Protein 2C1V (pdb70)

Radius of gyration: 27.33 Å; Cα contacts (8 Å, |Δi|>4): 1397; chains: 2; bounding box: 65×82×62 Å

CATH classification: 1.10.760.10 (+1 more: 1.10.760.10)

Foldseek 3Di:
DDDLVVLLVLQVVWAAFDDPFDFAADADPVRNRHHGQDPLLLVLLLQQQQFLLLFLQRPAHQCCALPLVLQGGNQFLADQAFPRAGDQWGDDHLAVLRPFQADDFQRQGRGQLRVVQPQSCDCRHRNHDFVLNLLLQVQFVVSVVSQCVVVVPDPCRSGSSSNSVSNRSNSSGFYFGDFLVNVSSVPDVVSADPLLSLLSVLCSVLCQSVAQTYHQGWNYDKAAQQQPHHDDCQQQPQPCQRNCVVPVDPVRGRITGGDRLQVVVSRADDDGSRPRGDQLVVQQSCSCRPRVDGDDSSNSSSNSSNSNSSYGHRDDDDRDDHGDGDDPNDDRDSD/DDDLVVLLVLQVVWAAFDDPFDFAAPCDPVHNRHGGQDPLLLVLLLQQQQFLLLFLQRPAHQCCALPLVLQGGNQALADQAFPRAGDQWGDDHLAVLRVFCADDFQRQGRGQLRVVQPQSCDPRHRNHDQVLSLLLQVQFVVSVVSQCVVVVVDPPSRGSSSNSVSNRSNSSGFYFGDFLVNVSSVPDVPSADPLLSLLSVLCSVLCQSVAQTYHQGWNYDKDAQQQPHHDDCQQQPQVPQRNCVRPVDVVSGNMTGTDRLQPVVSRADDHGSRPRGDQLVVQQSCSCRVRNDGDDSSNSVSNVSNSSSSYGHRDDDDNDDHGDGDDPNDDRDSD

Solvent-accessible surface area: 27438 Å² total; per-residue (Å²): 147,46,94,40,45,55,10,42,121,93,0,120,72,46,7,104,45,4,50,113,171,42,107,16,6,90,110,74,179,144,72,88,141,11,54,84,22,40,78,91,39,44,91,5,0,21,17,2,2,2,0,7,31,0,4,25,0,3,23,9,9,23,17,38,19,41,13,4,2,15,3,0,4,5,15,0,33,8,16,3,3,28,32,28,74,98,9,105,35,11,11,48,24,8,6,1,6,32,43,14,62,11,11,46,33,1,10,121,4,66,46,5,14,89,32,5,52,32,26,3,87,34,40,51,67,6,35,12,74,41,99,67,0,28,126,5,0,72,16,1,96,111,3,47,125,35,0,138,61,4,12,103,159,66,115,98,18,10,38,23,95,15,1,0,24,0,5,9,4,8,12,0,45,5,10,1,13,45,2,16,0,7,107,0,19,96,46,66,56,94,16,6,82,89,55,38,11,90,0,0,63,10,5,15,120,28,31,26,27,74,28,21,64,16,21,1,0,0,0,54,46,69,42,48,11,18,103,107,47,135,16,46,87,134,15,8,46,79,72,15,29,0,41,54,83,56,46,162,71,110,130,29,72,44,9,11,16,10,30,26,21,6,0,11,32,33,21,11,2,17,26,3,9,0,68,11,53,105,21,15,69,6,15,63,30,51,4,31,3,30,52,46,58,140,19,81,106,93,67,0,102,9,4,34,27,0,5,30,4,0,38,8,98,25,24,107,12,53,5,8,78,8,14,63,39,52,52,121,5,38,96,24,76,17,161,141,48,95,40,42,63,11,32,135,88,0,119,66,58,4,111,44,5,53,104,172,37,107,18,5,79,111,73,182,142,62,78,127,13,55,89,22,44,79,95,37,45,89,4,0,34,18,1,2,2,0,8,29,1,3,13,0,3,23,10,9,25,18,38,19,42,13,4,2,19,3,0,3,6,18,1,34,11,15,3,3,28,32,31,73,98,9,106,35,10,10,48,25,9,6,0,6,30,40,16,60,10,11,40,34,1,8,118,3,69,44,5,16,86,31,6,61,30,29,3,84,33,41,50,65,7,37,9,72,44,82,52,0,30,118,4,0,73,17,0,96,114,2,49,125,36,0,140,60,4,11,90,163,80,118,98,15,12,40,24,88,16,2,0,24,0,4,7,4,8,12,0,46,4,11,1,14,46,2,18,0,7,106,0,11,94,44,70,59,94,18,7,78,96,60,35,12,90,0,0,64,10,4,19,122,26,30,25,28,74,24,20,69,18,22,1,0,0,0,52,47,69,36,47,13,19,104,107,47,135,17,47,81,131,15,9,45,78,73,15,33,0,45,47,109,60,51,179,70,80,127,27,92,46,9,11,16,10,29,27,23,6,0,12,34,36,20,13,1,19,25,3,8,0,68,12,45,90,24,21,85,7,15,59,29,52,5,33,4,30,54,47,55,141,12,80,104,104,63,1,92,10,3,29,27,0,5,32,5,0,39,8,100,28,22,111,12,61,7,7,76,7,8,65,37,51,80,120,6,43,92,23,74,17,162

Structure (mmCIF, N/CA/C/O backbone):
data_2C1V
#
_entry.id   2C1V
#
_cell.length_a   101.370
_cell.length_b   141.200
_cell.length_c   51.580
_cell.angle_alpha   90.00
_cell.angle_beta   90.00
_cell.angle_gamma   90.00
#
_symmetry.space_group_name_H-M   'P 21 21 2'
#
loop_
_entity.id
_entity.type
_entity.pdbx_description
1 polymer 'DI-HAEM CYTOCHROME C PEROXIDASE'
2 non-polymer 'HEME C'
3 non-polymer 'CALCIUM ION'
4 non-polymer 1,2-ETHANEDIOL
5 water water
#
loop_
_atom_site.group_PDB
_atom_site.id
_atom_site.type_symbol
_atom_site.label_atom_id
_atom_site.label_alt_id
_atom_site.label_comp_id
_atom_site.label_asym_id
_atom_site.label_entity_id
_atom_site.label_seq_id
_atom_site.pdbx_PDB_ins_code
_atom_site.Cartn_x
_atom_site.Cartn_y
_atom_site.Cartn_z
_atom_site.occupancy
_atom_site.B_iso_or_equiv
_atom_site.auth_seq_id
_atom_site.auth_comp_id
_atom_site.auth_asym_id
_atom_site.auth_atom_id
_atom_site.pdbx_PDB_model_num
ATOM 1 N N . ALA A 1 4 ? 45.845 81.795 -20.392 1.00 36.26 4 ALA A N 1
ATOM 2 C CA . ALA A 1 4 ? 45.298 82.992 -19.686 1.00 35.89 4 ALA A CA 1
ATOM 3 C C . ALA A 1 4 ? 45.303 82.815 -18.170 1.00 35.49 4 ALA A C 1
ATOM 4 O O . ALA A 1 4 ? 44.786 83.666 -17.437 1.00 36.08 4 ALA A O 1
ATOM 6 N N . ILE A 1 5 ? 45.871 81.709 -17.697 1.00 34.49 5 ILE A N 1
ATOM 7 C CA . ILE A 1 5 ? 45.945 81.465 -16.258 1.00 33.25 5 ILE A CA 1
ATOM 8 C C . ILE A 1 5 ? 47.379 81.408 -15.754 1.00 31.53 5 ILE A C 1
ATOM 9 O O . ILE A 1 5 ? 48.212 80.658 -16.265 1.00 31.95 5 ILE A O 1
ATOM 14 N N . ASP A 1 6 ? 47.640 82.237 -14.754 1.00 29.52 6 ASP A N 1
ATOM 15 C CA . ASP A 1 6 ? 48.927 82.305 -14.087 1.00 27.49 6 ASP A CA 1
ATOM 16 C C . ASP A 1 6 ? 48.767 81.706 -12.699 1.00 25.70 6 ASP A C 1
ATOM 17 O O . ASP A 1 6 ? 48.306 82.383 -11.781 1.00 24.90 6 ASP A O 1
ATOM 22 N N . ASN A 1 7 ? 49.142 80.437 -12.547 1.00 23.68 7 ASN A N 1
ATOM 23 C CA . ASN A 1 7 ? 48.942 79.729 -11.278 1.00 22.15 7 ASN A CA 1
ATOM 24 C C . ASN A 1 7 ? 49.619 80.405 -10.084 1.00 21.69 7 ASN A C 1
ATOM 25 O O . ASN A 1 7 ? 49.010 80.580 -9.014 1.00 21.63 7 ASN A O 1
ATOM 30 N N . GLY A 1 8 ? 50.890 80.760 -10.258 1.00 21.71 8 GLY A N 1
ATOM 31 C CA . GLY A 1 8 ? 51.647 81.381 -9.172 1.00 21.11 8 GLY A CA 1
ATOM 32 C C . GLY A 1 8 ? 51.048 82.706 -8.749 1.00 21.26 8 GLY A C 1
ATOM 33 O O . GLY A 1 8 ? 50.977 83.000 -7.558 1.00 21.81 8 GLY A O 1
ATOM 34 N N . ALA A 1 9 ? 50.625 83.502 -9.717 1.00 20.56 9 ALA A N 1
ATOM 35 C CA . ALA A 1 9 ? 50.030 84.796 -9.395 1.00 20.96 9 ALA A CA 1
ATOM 36 C C . ALA A 1 9 ? 48.715 84.605 -8.663 1.00 20.85 9 ALA A C 1
ATOM 37 O O . ALA A 1 9 ? 48.430 85.292 -7.669 1.00 21.10 9 ALA A O 1
ATOM 39 N N . LEU A 1 10 ? 47.921 83.669 -9.169 1.00 20.55 10 LEU A N 1
ATOM 40 C CA . LEU A 1 10 ? 46.628 83.368 -8.597 1.00 20.49 10 LEU A CA 1
ATOM 41 C C . LEU A 1 10 ? 46.776 82.889 -7.159 1.00 18.81 10 LEU A C 1
ATOM 42 O O . LEU A 1 10 ? 46.058 83.350 -6.250 1.00 18.24 10 LEU A O 1
ATOM 47 N N . ARG A 1 11 ? 47.717 81.976 -6.939 1.00 17.79 11 ARG A N 1
ATOM 48 C CA . ARG A 1 11 ? 47.973 81.471 -5.615 1.00 17.94 11 ARG A CA 1
ATOM 49 C C . ARG A 1 11 ? 48.456 82.582 -4.689 1.00 17.49 11 ARG A C 1
ATOM 50 O O . ARG A 1 11 ? 48.000 82.682 -3.558 1.00 18.34 11 ARG A O 1
ATOM 58 N N . GLU A 1 12 ? 49.371 83.430 -5.154 1.00 19.22 12 GLU A N 1
ATOM 59 C CA . GLU A 1 12 ? 49.853 84.499 -4.279 1.00 19.78 12 GLU A CA 1
ATOM 60 C C . GLU A 1 12 ? 48.747 85.477 -3.848 1.00 19.25 12 GLU A C 1
ATOM 61 O O . GLU A 1 12 ? 48.697 85.884 -2.688 1.00 19.53 12 GLU A O 1
ATOM 67 N N . GLU A 1 13 ? 47.873 85.859 -4.774 1.00 18.45 13 GLU A N 1
ATOM 68 C CA . GLU A 1 13 ? 46.769 86.764 -4.421 1.00 19.10 13 GLU A CA 1
ATOM 69 C C . GLU A 1 13 ? 45.843 86.076 -3.396 1.00 18.64 13 GLU A C 1
ATOM 70 O O . GLU A 1 13 ? 45.455 86.677 -2.386 1.00 19.98 13 GLU A O 1
ATOM 76 N N . ALA A 1 14 ? 45.529 84.803 -3.649 1.00 17.38 14 ALA A N 1
ATOM 77 C CA . ALA A 1 14 ? 44.608 84.048 -2.792 1.00 17.31 14 ALA A CA 1
ATOM 78 C C . ALA A 1 14 ? 45.132 83.931 -1.365 1.00 17.55 14 ALA A C 1
ATOM 79 O O . ALA A 1 14 ? 44.363 84.068 -0.401 1.00 18.76 14 ALA A O 1
ATOM 81 N N . LYS A 1 15 ? 46.451 83.726 -1.206 1.00 18.53 15 LYS A N 1
ATOM 82 C CA . LYS A 1 15 ? 47.024 83.591 0.134 1.00 18.71 15 LYS A CA 1
ATOM 83 C C . LYS A 1 15 ? 46.973 84.850 0.965 1.00 18.94 15 LYS A C 1
ATOM 84 O O . LYS A 1 15 ? 47.033 84.813 2.196 1.00 20.21 15 LYS A O 1
ATOM 90 N N . GLY A 1 16 ? 46.856 85.975 0.285 1.00 17.29 16 GLY A N 1
ATOM 91 C CA . GLY A 1 16 ? 46.765 87.247 0.965 1.00 18.03 16 GLY A CA 1
ATOM 92 C C . GLY A 1 16 ? 45.391 87.525 1.548 1.00 17.93 16 GLY A C 1
ATOM 93 O O . GLY A 1 16 ? 45.233 88.437 2.363 1.00 19.85 16 GLY A O 1
ATOM 94 N N . VAL A 1 17 ? 44.373 86.742 1.175 1.00 16.35 17 VAL A N 1
ATOM 95 C CA . VAL A 1 17 ? 43.010 87.050 1.621 1.00 16.97 17 VAL A CA 1
ATOM 96 C C . VAL A 1 17 ? 42.256 85.852 2.212 1.00 16.17 17 VAL A C 1
ATOM 97 O O . VAL A 1 17 ? 4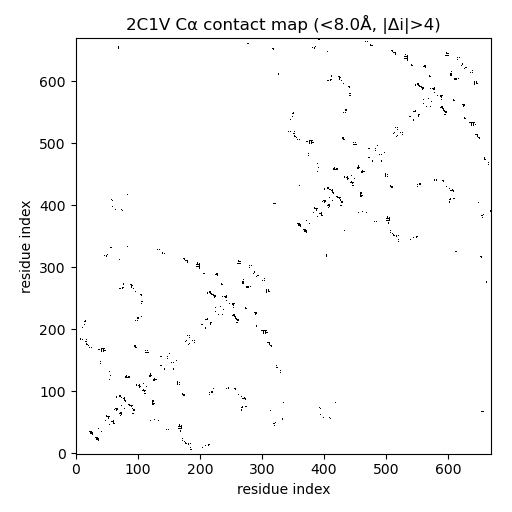1.337 86.053 3.022 1.00 16.69 17 VAL A O 1
ATOM 101 N N . PHE A 1 18 ? 42.662 84.629 1.843 1.00 15.17 18 PHE A N 1
ATOM 102 C CA . PHE A 1 18 ? 41.990 83.390 2.330 1.00 15.38 18 PHE A CA 1
ATOM 103 C C . PHE A 1 18 ? 42.964 82.558 3.126 1.00 15.96 18 PHE A C 1
ATOM 104 O O . PHE A 1 18 ? 44.184 82.789 3.084 1.00 16.55 18 PHE A O 1
ATOM 112 N N . GLU A 1 19 ? 42.456 81.577 3.848 1.00 16.34 19 GLU A N 1
ATOM 113 C CA . GLU A 1 19 ? 43.341 80.548 4.358 1.00 17.54 19 GLU A CA 1
ATOM 114 C C . GLU A 1 19 ? 42.657 79.218 4.395 1.00 15.92 19 GLU A C 1
ATOM 115 O O . GLU A 1 19 ? 41.429 79.146 4.316 1.00 15.76 19 GLU A O 1
ATOM 121 N N . ALA A 1 20 ? 43.453 78.171 4.535 1.00 15.25 20 ALA A N 1
ATOM 122 C CA . ALA A 1 20 ? 42.931 76.803 4.554 1.00 15.25 20 ALA A CA 1
ATOM 123 C C . ALA A 1 20 ? 42.296 76.414 5.875 1.00 15.40 20 ALA A C 1
ATOM 124 O O . ALA A 1 20 ? 42.674 76.869 6.959 1.00 15.99 20 ALA A O 1
ATOM 126 N N . ILE A 1 21 ? 41.312 75.530 5.776 1.00 14.32 21 ILE A N 1
ATOM 127 C CA . ILE A 1 21 ? 40.741 74.916 6.965 1.00 15.11 21 ILE A CA 1
ATOM 128 C C . ILE A 1 21 ? 41.810 74.019 7.620 1.00 14.97 21 ILE A C 1
ATOM 129 O O . ILE A 1 21 ? 42.478 73.258 6.912 1.00 14.52 21 ILE A O 1
ATOM 134 N N . PRO A 1 22 ? 41.998 74.062 8.937 1.00 15.15 22 PRO A N 1
ATOM 135 C CA . PRO A 1 22 ? 43.008 73.169 9.549 1.00 16.68 22 PRO A CA 1
ATOM 136 C C . PRO A 1 22 ? 42.627 71.700 9.460 1.00 17.61 22 PRO A C 1
ATOM 137 O O . PRO A 1 22 ? 41.470 71.363 9.256 1.00 16.50 22 PRO A O 1
ATOM 141 N N . GLU A 1 23 ? 43.602 70.810 9.629 1.00 17.98 23 GLU A N 1
ATOM 142 C CA . GLU A 1 23 ? 43.332 69.378 9.519 1.00 19.44 23 GLU A CA 1
ATOM 143 C C . GLU A 1 23 ? 42.533 68.835 10.692 1.00 19.33 23 GLU A C 1
ATOM 144 O O . GLU A 1 23 ? 41.680 67.960 10.518 1.00 21.01 23 GLU A O 1
ATOM 150 N N . LYS A 1 24 ? 42.802 69.366 11.881 1.00 20.37 24 LYS A N 1
ATOM 151 C CA . LYS A 1 24 ? 42.160 68.902 13.104 1.00 21.87 24 LYS A CA 1
ATOM 152 C C . LYS A 1 24 ? 41.981 70.059 14.064 1.00 22.22 24 LYS A C 1
ATOM 153 O O . LYS A 1 24 ? 42.557 71.127 13.881 1.00 22.41 24 LYS A O 1
ATOM 159 N N . MET A 1 25 ? 41.162 69.856 15.087 1.00 22.15 25 MET A N 1
ATOM 160 C CA . MET A 1 25 ? 40.954 70.851 16.117 1.00 22.48 25 MET A CA 1
ATOM 161 C C . MET A 1 25 ? 41.275 70.206 17.471 1.00 22.30 25 MET A C 1
ATOM 162 O O . MET A 1 25 ? 40.857 69.075 17.735 1.00 23.65 25 MET A O 1
ATOM 167 N N . THR A 1 26 ? 42.001 70.932 18.316 1.00 21.75 26 THR A N 1
ATOM 168 C CA . THR A 1 26 ? 42.338 70.465 19.673 1.00 21.46 26 THR A CA 1
ATOM 169 C C . THR A 1 26 ? 41.930 71.430 20.796 1.00 19.84 26 THR A C 1
ATOM 170 O O . THR A 1 26 ? 41.896 71.045 21.969 1.00 19.06 26 THR A O 1
ATOM 174 N N . ALA A 1 27 ? 41.593 72.673 20.442 1.00 17.88 27 ALA A N 1
ATOM 175 C CA . ALA A 1 27 ? 41.191 73.663 21.429 1.00 16.40 27 ALA A CA 1
ATOM 176 C C . ALA A 1 27 ? 40.347 74.707 20.728 1.00 16.22 27 ALA A C 1
ATOM 177 O O . ALA A 1 27 ? 40.445 74.870 19.508 1.00 17.71 27 ALA A O 1
ATOM 179 N N . ILE A 1 28 ? 39.528 75.412 21.498 1.00 16.38 28 ILE A N 1
ATOM 180 C CA . ILE A 1 28 ? 38.736 76.505 20.968 1.00 16.29 28 ILE A CA 1
ATOM 181 C C . ILE A 1 28 ? 38.915 77.714 21.895 1.00 16.21 28 ILE A C 1
ATOM 182 O O . ILE A 1 28 ? 39.499 77.591 22.987 1.00 16.63 28 ILE A O 1
ATOM 187 N N . LYS A 1 29 ? 38.423 78.860 21.447 1.00 17.62 29 LYS A N 1
ATOM 188 C CA . LYS A 1 29 ? 38.394 80.083 22.259 1.00 19.40 29 LYS A CA 1
ATOM 189 C C . LYS A 1 29 ? 39.790 80.524 22.742 1.00 20.25 29 LYS A C 1
ATOM 190 O O . LYS A 1 29 ? 39.952 81.067 23.833 1.00 20.54 29 LYS A O 1
ATOM 196 N N . GLN A 1 30 ? 40.783 80.284 21.897 1.00 21.49 30 GLN A N 1
ATOM 197 C CA . GLN A 1 30 ? 42.126 80.814 22.130 1.00 24.07 30 GLN A CA 1
ATOM 198 C C . GLN A 1 30 ? 42.129 82.326 21.862 1.00 25.34 30 GLN A C 1
ATOM 199 O O . GLN A 1 30 ? 41.622 82.788 20.831 1.00 25.62 30 GLN A O 1
ATOM 205 N N . THR A 1 31 ? 42.631 83.093 22.828 1.00 27.55 31 THR A N 1
ATOM 206 C CA . THR A 1 31 ? 42.776 84.541 22.675 1.00 29.83 31 THR A CA 1
ATOM 207 C C . THR A 1 31 ? 44.186 84.965 23.089 1.00 31.14 31 THR A C 1
ATOM 208 O O . THR A 1 31 ? 44.963 84.151 23.589 1.00 31.34 31 THR A O 1
ATOM 212 N N . GLU A 1 32 ? 44.531 86.234 22.883 1.00 32.94 32 GLU A N 1
ATOM 213 C CA . GLU A 1 32 ? 45.797 86.730 23.422 1.00 34.45 32 GLU A CA 1
ATOM 214 C C . GLU A 1 32 ? 45.778 86.675 24.952 1.00 34.62 32 GLU A C 1
ATOM 215 O O . GLU A 1 32 ? 46.793 86.401 25.580 1.00 35.29 32 GLU A O 1
ATOM 221 N N . ASP A 1 33 ? 44.602 86.894 25.534 1.00 34.95 33 ASP A N 1
ATOM 222 C CA . ASP A 1 33 ? 44.416 86.840 26.984 1.00 35.13 33 ASP A CA 1
ATOM 223 C C . ASP A 1 33 ? 44.477 85.412 27.551 1.00 34.53 33 ASP A C 1
ATOM 224 O O . ASP A 1 33 ? 45.010 85.192 28.644 1.00 34.83 33 ASP A O 1
ATOM 229 N N . ASN A 1 34 ? 43.923 84.456 26.806 1.00 33.50 34 ASN A N 1
ATOM 230 C CA . ASN A 1 34 ? 43.948 83.035 27.172 1.00 32.11 34 ASN A CA 1
ATOM 231 C C . ASN A 1 34 ? 44.449 82.192 25.982 1.00 31.49 34 ASN A C 1
ATOM 232 O O . ASN A 1 34 ? 43.658 81.545 25.281 1.00 30.27 34 ASN A O 1
ATOM 237 N N . PRO A 1 35 ? 45.763 82.205 25.751 1.00 30.45 35 PRO A N 1
ATOM 238 C CA . PRO A 1 35 ? 46.351 81.684 24.509 1.00 30.01 35 PRO A CA 1
ATOM 239 C C . PRO A 1 35 ? 46.099 80.205 24.242 1.00 29.20 35 PRO A C 1
ATOM 240 O O . PRO A 1 35 ? 46.014 79.796 23.082 1.00 29.75 35 PRO A O 1
ATOM 244 N N . GLU A 1 36 ? 45.980 79.421 25.308 1.00 28.34 36 GLU A N 1
ATOM 245 C CA . GLU A 1 36 ? 45.777 77.981 25.199 1.00 27.90 36 GLU A CA 1
ATOM 246 C C . GLU A 1 36 ? 44.301 77.633 24.961 1.00 26.07 36 GLU A C 1
ATOM 247 O O . GLU A 1 36 ? 43.991 76.529 24.519 1.00 26.04 36 GLU A O 1
ATOM 253 N N . GLY A 1 37 ? 43.410 78.577 25.260 1.00 24.25 37 GLY A N 1
ATOM 254 C CA . GLY A 1 37 ? 41.969 78.377 25.061 1.00 22.44 37 GLY A CA 1
ATOM 255 C C . GLY A 1 37 ? 41.395 77.265 25.915 1.00 21.13 37 GLY A C 1
ATOM 256 O O . GLY A 1 37 ? 41.939 76.923 26.976 1.00 21.38 37 GLY A O 1
ATOM 257 N N . VAL A 1 38 ? 40.285 76.707 25.439 1.00 20.55 38 VAL A N 1
ATOM 258 C CA . VAL A 1 38 ? 39.566 75.634 26.110 1.00 20.60 38 VAL A CA 1
ATOM 259 C C . VAL A 1 38 ? 39.873 74.349 25.339 1.00 19.34 38 VAL A C 1
ATOM 260 O O . VAL A 1 38 ? 39.571 74.262 24.143 1.00 20.50 38 VAL A O 1
ATOM 264 N N . PRO A 1 39 ? 40.450 73.348 26.005 1.00 18.64 39 PRO A N 1
ATOM 265 C CA . PRO A 1 39 ? 40.781 72.104 25.342 1.00 17.29 39 PRO A CA 1
ATOM 266 C C . PRO A 1 39 ? 39.511 71.354 24.893 1.00 16.28 39 PRO A C 1
ATOM 267 O O . PRO A 1 39 ? 38.495 71.339 25.610 1.00 16.57 39 PRO A O 1
ATOM 271 N N . LEU A 1 40 ? 39.606 70.738 23.732 1.00 14.99 40 LEU A N 1
ATOM 272 C CA . LEU A 1 40 ? 38.568 69.783 23.318 1.00 15.58 40 LEU A CA 1
ATOM 273 C C . LEU A 1 40 ? 38.929 68.453 23.976 1.00 15.91 40 LEU A C 1
ATOM 274 O O . LEU A 1 40 ? 40.108 68.069 24.001 1.00 18.41 40 LEU A O 1
ATOM 279 N N . THR A 1 41 ? 37.950 67.793 24.583 1.00 16.09 41 THR A N 1
ATOM 280 C CA . THR A 1 41 ? 38.232 66.489 25.217 1.00 15.85 41 THR A CA 1
ATOM 281 C C . THR A 1 41 ? 37.453 65.396 24.517 1.00 15.51 41 THR A C 1
ATOM 282 O O . THR A 1 41 ? 36.335 65.628 24.011 1.00 13.92 41 THR A O 1
ATOM 286 N N . ALA A 1 42 ? 37.992 64.189 24.501 1.00 15.30 42 ALA A N 1
ATOM 287 C CA . ALA A 1 42 ? 37.321 63.082 23.849 1.00 15.17 42 ALA A CA 1
ATOM 288 C C . ALA A 1 42 ? 35.954 62.861 24.487 1.00 14.67 42 ALA A C 1
ATOM 289 O O . ALA A 1 42 ? 34.972 62.552 23.802 1.00 14.66 42 ALA A O 1
ATOM 291 N N . GLU A 1 43 ? 35.859 63.022 25.794 1.00 14.43 43 GLU A N 1
ATOM 292 C CA . GLU A 1 43 ? 34.608 62.729 26.484 1.00 15.08 43 GLU A CA 1
ATOM 293 C C . GLU A 1 43 ? 33.542 63.738 26.109 1.00 13.19 43 GLU A C 1
ATOM 294 O O . GLU A 1 43 ? 32.402 63.354 25.932 1.00 12.78 43 GLU A O 1
ATOM 300 N N . LYS A 1 44 ? 33.901 65.016 26.058 1.00 13.23 44 LYS A N 1
ATOM 301 C CA . LYS A 1 44 ? 32.916 66.031 25.688 1.00 12.25 44 LYS A CA 1
ATOM 302 C C . LYS A 1 44 ? 32.510 65.919 24.220 1.00 12.86 44 LYS A C 1
ATOM 303 O O . LYS A 1 44 ? 31.320 66.075 23.891 1.00 12.49 44 LYS A O 1
ATOM 309 N N . ILE A 1 45 ? 33.446 65.618 23.323 1.00 12.27 45 ILE A N 1
ATOM 310 C CA . ILE A 1 45 ? 33.101 65.430 21.902 1.00 12.89 45 ILE A CA 1
ATOM 311 C C . ILE A 1 45 ? 32.127 64.282 21.720 1.00 12.45 45 ILE A C 1
ATOM 312 O O . ILE A 1 45 ? 31.116 64.406 20.996 1.00 12.29 45 ILE A O 1
ATOM 317 N N . GLU A 1 46 ? 32.398 63.174 22.405 1.00 12.01 46 GLU A N 1
ATOM 318 C CA . GLU A 1 46 ? 31.556 62.007 22.258 1.00 13.36 46 GLU A CA 1
ATOM 319 C C . GLU A 1 46 ? 30.168 62.252 22.857 1.00 12.63 46 GLU A C 1
ATOM 320 O O . GLU A 1 46 ? 29.142 61.884 22.254 1.00 12.73 46 GLU A O 1
ATOM 326 N N . LEU A 1 47 ? 30.112 62.882 24.013 1.00 12.16 47 LEU A N 1
ATOM 327 C CA . LEU A 1 47 ? 28.839 63.235 24.627 1.00 11.88 47 LEU A CA 1
ATOM 328 C C . LEU A 1 47 ? 28.044 64.168 23.697 1.00 11.58 47 LEU A C 1
ATOM 329 O O . LEU A 1 47 ? 26.818 63.986 23.497 1.00 11.60 47 LEU A O 1
ATOM 334 N N . GLY A 1 48 ? 28.721 65.154 23.132 1.00 11.46 48 GLY A N 1
ATOM 335 C CA . GLY A 1 48 ? 28.052 66.084 22.223 1.00 11.21 48 GLY A CA 1
ATOM 336 C C . GLY A 1 48 ? 27.518 65.403 20.998 1.00 11.51 48 GLY A C 1
ATOM 337 O O . GLY A 1 48 ? 26.459 65.779 20.510 1.00 11.78 48 GLY A O 1
ATOM 338 N N . LYS A 1 49 ? 28.239 64.431 20.454 1.00 11.45 49 LYS A N 1
ATOM 339 C CA . LYS A 1 49 ? 27.763 63.676 19.305 1.00 11.41 49 LYS A CA 1
ATOM 340 C C . LYS A 1 49 ? 26.468 62.949 19.627 1.00 10.77 49 LYS A C 1
ATOM 341 O O . LYS A 1 49 ? 25.500 62.971 18.854 1.00 11.55 49 LYS A O 1
ATOM 347 N N . VAL A 1 50 ? 26.430 62.286 20.773 1.00 10.39 50 VAL A N 1
ATOM 348 C CA . VAL A 1 50 ? 25.240 61.559 21.159 1.00 11.19 50 VAL A CA 1
ATOM 349 C C . VAL A 1 50 ? 24.055 62.512 21.274 1.00 10.25 50 VAL A C 1
ATOM 350 O O . VAL A 1 50 ? 22.952 62.239 20.762 1.00 11.49 50 VAL A O 1
ATOM 354 N N . LEU A 1 51 ? 24.246 63.636 21.970 1.00 10.97 51 LEU A N 1
ATOM 355 C CA . LEU A 1 51 ? 23.186 64.609 22.135 1.00 10.47 51 LEU A CA 1
ATOM 356 C C . LEU A 1 51 ? 22.713 65.198 20.796 1.00 11.27 51 LEU A C 1
ATOM 357 O O . LEU A 1 51 ? 21.495 65.431 20.611 1.00 11.22 51 LEU A O 1
ATOM 362 N N . PHE A 1 52 ? 23.630 65.478 19.865 1.00 10.32 52 PHE A N 1
ATOM 363 C CA . PHE A 1 52 ? 23.310 66.076 18.569 1.00 10.48 52 PHE A CA 1
ATOM 364 C C . PHE A 1 52 ? 22.346 65.196 17.795 1.00 11.16 52 PHE A C 1
ATOM 365 O O . PHE A 1 52 ? 21.517 65.730 17.024 1.00 11.27 52 PHE A O 1
ATOM 373 N N . PHE A 1 53 ? 22.461 63.879 17.966 1.00 10.55 53 PHE A N 1
ATOM 374 C CA . PHE A 1 53 ? 21.655 62.912 17.235 1.00 10.60 53 PHE A CA 1
ATOM 375 C C . PHE A 1 53 ? 20.462 62.411 18.030 1.00 11.21 53 PHE A C 1
ATOM 376 O O . PHE A 1 53 ? 19.732 61.555 17.518 1.00 12.24 53 PHE A O 1
ATOM 384 N N . ASP A 1 54 ? 20.218 62.918 19.232 1.00 10.72 54 ASP A N 1
ATOM 385 C CA . ASP A 1 54 ? 19.209 62.291 20.076 1.00 10.76 54 ASP A CA 1
ATOM 386 C C . ASP A 1 54 ? 17.902 63.093 19.954 1.00 11.02 54 ASP A C 1
ATOM 387 O O . ASP A 1 54 ? 17.771 64.202 20.486 1.00 11.41 54 ASP A O 1
ATOM 392 N N . PRO A 1 55 ? 16.872 62.546 19.296 1.00 10.50 55 PRO A N 1
ATOM 393 C CA . PRO A 1 55 ? 15.637 63.331 19.093 1.00 10.45 55 PRO A CA 1
ATOM 394 C C . PRO A 1 55 ? 14.814 63.431 20.374 1.00 11.54 55 PRO A C 1
ATOM 395 O O . PRO A 1 55 ? 13.836 64.195 20.418 1.00 11.12 55 PRO A O 1
ATOM 399 N N . ARG A 1 56 ? 15.179 62.685 21.414 1.00 11.00 56 ARG A N 1
ATOM 400 C CA . ARG A 1 56 ? 14.522 62.861 22.713 1.00 12.22 56 ARG A CA 1
ATOM 401 C C . ARG A 1 56 ? 14.908 64.146 23.415 1.00 11.73 56 ARG A C 1
ATOM 402 O O . ARG A 1 56 ? 14.329 64.466 24.447 1.00 13.03 56 ARG A O 1
ATOM 410 N N . MET A 1 57 ? 15.835 64.911 22.836 1.00 11.32 57 MET A N 1
ATOM 411 C CA . MET A 1 57 ? 16.116 66.261 23.315 1.00 11.76 57 MET A CA 1
ATOM 412 C C . MET A 1 57 ? 15.074 67.279 22.862 1.00 11.45 57 MET A C 1
ATOM 413 O O . MET A 1 57 ? 15.063 68.429 23.357 1.00 12.37 57 MET A O 1
ATOM 418 N N . SER A 1 58 ? 14.187 66.865 21.960 1.00 10.66 58 SER A N 1
ATOM 419 C CA . SER A 1 58 ? 13.023 67.690 21.586 1.00 11.27 58 SER A CA 1
ATOM 420 C C . SER A 1 58 ? 11.798 67.237 22.366 1.00 11.49 58 SER A C 1
ATOM 421 O O . SER A 1 58 ? 11.729 66.093 22.816 1.00 12.16 58 SER A O 1
ATOM 424 N N . SER A 1 59 ? 10.782 68.084 22.520 1.00 10.73 59 SER A N 1
ATOM 425 C CA . SER A 1 59 ? 9.588 67.619 23.246 1.00 11.33 59 SER A CA 1
ATOM 426 C C . SER A 1 59 ? 8.807 66.575 22.461 1.00 11.09 59 SER A C 1
ATOM 427 O O . SER A 1 59 ? 8.191 65.708 23.066 1.00 11.51 59 SER A O 1
ATOM 430 N N . SER A 1 60 ? 8.860 66.634 21.134 1.00 10.61 60 SER A N 1
ATOM 431 C CA . SER A 1 60 ? 8.139 65.652 20.312 1.00 11.07 60 SER A CA 1
ATOM 432 C C . SER A 1 60 ? 8.761 64.275 20.404 1.00 11.51 60 SER A C 1
ATOM 433 O O . SER A 1 60 ? 8.067 63.300 20.142 1.00 11.24 60 SER A O 1
ATOM 436 N N . GLY A 1 61 ? 10.060 64.196 20.721 1.00 10.74 61 GLY A N 1
ATOM 437 C CA . GLY A 1 61 ? 10.810 62.948 20.637 1.00 11.39 61 GLY A CA 1
ATOM 438 C C . GLY A 1 61 ? 11.254 62.594 19.242 1.00 10.74 61 GLY A C 1
ATOM 439 O O . GLY A 1 61 ? 11.857 61.515 19.050 1.00 11.72 61 GLY A O 1
ATOM 440 N N . LEU A 1 62 ? 11.030 63.497 18.265 1.00 11.50 62 LEU A N 1
ATOM 441 C CA . LEU A 1 62 ? 11.261 63.153 16.861 1.00 11.75 62 LEU A CA 1
ATOM 442 C C . LEU A 1 62 ? 12.308 64.036 16.191 1.00 11.88 62 LEU A C 1
ATOM 443 O O . LEU A 1 62 ? 12.812 63.666 15.144 1.00 13.61 62 LEU A O 1
ATOM 448 N N . ILE A 1 63 ? 12.640 65.171 16.786 1.00 10.87 63 ILE A N 1
ATOM 449 C CA . ILE A 1 63 ? 13.542 66.133 16.148 1.00 11.59 63 ILE A CA 1
ATOM 450 C C . ILE A 1 63 ? 14.845 66.206 16.918 1.00 11.61 63 ILE A C 1
ATOM 451 O O . ILE A 1 63 ? 14.859 66.428 18.121 1.00 11.65 63 ILE A O 1
ATOM 456 N N . SER A 1 64 ? 15.954 66.013 16.206 1.00 10.44 64 SER A N 1
ATOM 457 C CA . SER A 1 64 ? 17.292 66.211 16.772 1.00 11.04 64 SER A CA 1
ATOM 458 C C . SER A 1 64 ? 17.974 67.343 15.998 1.00 10.10 64 SER A C 1
ATOM 459 O O . SER A 1 64 ? 17.459 67.843 14.978 1.00 10.46 64 SER A O 1
ATOM 462 N N . CYS A 1 65 ? 19.170 67.736 16.419 1.00 10.32 65 CYS A N 1
ATOM 463 C CA . CYS A 1 65 ? 19.918 68.704 15.608 1.00 9.87 65 CYS A CA 1
ATOM 464 C C . CYS A 1 65 ? 20.129 68.176 14.200 1.00 9.90 65 CYS A C 1
ATOM 465 O O . CYS A 1 65 ? 20.081 68.940 13.232 1.00 10.70 65 CYS A O 1
ATOM 468 N N . GLN A 1 66 ? 20.401 66.879 14.098 1.00 10.50 66 GLN A N 1
ATOM 469 C CA . GLN A 1 66 ? 20.625 66.189 12.822 1.00 10.74 66 GLN A CA 1
ATOM 470 C C . GLN A 1 66 ? 19.447 66.306 11.882 1.00 11.57 66 GLN A C 1
ATOM 471 O O . GLN A 1 66 ? 19.628 66.285 10.640 1.00 12.59 66 GLN A O 1
ATOM 477 N N . THR A 1 67 ? 18.244 66.436 12.403 1.00 11.04 67 THR A N 1
ATOM 478 C CA . THR A 1 67 ? 17.061 66.601 11.525 1.00 11.51 67 THR A CA 1
ATOM 479 C C . THR A 1 67 ? 17.234 67.781 10.581 1.00 11.20 67 THR A C 1
ATOM 480 O O . THR A 1 67 ? 16.933 67.682 9.375 1.00 13.19 67 THR A O 1
ATOM 484 N N . CYS A 1 68 ? 17.662 68.918 11.121 1.00 9.96 68 CYS A N 1
ATOM 485 C CA . CYS A 1 68 ? 17.792 70.115 10.317 1.00 10.93 68 CYS A CA 1
ATOM 486 C C . CYS A 1 68 ? 19.201 70.373 9.820 1.00 11.34 68 CYS A C 1
ATOM 487 O O . CYS A 1 68 ? 19.385 71.214 8.902 1.00 12.88 68 CYS A O 1
ATOM 490 N N . HIS A 1 69 ? 20.189 69.716 10.414 1.00 10.34 69 HIS A N 1
ATOM 491 C CA . HIS A 1 69 ? 21.583 69.898 10.040 1.00 11.16 69 HIS A CA 1
ATOM 492 C C . HIS A 1 69 ? 22.145 68.558 9.633 1.00 11.96 69 HIS A C 1
ATOM 493 O O . HIS A 1 69 ? 22.991 67.973 10.330 1.00 14.71 69 HIS A O 1
ATOM 500 N N . ASN A 1 70 ? 21.612 68.010 8.554 1.00 11.27 70 ASN A N 1
ATOM 501 C CA . ASN A 1 70 ? 21.860 66.635 8.161 1.00 11.20 70 ASN A CA 1
ATOM 502 C C . ASN A 1 70 ? 23.309 66.457 7.721 1.00 10.64 70 ASN A C 1
ATOM 503 O O . ASN A 1 70 ? 23.769 67.109 6.776 1.00 10.73 70 ASN A O 1
ATOM 508 N N . VAL A 1 71 ? 24.033 65.599 8.418 1.00 10.89 71 VAL A N 1
ATOM 509 C CA . VAL A 1 71 ? 25.453 65.415 8.123 1.00 11.74 71 VAL A CA 1
ATOM 510 C C . VAL A 1 71 ? 25.700 64.853 6.730 1.00 11.03 71 VAL A C 1
ATOM 511 O O . VAL A 1 71 ? 26.833 64.968 6.216 1.00 12.77 71 VAL A O 1
ATOM 515 N N . GLY A 1 72 ? 24.683 64.265 6.111 1.00 10.79 72 GLY A N 1
ATOM 516 C CA . GLY A 1 72 ? 24.786 63.808 4.724 1.00 11.79 72 GLY A CA 1
ATOM 517 C C . GLY A 1 72 ? 24.469 64.841 3.676 1.00 10.96 72 GLY A C 1
ATOM 518 O O . GLY A 1 72 ? 24.692 64.562 2.491 1.00 10.79 72 GLY A O 1
ATOM 519 N N . LEU A 1 73 ? 23.917 65.990 4.091 1.00 11.15 73 LEU A N 1
ATOM 520 C CA . LEU A 1 73 ? 23.497 67.056 3.160 1.00 11.53 73 LEU A CA 1
ATOM 521 C C . LEU A 1 73 ? 24.271 68.304 3.438 1.00 11.64 73 LEU A C 1
ATOM 522 O O . LEU A 1 73 ? 23.730 69.430 3.449 1.00 14.98 73 LEU A O 1
ATOM 527 N N . GLY A 1 74 ? 25.540 68.185 3.737 1.00 11.14 74 GLY A N 1
ATOM 528 C CA . GLY A 1 74 ? 26.358 69.356 4.018 1.00 12.30 74 GLY A CA 1
ATOM 529 C C . GLY A 1 74 ? 26.014 70.070 5.302 1.00 10.94 74 GLY A C 1
ATOM 530 O O . GLY A 1 74 ? 26.316 71.256 5.439 1.00 12.02 74 GLY A O 1
ATOM 531 N N . GLY A 1 75 ? 25.378 69.366 6.235 1.00 10.31 75 GLY A N 1
ATOM 532 C CA . GLY A 1 75 ? 25.002 69.982 7.507 1.00 10.14 75 GLY A CA 1
ATOM 533 C C . GLY A 1 75 ? 23.785 70.886 7.494 1.00 9.14 75 GLY A C 1
ATOM 534 O O . GLY A 1 75 ? 23.654 71.730 8.406 1.00 9.90 75 GLY A O 1
ATOM 535 N N . VAL A 1 76 ? 22.890 70.694 6.511 1.00 9.84 76 VAL A N 1
ATOM 536 C CA . VAL A 1 76 ? 21.693 71.496 6.343 1.00 9.78 76 VAL A CA 1
ATOM 537 C C . VAL A 1 76 ? 20.517 70.620 6.034 1.00 10.54 76 VAL A C 1
ATOM 538 O O . VAL A 1 76 ? 20.654 69.396 5.977 1.00 12.34 76 VAL A O 1
ATOM 542 N N . ASP A 1 77 ? 19.337 71.206 5.824 1.00 10.07 77 ASP A N 1
ATOM 543 C CA . ASP A 1 77 ? 18.163 70.407 5.546 1.00 9.80 77 ASP A CA 1
ATOM 544 C C . ASP A 1 77 ? 17.723 70.454 4.091 1.00 9.43 77 ASP A C 1
ATOM 545 O O . ASP A 1 77 ? 16.891 69.664 3.662 1.00 10.81 77 ASP A O 1
ATOM 550 N N . GLY A 1 78 ? 18.316 71.349 3.315 1.00 10.66 78 GLY A N 1
ATOM 551 C CA . GLY A 1 78 ? 17.965 71.467 1.897 1.00 11.34 78 GLY A CA 1
ATOM 552 C C . GLY A 1 78 ? 16.586 71.992 1.590 1.00 10.36 78 GLY A C 1
ATOM 553 O O . GLY A 1 78 ? 16.094 71.804 0.483 1.00 11.42 78 GLY A O 1
A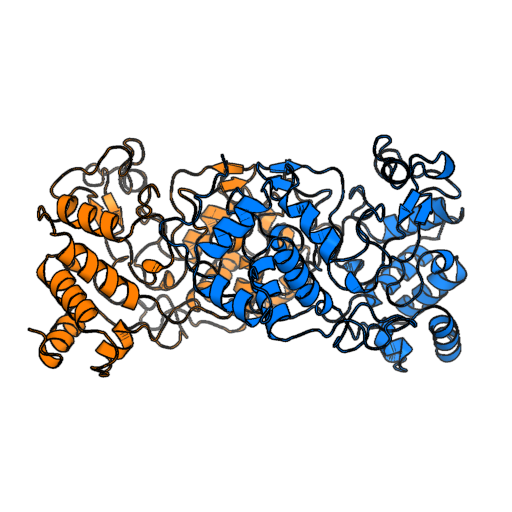TOM 554 N N . LEU A 1 79 ? 15.970 72.642 2.573 1.00 9.62 79 LEU A N 1
ATOM 555 C CA . LEU A 1 79 ? 14.650 73.260 2.413 1.00 10.26 79 LEU A CA 1
ATOM 556 C C . LEU A 1 79 ? 14.768 74.775 2.339 1.00 10.21 79 LEU A C 1
ATOM 557 O O . LEU A 1 79 ? 15.712 75.355 2.880 1.00 10.00 79 LEU A O 1
ATOM 562 N N . PRO A 1 80 ? 13.758 75.454 1.771 1.00 9.94 80 PRO A N 1
ATOM 563 C CA . PRO A 1 80 ? 13.733 76.943 1.826 1.00 10.08 80 PRO A CA 1
ATOM 564 C C . PRO A 1 80 ? 13.908 77.499 3.231 1.00 9.69 80 PRO A C 1
ATOM 565 O O . PRO A 1 80 ? 14.823 78.279 3.490 1.00 9.88 80 PRO A O 1
ATOM 569 N N . THR A 1 81 ? 13.044 77.069 4.140 1.00 10.01 81 THR A N 1
ATOM 570 C CA . THR A 1 81 ? 13.230 77.369 5.561 1.00 10.35 81 THR A CA 1
ATOM 571 C C . THR A 1 81 ? 12.865 76.129 6.347 1.00 9.60 81 THR A C 1
ATOM 572 O O . THR A 1 81 ? 12.157 75.245 5.871 1.00 11.04 81 THR A O 1
ATOM 576 N N . SER A 1 82 ? 13.359 76.045 7.557 1.00 10.81 82 SER A N 1
ATOM 577 C CA . SER A 1 82 ? 13.217 74.794 8.298 1.00 11.50 82 SER A CA 1
ATOM 578 C C . SER A 1 82 ? 11.815 74.512 8.759 1.00 10.51 82 SER A C 1
ATOM 579 O O . SER A 1 82 ? 11.002 75.432 9.015 1.00 12.77 82 SER A O 1
ATOM 582 N N . ILE A 1 83 ? 11.534 73.243 8.930 1.00 10.56 83 ILE A N 1
ATOM 583 C CA . ILE A 1 83 ? 10.237 72.727 9.387 1.00 10.79 83 ILE A CA 1
ATOM 584 C C . ILE A 1 83 ? 10.519 71.927 10.657 1.00 10.57 83 ILE A C 1
ATOM 585 O O . ILE A 1 83 ? 11.312 70.973 10.622 1.00 11.51 83 ILE A O 1
ATOM 590 N N . GLY A 1 84 ? 9.914 72.334 11.776 1.00 10.38 84 GLY A N 1
ATOM 591 C CA . GLY A 1 84 ? 10.221 71.754 13.086 1.00 11.08 84 GLY A CA 1
ATOM 592 C C . GLY A 1 84 ? 8.989 71.198 13.749 1.00 10.55 84 GLY A C 1
ATOM 593 O O . GLY A 1 84 ? 8.134 70.589 13.103 1.00 11.60 84 GLY A O 1
ATOM 594 N N . HIS A 1 85 ? 8.913 71.394 15.054 1.00 10.67 85 HIS A N 1
ATOM 595 C CA . HIS A 1 85 ? 7.888 70.796 15.874 1.00 10.78 85 HIS A CA 1
ATOM 596 C C . HIS A 1 85 ? 6.512 71.082 15.273 1.00 10.93 85 HIS A C 1
ATOM 597 O O . HIS A 1 85 ? 6.187 72.229 14.914 1.00 10.46 85 HIS A O 1
ATOM 604 N N . GLY A 1 86 ? 5.673 70.054 15.131 1.00 9.55 86 GLY A N 1
ATOM 605 C CA . GLY A 1 86 ? 4.314 70.276 14.633 1.00 10.78 86 GLY A CA 1
ATOM 606 C C . GLY A 1 86 ? 4.258 70.674 13.175 1.00 10.21 86 GLY A C 1
ATOM 607 O O . GLY A 1 86 ? 3.232 71.153 12.721 1.00 11.02 86 GLY A O 1
ATOM 608 N N . TRP A 1 87 ? 5.331 70.470 12.418 1.00 10.45 87 TRP A N 1
ATOM 609 C CA . TRP A 1 87 ? 5.446 70.896 11.042 1.00 9.93 87 TRP A CA 1
ATOM 610 C C . TRP A 1 87 ? 5.469 72.426 10.932 1.00 9.78 87 TRP A C 1
ATOM 611 O O . TRP A 1 87 ? 5.167 72.960 9.889 1.00 11.67 87 TRP A O 1
ATOM 622 N N . GLN A 1 88 ? 5.854 73.126 11.988 1.00 10.33 88 GLN A N 1
ATOM 623 C CA . GLN A 1 88 ? 5.887 74.589 11.902 1.00 11.03 88 GLN A CA 1
ATOM 624 C C . GLN A 1 88 ? 7.037 75.071 11.038 1.00 10.22 88 GLN A C 1
ATOM 625 O O . GLN A 1 88 ? 8.173 74.635 11.195 1.00 11.14 88 GLN A O 1
ATOM 631 N N . LYS A 1 89 ? 6.750 75.972 10.124 1.00 10.41 89 LYS A N 1
ATOM 632 C CA . LYS A 1 89 ? 7.715 76.520 9.180 1.00 11.67 89 LYS A CA 1
ATOM 633 C C . LYS A 1 89 ? 8.372 77.766 9.773 1.00 11.26 89 LYS A C 1
ATOM 634 O O . LYS A 1 89 ? 7.677 78.713 10.190 1.00 13.80 89 LYS A O 1
ATOM 640 N N . GLY A 1 90 ? 9.690 77.801 9.790 1.00 10.89 90 GLY A N 1
ATOM 641 C CA . GLY A 1 90 ? 10.435 78.936 10.342 1.00 11.09 90 GLY A CA 1
ATOM 642 C C . GLY A 1 90 ? 10.705 80.012 9.311 1.00 10.43 90 GLY A C 1
ATOM 643 O O . GLY A 1 90 ? 10.415 79.874 8.142 1.00 10.75 90 GLY A O 1
ATOM 644 N N . PRO A 1 91 ? 11.240 81.142 9.784 1.00 10.82 91 PRO A N 1
ATOM 645 C CA . PRO A 1 91 ? 11.473 82.295 8.901 1.00 11.34 91 PRO A CA 1
ATOM 646 C C . PRO A 1 91 ? 12.722 82.223 8.037 1.00 9.89 91 PRO A C 1
ATOM 647 O O . PRO A 1 91 ? 12.798 82.951 7.055 1.00 11.12 91 PRO A O 1
ATOM 651 N N . ARG A 1 92 ? 13.688 81.382 8.393 1.00 9.62 92 ARG A N 1
ATOM 652 C CA . ARG A 1 92 ? 15.004 81.427 7.759 1.00 9.13 92 ARG A CA 1
ATOM 653 C C . ARG A 1 92 ? 15.501 80.057 7.331 1.00 9.56 92 ARG A C 1
ATOM 654 O O . ARG A 1 92 ? 15.138 79.027 7.916 1.00 9.69 92 ARG A O 1
ATOM 662 N N . ASN A 1 93 ? 16.379 80.082 6.330 1.00 9.43 93 ASN A N 1
ATOM 663 C CA . ASN A 1 93 ? 17.080 78.899 5.835 1.00 8.93 93 ASN A CA 1
ATOM 664 C C . ASN A 1 93 ? 18.096 78.412 6.855 1.00 9.99 93 ASN A C 1
ATOM 665 O O . ASN A 1 93 ? 18.816 79.213 7.454 1.00 10.31 93 ASN A O 1
ATOM 670 N N . ALA A 1 94 ? 18.159 77.100 7.061 1.00 9.77 94 ALA A N 1
ATOM 671 C CA . ALA A 1 94 ? 19.131 76.553 8.009 1.00 9.70 94 ALA A CA 1
ATOM 672 C C . ALA A 1 94 ? 20.543 76.585 7.420 1.00 9.29 94 ALA A C 1
ATOM 673 O O . ALA A 1 94 ? 20.775 75.977 6.371 1.00 9.53 94 ALA A O 1
ATOM 675 N N . PRO A 1 95 ? 21.473 77.264 8.073 1.00 9.74 95 PRO A N 1
ATOM 676 C CA . PRO A 1 95 ? 22.901 77.271 7.654 1.00 10.24 95 PRO A CA 1
ATOM 677 C C . PRO A 1 95 ? 23.570 76.019 8.166 1.00 9.40 95 PRO A C 1
ATOM 678 O O . PRO A 1 95 ? 23.117 75.337 9.086 1.00 10.97 95 PRO A O 1
ATOM 682 N N . THR A 1 96 ? 24.725 75.69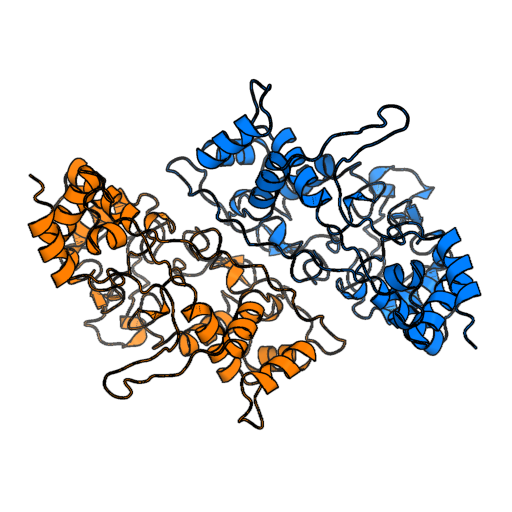5 7.587 1.00 10.45 96 THR A N 1
ATOM 683 C CA . THR A 1 96 ? 25.459 74.532 8.020 1.00 10.68 96 THR A CA 1
ATOM 684 C C . THR A 1 96 ? 26.146 74.727 9.355 1.00 10.01 96 THR A C 1
ATOM 685 O O . THR A 1 96 ? 26.615 75.813 9.691 1.00 11.32 96 THR A O 1
ATOM 689 N N . MET A 1 97 ? 26.254 73.656 10.128 1.00 10.06 97 MET A N 1
ATOM 690 C CA . MET A 1 97 ? 27.145 73.652 11.292 1.00 11.05 97 MET A CA 1
ATOM 691 C C . MET A 1 97 ? 28.602 73.339 10.905 1.00 10.63 97 MET A C 1
ATOM 692 O O . MET A 1 97 ? 29.504 73.522 11.726 1.00 10.88 97 MET A O 1
ATOM 697 N N . LEU A 1 98 ? 28.855 72.852 9.693 1.00 10.25 98 LEU A N 1
ATOM 698 C CA . LEU A 1 98 ? 30.210 72.549 9.288 1.00 10.39 98 LEU A CA 1
ATOM 699 C C . LEU A 1 98 ? 31.004 73.845 9.260 1.00 10.11 98 LEU A C 1
ATOM 700 O O . LEU A 1 98 ? 30.600 74.838 8.634 1.00 10.49 98 LEU A O 1
ATOM 705 N N . ASN A 1 99 ? 32.164 73.808 9.908 1.00 10.66 99 ASN A N 1
ATOM 706 C CA . ASN A 1 99 ? 33.051 74.976 10.036 1.00 10.94 99 ASN A CA 1
ATOM 707 C C . ASN A 1 99 ? 32.448 76.144 10.778 1.00 10.67 99 ASN A C 1
ATOM 708 O O . ASN A 1 99 ? 33.100 77.209 10.845 1.00 11.24 99 ASN A O 1
ATOM 713 N N . ALA A 1 100 ? 31.273 75.986 11.398 1.00 10.35 100 ALA A N 1
ATOM 714 C CA . ALA A 1 100 ? 30.647 77.099 12.104 1.00 9.92 100 ALA A CA 1
ATOM 715 C C . ALA A 1 100 ? 31.524 77.607 13.239 1.00 10.08 100 ALA A C 1
ATOM 716 O O . ALA A 1 100 ? 31.465 78.790 13.598 1.00 11.41 100 ALA A O 1
ATOM 718 N N . ILE A 1 101 ? 32.374 76.738 13.775 1.00 11.03 101 ILE A N 1
ATOM 719 C CA . ILE A 1 101 ? 33.293 77.149 14.838 1.00 11.48 101 ILE A CA 1
ATOM 720 C C . ILE A 1 101 ? 34.165 78.361 14.460 1.00 11.78 101 ILE A C 1
ATOM 721 O O . ILE A 1 101 ? 34.472 79.173 15.339 1.00 13.12 101 ILE A O 1
ATOM 726 N N . PHE A 1 102 ? 34.478 78.538 13.181 1.00 10.84 102 PHE A N 1
ATOM 727 C CA . PHE A 1 102 ? 35.366 79.618 12.768 1.00 11.96 102 PHE A CA 1
ATOM 728 C C . PHE A 1 102 ? 34.642 80.936 12.559 1.00 12.56 102 PHE A C 1
ATOM 729 O O . PHE A 1 102 ? 35.340 81.942 12.336 1.00 13.32 102 PHE A O 1
ATOM 737 N N . ASN A 1 103 ? 33.308 80.994 12.623 1.00 11.48 103 ASN A N 1
ATOM 738 C CA . ASN A 1 103 ? 32.613 82.260 12.384 1.00 11.45 103 ASN A CA 1
ATOM 739 C C . ASN A 1 103 ? 32.625 83.134 13.628 1.00 11.23 103 ASN A C 1
ATOM 740 O O . ASN A 1 103 ? 32.687 82.642 14.748 1.00 12.06 103 ASN A O 1
ATOM 745 N N . ALA A 1 104 ? 32.583 84.449 13.398 1.00 12.08 104 ALA A N 1
ATOM 746 C CA . ALA A 1 104 ? 32.745 85.394 14.507 1.00 12.55 104 ALA A CA 1
ATOM 747 C C . ALA A 1 104 ? 31.553 85.378 15.463 1.00 12.75 104 ALA A C 1
ATOM 748 O O . ALA A 1 104 ? 31.715 85.568 16.666 1.00 13.67 104 ALA A O 1
ATOM 750 N N . ALA A 1 105 ? 30.368 85.119 14.921 1.00 11.99 105 ALA A N 1
ATOM 751 C CA . ALA A 1 105 ? 29.128 85.009 15.686 1.00 11.77 105 ALA A CA 1
ATOM 752 C C . ALA A 1 105 ? 28.273 84.051 14.898 1.00 11.90 105 ALA A C 1
ATOM 753 O O . ALA A 1 105 ? 28.565 83.745 13.742 1.00 13.43 105 ALA A O 1
ATOM 755 N N . GLN A 1 106 ? 27.215 83.568 15.549 1.00 11.63 106 GLN A N 1
ATOM 756 C CA . GLN A 1 106 ? 26.342 82.549 14.986 1.00 11.05 106 GLN A CA 1
ATOM 757 C C . GLN A 1 106 ? 24.968 83.136 14.691 1.00 11.18 106 GLN A C 1
ATOM 758 O O . GLN A 1 106 ? 24.539 84.110 15.342 1.00 11.73 106 GLN A O 1
ATOM 764 N N . PHE A 1 107 ? 24.270 82.454 13.780 1.00 10.58 107 PHE A N 1
ATOM 765 C CA . PHE A 1 107 ? 22.985 82.854 13.182 1.00 10.30 107 PHE A CA 1
ATOM 766 C C . PHE A 1 107 ? 23.173 83.898 12.093 1.00 9.80 107 PHE A C 1
ATOM 767 O O . PHE A 1 107 ? 24.188 84.621 12.038 1.00 10.96 107 PHE A O 1
ATOM 775 N N . TRP A 1 108 ? 22.166 84.043 11.240 1.00 10.51 108 TRP A N 1
ATOM 776 C CA . TRP A 1 108 ? 22.232 84.969 10.132 1.00 10.59 108 TRP A CA 1
ATOM 777 C C . TRP A 1 108 ? 22.353 86.426 10.587 1.00 10.01 108 TRP A C 1
ATOM 778 O O . TRP A 1 108 ? 22.774 87.271 9.783 1.00 11.10 108 TRP A O 1
ATOM 789 N N . ASP A 1 109 ? 21.946 86.720 11.810 1.00 10.75 109 ASP A N 1
ATOM 790 C CA . ASP A 1 109 ? 22.060 88.073 12.374 1.00 11.32 109 ASP A CA 1
ATOM 791 C C . ASP A 1 109 ? 23.086 88.133 13.511 1.00 11.68 109 ASP A C 1
ATOM 792 O O . ASP A 1 109 ? 23.114 89.131 14.225 1.00 12.48 109 ASP A O 1
ATOM 797 N N . GLY A 1 110 ? 23.921 87.114 13.666 1.00 11.69 110 GLY A N 1
ATOM 798 C CA . GLY A 1 110 ? 24.980 87.147 14.664 1.00 12.40 110 GLY A CA 1
ATOM 799 C C . GLY A 1 110 ? 24.519 87.245 16.096 1.00 12.56 110 GLY A C 1
ATOM 800 O O . GLY A 1 110 ? 25.278 87.667 16.971 1.00 13.94 110 GLY A O 1
ATOM 801 N N . ARG A 1 111 ? 23.293 86.858 16.405 1.00 12.31 111 ARG A N 1
ATOM 802 C CA . ARG A 1 111 ? 22.779 87.102 17.757 1.00 12.63 111 ARG A CA 1
ATOM 803 C C . ARG A 1 111 ? 23.321 86.180 18.850 1.00 12.62 111 ARG A C 1
ATOM 804 O O . ARG A 1 111 ? 23.090 86.467 20.033 1.00 14.16 111 ARG A O 1
ATOM 812 N N . ALA A 1 112 ? 24.052 85.117 18.497 1.00 12.67 112 ALA A N 1
ATOM 813 C CA . ALA A 1 112 ? 24.737 84.282 19.489 1.00 12.31 112 ALA A CA 1
ATOM 814 C C . ALA A 1 112 ? 26.240 84.350 19.305 1.00 12.17 112 ALA A C 1
ATOM 815 O O . ALA A 1 112 ? 26.735 84.321 18.185 1.00 13.32 112 ALA A O 1
ATOM 817 N N . ALA A 1 113 ? 26.970 84.451 20.410 1.00 12.38 113 ALA A N 1
ATOM 818 C CA . ALA A 1 113 ? 28.391 84.697 20.292 1.00 12.60 113 ALA A CA 1
ATOM 819 C C . ALA A 1 113 ? 29.213 83.498 19.872 1.00 13.20 113 ALA A C 1
ATOM 820 O O . ALA A 1 113 ? 30.288 83.659 19.280 1.00 14.51 113 ALA A O 1
ATOM 822 N N . ASP A 1 114 ? 28.736 82.296 20.214 1.00 12.43 114 ASP A N 1
ATOM 823 C CA . ASP A 1 114 ? 29.507 81.082 19.989 1.00 13.15 114 ASP A CA 1
ATOM 824 C C . ASP A 1 114 ? 28.567 79.892 19.957 1.00 11.68 114 ASP A C 1
ATOM 825 O O . ASP A 1 114 ? 27.359 80.064 20.090 1.00 12.14 114 ASP A O 1
ATOM 830 N N . LEU A 1 115 ? 29.135 78.717 19.739 1.00 11.86 115 LEU A N 1
ATOM 831 C CA . LEU A 1 115 ? 28.310 77.532 19.567 1.00 12.07 115 LEU A CA 1
ATOM 832 C C . LEU A 1 115 ? 27.553 77.083 20.810 1.00 12.60 115 LEU A C 1
ATOM 833 O O . LEU A 1 115 ? 26.461 76.546 20.710 1.00 12.39 115 LEU A O 1
ATOM 838 N N . ALA A 1 116 ? 28.126 77.292 21.994 1.00 12.50 116 ALA A N 1
ATOM 839 C CA . ALA A 1 116 ? 27.417 76.916 23.198 1.00 13.31 116 ALA A CA 1
ATOM 840 C C . ALA A 1 116 ? 26.211 77.832 23.405 1.00 13.43 116 ALA A C 1
ATOM 841 O O . ALA A 1 116 ? 25.096 77.327 23.679 1.00 13.95 116 ALA A O 1
ATOM 843 N N . GLU A 1 117 ? 26.380 79.149 23.192 1.00 13.61 117 GLU A N 1
ATOM 844 C CA . GLU A 1 117 ? 25.251 80.066 23.311 1.00 14.22 117 GLU A CA 1
ATOM 845 C C . GLU A 1 117 ? 24.202 79.712 22.252 1.00 12.84 117 GLU A C 1
ATOM 846 O O . GLU A 1 117 ? 22.998 79.709 22.525 1.00 14.13 117 GLU A O 1
ATOM 852 N N . GLN A 1 118 ? 24.655 79.416 21.032 1.00 11.87 118 GLN A N 1
ATOM 853 C CA . GLN A 1 118 ? 23.723 79.108 19.935 1.00 12.09 118 GLN A CA 1
ATOM 854 C C . GLN A 1 118 ? 22.826 77.922 20.283 1.00 12.18 118 GLN A C 1
ATOM 855 O O . GLN A 1 118 ? 21.634 77.950 19.983 1.00 11.84 118 GLN A O 1
ATOM 861 N N . ALA A 1 119 ? 23.396 76.881 20.899 1.00 12.93 119 ALA A N 1
ATOM 862 C CA . ALA A 1 119 ? 22.745 75.558 20.968 1.00 13.42 119 ALA A CA 1
ATOM 863 C C . ALA A 1 119 ? 21.523 75.650 21.859 1.00 14.53 119 ALA A C 1
ATOM 864 O O . ALA A 1 119 ? 20.578 74.846 21.751 1.00 15.86 119 ALA A O 1
ATOM 866 N N . LYS A 1 120 ? 21.511 76.624 22.767 1.00 14.50 120 LYS A N 1
ATOM 867 C CA . LYS A 1 120 ? 20.343 76.832 23.618 1.00 15.61 120 LYS A CA 1
ATOM 868 C C . LYS A 1 120 ? 19.088 77.301 22.855 1.00 14.85 120 LYS A C 1
ATOM 869 O O . LYS A 1 120 ? 17.962 77.121 23.302 1.00 16.10 120 LYS A O 1
ATOM 875 N N . GLY A 1 121 ? 19.280 77.885 21.677 1.00 13.40 121 GLY A N 1
ATOM 876 C CA . GLY A 1 121 ? 18.189 78.429 20.900 1.00 12.68 121 GLY A CA 1
ATOM 877 C C . GLY A 1 121 ? 17.211 77.410 20.298 1.00 12.21 121 GLY A C 1
ATOM 878 O O . GLY A 1 121 ? 16.009 77.448 20.550 1.00 13.14 121 GLY A O 1
ATOM 879 N N . PRO A 1 122 ? 17.698 76.463 19.487 1.00 11.07 122 PRO A N 1
ATOM 880 C CA . PRO A 1 122 ? 16.820 75.449 18.883 1.00 11.53 122 PRO A CA 1
ATOM 881 C C . PRO A 1 122 ? 16.090 74.609 19.891 1.00 11.45 122 PRO A C 1
ATOM 882 O O . PRO A 1 122 ? 14.938 74.231 19.668 1.00 11.76 122 PRO A O 1
ATOM 886 N N . VAL A 1 123 ? 16.743 74.324 21.013 1.00 11.26 123 VAL A N 1
ATOM 887 C CA . VAL A 1 123 ? 16.096 73.502 22.034 1.00 13.23 123 VAL A CA 1
ATOM 888 C C . VAL A 1 123 ? 14.812 74.143 22.491 1.00 13.00 123 VAL A C 1
ATOM 889 O O . VAL A 1 123 ? 13.808 73.439 22.719 1.00 13.40 123 VAL A O 1
ATOM 893 N N . GLN A 1 124 ? 14.828 75.469 22.631 1.00 11.94 124 GLN A N 1
ATOM 894 C CA . GLN A 1 124 ? 13.707 76.186 23.243 1.00 13.21 124 GLN A CA 1
ATOM 895 C C . GLN A 1 124 ? 12.722 76.763 22.254 1.00 13.21 124 GLN A C 1
ATOM 896 O O . GLN A 1 124 ? 11.616 77.114 22.632 1.00 15.66 124 GLN A O 1
ATOM 902 N N . ALA A 1 125 ? 13.103 76.891 20.996 1.00 12.44 125 ALA A N 1
ATOM 903 C CA . ALA A 1 125 ? 12.249 77.548 20.022 1.00 12.40 125 ALA A CA 1
ATOM 904 C C . ALA A 1 125 ? 11.031 76.719 19.672 1.00 12.41 125 ALA A C 1
ATOM 905 O O . ALA A 1 125 ? 11.143 75.545 19.293 1.00 11.72 125 ALA A O 1
ATOM 907 N N . GLY A 1 126 ? 9.850 77.326 19.752 1.00 12.14 126 GLY A N 1
ATOM 908 C CA . GLY A 1 126 ? 8.622 76.615 19.424 1.00 13.57 126 GLY A CA 1
ATOM 909 C C . GLY A 1 126 ? 8.613 76.025 18.034 1.00 13.01 126 GLY A C 1
ATOM 910 O O . GLY A 1 126 ? 8.065 74.934 17.850 1.00 14.00 126 GLY A O 1
ATOM 911 N N . VAL A 1 127 ? 9.210 76.718 17.065 1.00 11.84 127 VAL A N 1
ATOM 912 C CA . VAL A 1 127 ? 9.191 76.190 15.689 1.00 12.46 127 VAL A CA 1
ATOM 913 C C . VAL A 1 127 ? 10.321 75.210 15.413 1.00 12.05 127 VAL A C 1
ATOM 914 O O . VAL A 1 127 ? 10.378 74.655 14.303 1.00 12.87 127 VAL A O 1
ATOM 918 N N . GLU A 1 128 ? 11.217 74.980 16.388 1.00 10.79 128 GLU A N 1
ATOM 919 C CA . GLU A 1 128 ? 12.304 74.021 16.221 1.00 11.10 128 GLU A CA 1
ATOM 920 C C . GLU A 1 128 ? 12.049 72.848 17.165 1.00 10.49 128 GLU A C 1
ATOM 921 O O . GLU A 1 128 ? 11.167 72.037 16.859 1.00 11.17 128 GLU A O 1
ATOM 927 N N . MET A 1 129 ? 12.768 72.739 18.284 1.00 10.28 129 MET A N 1
ATOM 928 C CA . MET A 1 129 ? 12.627 71.536 19.125 1.00 10.95 129 MET A CA 1
ATOM 929 C C . MET A 1 129 ? 11.535 71.691 20.193 1.00 10.53 129 MET A C 1
ATOM 930 O O . MET A 1 129 ? 11.125 70.689 20.805 1.00 10.66 129 MET A O 1
ATOM 935 N N . SER A 1 130 ? 11.136 72.934 20.470 1.00 10.77 130 SER A N 1
ATOM 936 C CA . SER A 1 130 ? 9.966 73.243 21.335 1.00 11.02 130 SER A CA 1
ATOM 937 C C . SER A 1 130 ? 10.067 72.536 22.689 1.00 11.57 130 SER A C 1
ATOM 938 O O . SER A 1 130 ? 9.111 71.903 23.161 1.00 11.75 130 SER A O 1
ATOM 941 N N . ASN A 1 131 ? 11.209 72.690 23.343 1.00 11.44 131 ASN A N 1
ATOM 942 C CA . ASN A 1 131 ? 11.437 72.050 24.632 1.00 11.50 131 ASN A CA 1
ATOM 943 C C . ASN A 1 131 ? 11.878 73.097 25.671 1.00 12.05 131 ASN A C 1
ATOM 944 O O . ASN A 1 131 ? 11.928 74.292 25.377 1.00 13.38 131 ASN A O 1
ATOM 949 N N . THR A 1 132 ? 12.162 72.659 26.895 1.00 12.88 132 THR A N 1
ATOM 950 C CA . THR A 1 132 ? 12.678 73.573 27.927 1.00 13.28 132 THR A CA 1
ATOM 951 C C . THR A 1 132 ? 13.973 72.992 28.475 1.00 13.09 132 THR A C 1
ATOM 952 O O . THR A 1 132 ? 14.215 71.787 28.441 1.00 13.43 132 THR A O 1
ATOM 956 N N . PRO A 1 133 ? 14.817 73.870 29.024 1.00 13.72 133 PRO A N 1
ATOM 957 C CA . PRO A 1 133 ? 16.063 73.443 29.639 1.00 14.27 133 PRO A CA 1
ATOM 958 C C . PRO A 1 133 ? 15.851 72.393 30.744 1.00 13.79 133 PRO A C 1
ATOM 959 O O . PRO A 1 133 ? 16.549 71.378 30.780 1.00 14.37 133 PRO A O 1
ATOM 963 N N . ASP A 1 134 ? 14.891 72.609 31.638 1.00 14.58 134 ASP A N 1
ATOM 964 C CA . ASP A 1 134 ? 14.680 71.647 32.713 1.00 14.97 134 ASP A CA 1
ATOM 965 C C . ASP A 1 134 ? 14.156 70.308 32.186 1.00 13.89 134 ASP A C 1
ATOM 966 O O . ASP A 1 134 ? 14.528 69.257 32.726 1.00 13.52 134 ASP A O 1
ATOM 971 N N . GLN A 1 135 ? 13.336 70.315 31.131 1.00 14.74 135 GLN A N 1
ATOM 972 C CA . GLN A 1 135 ? 12.920 69.052 30.534 1.00 14.55 135 GLN A CA 1
ATOM 973 C C . GLN A 1 135 ? 14.109 68.275 29.943 1.00 12.82 135 GLN A C 1
ATOM 974 O O . GLN A 1 135 ? 14.202 67.053 30.077 1.00 12.78 135 GLN A O 1
ATOM 980 N N . VAL A 1 136 ? 15.038 68.997 29.310 1.00 12.16 136 VAL A N 1
ATOM 981 C CA . VAL A 1 136 ? 16.229 68.360 28.764 1.00 12.02 136 VAL A CA 1
ATOM 982 C C . VAL A 1 136 ? 17.018 67.675 29.895 1.00 11.50 136 VAL A C 1
ATOM 983 O O . VAL A 1 136 ? 17.407 66.523 29.798 1.00 11.88 136 VAL A O 1
ATOM 987 N N . VAL A 1 137 ? 17.286 68.434 30.954 1.00 11.58 137 VAL A N 1
ATOM 988 C CA . VAL A 1 137 ? 18.034 67.915 32.112 1.00 11.80 137 VAL A CA 1
ATOM 989 C C . VAL A 1 137 ? 17.342 66.685 32.715 1.00 11.42 137 VAL A C 1
ATOM 990 O O . VAL A 1 137 ? 18.007 65.670 32.958 1.00 12.35 137 VAL A O 1
ATOM 994 N N . LYS A 1 138 ? 16.033 66.781 32.919 1.00 12.13 138 LYS A N 1
ATOM 995 C CA . LYS A 1 138 ? 15.293 65.652 33.502 1.00 12.57 138 LYS A CA 1
ATOM 996 C C . LYS A 1 138 ? 15.306 64.430 32.571 1.00 12.25 138 LYS A C 1
ATOM 997 O O . LYS A 1 138 ? 15.418 63.281 33.029 1.00 13.51 138 LYS A O 1
ATOM 1003 N N . THR A 1 139 ? 15.219 64.668 31.256 1.00 11.72 139 THR A N 1
ATOM 1004 C CA . THR A 1 139 ? 15.352 63.569 30.285 1.00 11.55 139 THR A CA 1
ATOM 1005 C C . THR A 1 139 ? 16.716 62.862 30.379 1.00 11.19 139 THR A C 1
ATOM 1006 O O . THR A 1 139 ? 16.804 61.640 30.479 1.00 12.52 139 THR A O 1
ATOM 1010 N N . ILE A 1 140 ? 17.789 63.645 30.361 1.00 11.70 140 ILE A N 1
ATOM 1011 C CA . ILE A 1 140 ? 19.122 63.127 30.454 1.00 11.86 140 ILE A CA 1
ATOM 1012 C C . ILE A 1 140 ? 19.270 62.354 31.778 1.00 11.28 140 ILE A C 1
ATOM 1013 O O . ILE A 1 140 ? 19.825 61.263 31.802 1.00 12.20 140 ILE A O 1
ATOM 1018 N N . ASN A 1 141 ? 18.855 62.971 32.884 1.00 11.50 141 ASN A N 1
ATOM 1019 C CA . ASN A 1 141 ? 19.018 62.322 34.182 1.00 11.97 141 ASN A CA 1
ATOM 1020 C C . ASN A 1 141 ? 18.264 61.024 34.340 1.00 11.63 141 ASN A C 1
ATOM 1021 O O . ASN A 1 141 ? 18.598 60.208 35.211 1.00 12.33 141 ASN A O 1
ATOM 1026 N N . SER A 1 142 ? 17.277 60.801 33.494 1.00 11.50 142 SER A N 1
ATOM 1027 C CA . SER A 1 142 ? 16.518 59.560 33.574 1.00 11.88 142 SER A CA 1
ATOM 1028 C C . SER A 1 142 ? 17.284 58.373 32.998 1.00 12.58 142 SER A C 1
ATOM 1029 O O . SER A 1 142 ? 16.852 57.245 33.172 1.00 14.08 142 SER A O 1
ATOM 1032 N N . MET A 1 143 ? 18.412 58.605 32.312 1.00 11.85 143 MET A N 1
ATOM 1033 C CA . MET A 1 143 ? 19.142 57.519 31.646 1.00 13.00 143 MET A CA 1
ATOM 1034 C C . MET A 1 143 ? 20.533 57.398 32.221 1.00 12.34 143 MET A C 1
ATOM 1035 O O . MET A 1 143 ? 21.383 58.259 31.998 1.00 12.21 143 MET A O 1
ATOM 1040 N N . PRO A 1 144 ? 20.801 56.380 33.021 1.00 12.27 144 PRO A N 1
ATOM 1041 C CA . PRO A 1 144 ? 22.081 56.314 33.709 1.00 12.81 144 PRO A CA 1
ATOM 1042 C C . PRO A 1 144 ? 23.342 56.405 32.856 1.00 12.08 144 PRO A C 1
ATOM 1043 O O . PRO A 1 144 ? 24.309 56.947 33.307 1.00 12.34 144 PRO A O 1
ATOM 1047 N N . GLU A 1 145 ? 23.318 55.872 31.636 1.00 13.96 145 GLU A N 1
ATOM 1048 C CA . GLU A 1 145 ? 24.490 56.010 30.766 1.00 14.66 145 GLU A CA 1
ATOM 1049 C C . GLU A 1 145 ? 24.776 57.471 30.404 1.00 13.69 145 GLU A C 1
ATOM 1050 O O . GLU A 1 145 ? 25.946 57.862 30.282 1.00 15.08 145 GLU A O 1
ATOM 1056 N N . TYR A 1 146 ? 23.721 58.264 30.230 1.00 12.20 146 TYR A N 1
ATOM 1057 C CA . TYR A 1 146 ? 23.935 59.710 30.020 1.00 12.63 146 TYR A CA 1
ATOM 1058 C C . TYR A 1 146 ? 24.504 60.369 31.277 1.00 12.45 146 TYR A C 1
ATOM 1059 O O . TYR A 1 146 ? 25.448 61.162 31.193 1.00 12.91 146 TYR A O 1
ATOM 1068 N N . VAL A 1 147 ? 23.979 60.047 32.459 1.00 11.98 147 VAL A N 1
ATOM 1069 C CA . VAL A 1 147 ? 24.460 60.656 33.710 1.00 12.72 147 VAL A CA 1
ATOM 1070 C C . VAL A 1 147 ? 25.935 60.309 33.906 1.00 13.39 147 VAL A C 1
ATOM 1071 O O . VAL A 1 147 ? 26.744 61.184 34.260 1.00 13.52 147 VAL A O 1
ATOM 1075 N N . GLU A 1 148 ? 26.289 59.047 33.668 1.00 13.89 148 GLU A N 1
ATOM 1076 C CA . GLU A 1 148 ? 27.658 58.578 33.842 1.00 15.94 148 GLU A CA 1
ATOM 1077 C C . GLU A 1 148 ? 28.559 59.394 32.925 1.00 14.92 148 GLU A C 1
ATOM 1078 O O . GLU A 1 148 ? 29.635 59.839 33.329 1.00 15.61 148 GLU A O 1
ATOM 1084 N N . ALA A 1 149 ? 28.114 59.601 31.690 1.00 14.23 149 ALA A N 1
ATOM 1085 C CA . ALA A 1 149 ? 28.906 60.376 30.726 1.00 15.27 149 ALA A CA 1
ATOM 1086 C C . ALA A 1 149 ? 29.089 61.822 31.163 1.00 15.04 149 ALA A C 1
ATOM 1087 O O . ALA A 1 149 ? 30.196 62.342 31.100 1.00 15.77 149 ALA A O 1
ATOM 1089 N N . PHE A 1 150 ? 28.013 62.507 31.546 1.00 14.80 150 PHE A N 1
ATOM 1090 C CA . PHE A 1 150 ? 28.159 63.882 32.044 1.00 15.08 150 PHE A CA 1
ATOM 1091 C C . PHE A 1 150 ? 29.080 63.983 33.264 1.00 15.09 150 PHE A C 1
ATOM 1092 O O . PHE A 1 150 ? 29.924 64.894 33.352 1.00 15.89 150 PHE A O 1
ATOM 1100 N N . LYS A 1 151 ? 28.914 63.066 34.231 1.00 15.94 151 LYS A N 1
ATOM 1101 C CA . LYS A 1 151 ? 29.695 63.104 35.476 1.00 16.60 151 LYS A CA 1
ATOM 1102 C C . LYS A 1 151 ? 31.173 63.007 35.145 1.00 16.67 151 LYS A C 1
ATOM 1103 O O . LYS A 1 151 ? 32.007 63.698 35.767 1.00 18.31 151 LYS A O 1
ATOM 1109 N N . ALA A 1 152 ? 31.504 62.195 34.136 1.00 16.44 152 ALA A N 1
ATOM 1110 C CA . ALA A 1 152 ? 32.915 62.021 33.757 1.00 18.46 152 ALA A CA 1
ATOM 1111 C C . ALA A 1 152 ? 33.411 63.142 32.867 1.00 18.27 152 ALA A C 1
ATOM 1112 O O . ALA A 1 152 ? 34.588 63.510 32.943 1.00 19.26 152 ALA A O 1
ATOM 1114 N N . ALA A 1 153 ? 32.529 63.678 32.020 1.00 17.74 153 ALA A N 1
ATOM 1115 C CA . ALA A 1 153 ? 32.905 64.769 31.108 1.00 17.92 153 ALA A CA 1
ATOM 1116 C C . ALA A 1 153 ? 33.085 66.093 31.820 1.00 17.15 153 ALA A C 1
ATOM 1117 O O . ALA A 1 153 ? 33.811 66.967 31.311 1.00 17.73 153 ALA A O 1
ATOM 1119 N N . PHE A 1 154 ? 32.415 66.279 32.953 1.00 17.48 154 PHE A N 1
ATOM 1120 C CA . PHE A 1 154 ? 32.467 67.514 33.737 1.00 17.96 154 PHE A CA 1
ATOM 1121 C C . PHE A 1 154 ? 32.770 67.098 35.187 1.00 18.49 154 PHE A C 1
ATOM 1122 O O . PHE A 1 154 ? 31.943 67.246 36.108 1.00 19.37 154 PHE A O 1
ATOM 1130 N N . PRO A 1 155 ? 33.982 66.596 35.401 1.00 20.18 155 PRO A N 1
ATOM 1131 C CA . PRO A 1 155 ? 34.290 65.792 36.584 1.00 20.21 155 PRO A CA 1
ATOM 1132 C C . PRO A 1 155 ? 34.330 66.506 37.951 1.00 20.96 155 PRO A C 1
ATOM 1133 O O . PRO A 1 155 ? 34.085 65.857 38.975 1.00 21.47 155 PRO A O 1
ATOM 1137 N N . GLU A 1 156 ? 34.605 67.811 37.974 1.00 21.44 156 GLU A N 1
ATOM 1138 C CA . GLU A 1 156 ? 34.774 68.544 39.247 1.00 22.10 156 GLU A CA 1
ATOM 1139 C C . GLU A 1 156 ? 33.441 69.056 39.795 1.00 21.28 156 GLU A C 1
ATOM 1140 O O . GLU A 1 156 ? 33.344 69.508 40.956 1.00 21.36 156 GLU A O 1
ATOM 1146 N N . GLU A 1 157 ? 32.418 69.018 38.943 1.00 19.97 157 GLU A N 1
ATOM 1147 C CA . GLU A 1 157 ? 31.204 69.765 39.224 1.00 20.29 157 GLU A CA 1
ATOM 1148 C C . GLU A 1 157 ? 30.234 68.970 40.096 1.00 20.05 157 GLU A C 1
ATOM 1149 O O . GLU A 1 157 ? 29.923 67.817 39.795 1.00 21.56 157 GLU A O 1
ATOM 1155 N N . ALA A 1 158 ? 29.726 69.610 41.152 1.00 19.45 158 ALA A N 1
ATOM 1156 C CA . ALA A 1 158 ? 28.651 69.013 41.965 1.00 19.22 158 ALA A CA 1
ATOM 1157 C C . ALA A 1 158 ? 27.372 68.737 41.179 1.00 18.73 158 ALA A C 1
ATOM 1158 O O . ALA A 1 158 ? 26.658 67.764 41.461 1.00 20.24 158 ALA A O 1
ATOM 1160 N N . ASP A 1 159 ? 27.107 69.582 40.189 1.00 17.48 159 ASP A N 1
ATOM 1161 C CA . ASP A 1 159 ? 25.914 69.502 39.363 1.00 15.46 159 ASP A CA 1
ATOM 1162 C C . ASP A 1 159 ? 26.360 69.429 37.882 1.00 14.81 159 ASP A C 1
ATOM 1163 O O . ASP A 1 159 ? 26.293 70.422 37.182 1.00 14.46 159 ASP A O 1
ATOM 1168 N N . PRO A 1 160 ? 26.860 68.283 37.408 1.00 13.28 160 PRO A N 1
ATOM 1169 C CA . PRO A 1 160 ? 27.372 68.196 36.026 1.00 14.16 160 PRO A CA 1
ATOM 1170 C C . PRO A 1 160 ? 26.331 68.156 34.910 1.00 13.76 160 PRO A C 1
ATOM 1171 O O . PRO A 1 160 ? 26.614 68.586 33.765 1.00 13.42 160 PRO A O 1
ATOM 1175 N N . VAL A 1 161 ? 25.150 67.628 35.222 1.00 12.98 161 VAL A N 1
ATOM 1176 C CA . VAL A 1 161 ? 24.110 67.517 34.220 1.00 13.38 161 VAL A CA 1
ATOM 1177 C C . VAL A 1 161 ? 23.316 68.802 34.216 1.00 13.35 161 VAL A C 1
ATOM 1178 O O . VAL A 1 161 ? 22.238 68.887 34.794 1.00 15.09 161 VAL A O 1
ATOM 1182 N N . THR A 1 162 ? 23.809 69.796 33.478 1.00 13.21 162 THR A N 1
ATOM 1183 C CA . THR A 1 162 ? 23.098 71.063 33.415 1.00 12.34 162 THR A CA 1
ATOM 1184 C C . THR A 1 162 ? 22.911 71.415 31.952 1.00 13.05 162 THR A C 1
ATOM 1185 O O . THR A 1 162 ? 23.614 70.886 31.066 1.00 12.14 162 THR A O 1
ATOM 1189 N N . PHE A 1 163 ? 21.960 72.306 31.708 1.00 12.71 163 PHE A N 1
ATOM 1190 C CA . PHE A 1 163 ? 21.729 72.812 30.345 1.00 12.80 163 PHE A CA 1
ATOM 1191 C C . PHE A 1 163 ? 22.979 73.493 29.790 1.00 12.80 163 PHE A C 1
ATOM 1192 O O . PHE A 1 163 ? 23.331 73.324 28.597 1.00 13.42 163 PHE A O 1
ATOM 1200 N N . ASP A 1 164 ? 23.676 74.258 30.632 1.00 12.69 164 ASP A N 1
ATOM 1201 C CA . ASP A 1 164 ? 24.919 74.851 30.164 1.00 13.76 164 ASP A CA 1
ATOM 1202 C C . ASP A 1 164 ? 25.945 73.808 29.701 1.00 13.04 164 ASP A C 1
ATOM 1203 O O . ASP A 1 164 ? 26.660 74.017 28.727 1.00 12.88 164 ASP A O 1
ATOM 1208 N N . ASN A 1 165 ? 26.040 72.684 30.425 1.00 12.39 165 ASN A N 1
ATOM 1209 C CA . ASN A 1 165 ? 26.968 71.645 30.042 1.00 12.23 165 ASN A CA 1
ATOM 1210 C C . ASN A 1 165 ? 26.500 70.833 28.815 1.00 11.77 165 ASN A C 1
ATOM 1211 O O . ASN A 1 165 ? 27.316 70.377 28.022 1.00 12.27 165 ASN A O 1
ATOM 1216 N N . PHE A 1 166 ? 25.179 70.649 28.676 1.00 11.93 166 PHE A N 1
ATOM 1217 C CA . PHE A 1 166 ? 24.599 70.140 27.423 1.00 12.33 166 PHE A CA 1
ATOM 1218 C C . PHE A 1 166 ? 25.115 70.981 26.242 1.00 10.99 166 PHE A C 1
ATOM 1219 O O . PHE A 1 166 ? 25.618 70.437 25.259 1.00 11.90 166 PHE A O 1
ATOM 1227 N N . ALA A 1 167 ? 25.017 72.300 26.364 1.00 11.93 167 ALA A N 1
ATOM 1228 C CA . ALA A 1 167 ? 25.461 73.196 25.296 1.00 11.75 167 ALA A CA 1
ATOM 1229 C C . ALA A 1 167 ? 26.959 73.140 25.073 1.00 11.79 167 ALA A C 1
ATOM 1230 O O . ALA A 1 167 ? 27.442 73.177 23.944 1.00 12.08 167 ALA A O 1
ATOM 1232 N N . ALA A 1 168 ? 27.719 73.041 26.169 1.00 11.70 168 ALA A N 1
ATOM 1233 C CA . ALA A 1 168 ? 29.173 72.923 26.044 1.00 12.30 168 ALA A CA 1
ATOM 1234 C C . ALA A 1 168 ? 29.606 71.623 25.318 1.00 11.79 168 ALA A C 1
ATOM 1235 O O . ALA A 1 168 ? 30.548 71.635 24.509 1.00 12.13 168 ALA A O 1
ATOM 1237 N N . ALA A 1 169 ? 28.904 70.515 25.614 1.00 12.03 169 ALA A N 1
ATOM 1238 C CA . ALA A 1 169 ? 29.237 69.228 24.970 1.00 11.72 169 ALA A CA 1
ATOM 1239 C C . ALA A 1 169 ? 28.922 69.341 23.462 1.00 11.94 169 ALA A C 1
ATOM 1240 O O . ALA A 1 169 ? 29.699 68.919 22.623 1.00 11.79 169 ALA A O 1
ATOM 1242 N N . ILE A 1 170 ? 27.760 69.886 23.127 1.00 11.50 170 ILE A N 1
ATOM 1243 C CA . ILE A 1 170 ? 27.430 70.071 21.704 1.00 12.39 170 ILE A CA 1
ATOM 1244 C C . ILE A 1 170 ? 28.469 70.949 21.003 1.00 10.95 170 ILE A C 1
ATOM 1245 O O . ILE A 1 170 ? 28.907 70.607 19.907 1.00 11.84 170 ILE A O 1
ATOM 1250 N N . GLU A 1 171 ? 28.866 72.041 21.658 1.00 10.76 171 GLU A N 1
ATOM 1251 C CA . GLU A 1 171 ? 29.914 72.889 21.112 1.00 11.79 171 GLU A CA 1
ATOM 1252 C C . GLU A 1 171 ? 31.195 72.115 20.834 1.00 11.76 171 GLU A C 1
ATOM 1253 O O . GLU A 1 171 ? 31.788 72.308 19.789 1.00 11.37 171 GLU A O 1
ATOM 1259 N N . GLN A 1 172 ? 31.622 71.258 21.767 1.00 11.78 172 GLN A N 1
ATOM 1260 C CA . GLN A 1 172 ? 32.856 70.484 21.580 1.00 11.66 172 GLN A CA 1
ATOM 1261 C C . GLN A 1 172 ? 32.751 69.563 20.369 1.00 11.62 172 GLN A C 1
ATOM 1262 O O . GLN A 1 172 ? 33.636 69.486 19.543 1.00 13.45 172 GLN A O 1
ATOM 1268 N N . PHE A 1 173 ? 31.626 68.858 20.229 1.00 10.92 173 PHE A N 1
ATOM 1269 C CA . PHE A 1 173 ? 31.409 68.011 19.057 1.00 10.95 173 PHE A CA 1
ATOM 1270 C C . PHE A 1 173 ? 31.418 68.840 17.765 1.00 10.50 173 PHE A C 1
ATOM 1271 O O . PHE A 1 173 ? 32.092 68.505 16.787 1.00 11.24 173 PHE A O 1
ATOM 1279 N N . GLU A 1 174 ? 30.675 69.939 17.754 1.00 10.15 174 GLU A N 1
ATOM 1280 C CA . GLU A 1 174 ? 30.585 70.727 16.523 1.00 11.21 174 GLU A CA 1
ATOM 1281 C C . GLU A 1 174 ? 31.936 71.329 16.148 1.00 11.47 174 GLU A C 1
ATOM 1282 O O . GLU A 1 174 ? 32.211 71.492 14.957 1.00 11.86 174 GLU A O 1
ATOM 1288 N N . ALA A 1 175 ? 32.768 71.651 17.141 1.00 11.48 175 ALA A N 1
ATOM 1289 C CA . ALA A 1 175 ? 34.110 72.170 16.827 1.00 12.13 175 ALA A CA 1
ATOM 1290 C C . ALA A 1 175 ? 34.938 71.208 16.019 1.00 13.04 175 ALA A C 1
ATOM 1291 O O . ALA A 1 175 ? 35.859 71.650 15.326 1.00 13.67 175 ALA A O 1
ATOM 1293 N N . THR A 1 176 ? 34.609 69.915 16.065 1.00 12.56 176 THR A N 1
ATOM 1294 C CA . THR A 1 176 ? 35.320 68.940 15.243 1.00 12.22 176 THR A CA 1
ATOM 1295 C C . THR A 1 176 ? 34.747 68.750 13.853 1.00 12.12 176 THR A C 1
ATOM 1296 O O . THR A 1 176 ? 35.339 68.043 13.025 1.00 13.25 176 THR A O 1
ATOM 1300 N N . LEU A 1 177 ? 33.593 69.359 13.590 1.00 11.51 177 LEU A N 1
ATOM 1301 C CA . LEU A 1 177 ? 32.904 69.178 12.310 1.00 11.46 177 LEU A CA 1
ATOM 1302 C C . LEU A 1 177 ? 33.410 70.218 11.332 1.00 11.26 177 LEU A C 1
ATOM 1303 O O . LEU A 1 177 ? 32.711 71.182 10.968 1.00 12.15 177 LEU A O 1
ATOM 1308 N N . ILE A 1 178 ? 34.635 70.018 10.908 1.00 11.52 178 ILE A N 1
ATOM 1309 C CA . ILE A 1 178 ? 35.312 70.886 9.939 1.00 12.38 178 ILE A CA 1
ATOM 1310 C C . ILE A 1 178 ? 35.613 70.115 8.670 1.00 11.43 178 ILE A C 1
ATOM 1311 O O . ILE A 1 178 ? 35.590 68.880 8.693 1.00 12.69 178 ILE A O 1
ATOM 1316 N N . THR A 1 179 ? 35.871 70.813 7.568 1.00 11.50 179 THR A N 1
ATOM 1317 C CA . THR A 1 179 ? 35.987 70.152 6.273 1.00 11.64 179 THR A CA 1
ATOM 1318 C C . THR A 1 179 ? 37.287 70.502 5.558 1.00 11.79 179 THR A C 1
ATOM 1319 O O . THR A 1 179 ? 37.290 71.290 4.624 1.00 11.18 179 THR A O 1
ATOM 1323 N N . PRO A 1 180 ? 38.401 69.908 5.969 1.00 12.89 180 PRO A N 1
ATOM 1324 C CA . PRO A 1 180 ? 39.678 70.225 5.338 1.00 12.83 180 PRO A CA 1
ATOM 1325 C C . PRO A 1 180 ? 39.783 69.672 3.933 1.00 12.93 180 PRO A C 1
ATOM 1326 O O . PRO A 1 180 ? 38.987 68.832 3.507 1.00 12.87 180 PRO A O 1
ATOM 1330 N N . ASN A 1 181 ? 40.815 70.147 3.232 1.00 13.68 181 ASN A N 1
ATOM 1331 C CA . ASN A 1 181 ? 41.262 69.529 1.984 1.00 14.25 181 ASN A CA 1
ATOM 1332 C C . ASN A 1 181 ? 40.359 69.676 0.778 1.00 13.61 181 ASN A C 1
ATOM 1333 O O . ASN A 1 181 ? 40.385 68.839 -0.123 1.00 14.54 181 ASN A O 1
ATOM 1338 N N . SER A 1 182 ? 39.589 70.773 0.736 1.00 14.17 182 SER A N 1
ATOM 1339 C CA . SER A 1 182 ? 38.859 71.089 -0.470 1.00 12.94 182 SER A CA 1
ATOM 1340 C C . SER A 1 182 ? 39.854 71.349 -1.614 1.00 13.38 182 SER A C 1
ATOM 1341 O O . SER A 1 182 ? 41.051 71.587 -1.362 1.00 13.87 182 SER A O 1
ATOM 1344 N N . ALA A 1 183 ? 39.361 71.327 -2.847 1.00 12.75 183 ALA A N 1
ATOM 1345 C CA . ALA A 1 183 ? 40.218 71.555 -4.019 1.00 14.10 183 ALA A CA 1
ATOM 1346 C C . ALA A 1 183 ? 40.874 72.906 -3.943 1.00 14.19 183 ALA A C 1
ATOM 1347 O O . ALA A 1 183 ? 42.063 73.029 -4.314 1.00 14.55 183 ALA A O 1
ATOM 1349 N N . PHE A 1 184 ? 40.167 73.927 -3.453 1.00 14.24 184 PHE A N 1
ATOM 1350 C CA . PHE A 1 184 ? 40.790 75.215 -3.290 1.00 13.22 184 PHE A CA 1
ATOM 1351 C C . PHE A 1 184 ? 41.927 75.173 -2.244 1.00 12.93 184 PHE A C 1
ATOM 1352 O O . PHE A 1 184 ? 42.989 75.747 -2.477 1.00 13.29 184 PHE A O 1
ATOM 1360 N N . ASP A 1 185 ? 41.703 74.533 -1.100 1.00 12.92 185 ASP A N 1
ATOM 1361 C CA . ASP A 1 185 ? 42.750 74.436 -0.083 1.00 13.38 185 ASP A CA 1
ATOM 1362 C C . ASP A 1 185 ? 43.963 73.666 -0.597 1.00 14.21 185 ASP A C 1
ATOM 1363 O O . ASP A 1 185 ? 45.116 74.067 -0.340 1.00 14.42 185 ASP A O 1
ATOM 1368 N N . ARG A 1 186 ? 43.729 72.642 -1.405 1.00 13.93 186 ARG A N 1
ATOM 1369 C CA . ARG A 1 186 ? 44.843 71.864 -2.010 1.00 14.80 186 ARG A CA 1
ATOM 1370 C C . ARG A 1 186 ? 45.574 72.724 -3.047 1.00 14.78 186 ARG A C 1
ATOM 1371 O O . ARG A 1 186 ? 46.832 72.660 -3.113 1.00 14.77 186 ARG A O 1
ATOM 1379 N N . PHE A 1 187 ? 44.856 73.501 -3.868 1.00 14.05 187 PHE A N 1
ATOM 1380 C CA . PHE A 1 187 ? 45.504 74.429 -4.783 1.00 14.73 187 PHE A CA 1
ATOM 1381 C C . PHE A 1 187 ? 46.331 75.427 -3.997 1.00 15.19 187 PHE A C 1
ATOM 1382 O O . PHE A 1 187 ? 47.493 75.720 -4.372 1.00 15.52 187 PHE A O 1
ATOM 1390 N N . LEU A 1 188 ? 45.773 75.981 -2.932 1.00 16.15 188 LEU A N 1
ATOM 1391 C CA . LEU A 1 188 ? 46.429 76.991 -2.110 1.00 16.33 188 LEU A CA 1
ATOM 1392 C C . LEU A 1 188 ? 47.768 76.478 -1.567 1.00 16.86 188 LEU A C 1
ATOM 1393 O O . LEU A 1 188 ? 48.786 77.204 -1.578 1.00 18.60 188 LEU A O 1
ATOM 1398 N N . ALA A 1 189 ? 47.754 75.218 -1.157 1.00 17.29 189 ALA A N 1
ATOM 1399 C CA . ALA A 1 189 ? 48.934 74.546 -0.616 1.00 18.21 189 ALA A CA 1
ATOM 1400 C C . ALA A 1 189 ? 49.983 74.157 -1.677 1.00 17.40 189 ALA A C 1
ATOM 1401 O O . ALA A 1 189 ? 51.080 73.686 -1.315 1.00 20.48 189 ALA A O 1
ATOM 1403 N N . GLY A 1 190 ? 49.668 74.340 -2.965 1.00 18.42 190 GLY A N 1
ATOM 1404 C CA . GLY A 1 190 ? 50.648 74.118 -4.055 1.00 18.56 190 GLY A CA 1
ATOM 1405 C C . GLY A 1 190 ? 50.285 73.241 -5.258 1.00 19.00 190 GLY A C 1
ATOM 1406 O O . GLY A 1 190 ? 51.070 73.135 -6.218 1.00 19.72 190 GLY A O 1
ATOM 1407 N N . ASP A 1 191 ? 49.130 72.593 -5.235 1.00 18.61 191 ASP A N 1
ATOM 1408 C CA . ASP A 1 191 ? 48.762 71.664 -6.301 1.00 18.55 191 ASP A CA 1
ATOM 1409 C C . ASP A 1 191 ? 47.991 72.373 -7.430 1.00 18.53 191 ASP A C 1
ATOM 1410 O O . ASP A 1 191 ? 46.765 72.562 -7.340 1.00 18.42 191 ASP A O 1
ATOM 1415 N N . ASP A 1 192 ? 48.684 72.805 -8.482 1.00 19.03 192 ASP A N 1
ATOM 1416 C CA . ASP A 1 192 ? 48.039 73.452 -9.614 1.00 19.92 192 ASP A CA 1
ATOM 1417 C C . ASP A 1 192 ? 46.927 72.638 -10.231 1.00 19.94 192 ASP A C 1
ATOM 1418 O O . ASP A 1 192 ? 45.956 73.218 -10.732 1.00 21.22 192 ASP A O 1
ATOM 1423 N N . ALA A 1 193 ? 47.053 71.321 -10.203 1.00 18.34 193 ALA A N 1
ATOM 1424 C CA . ALA A 1 193 ? 46.118 70.441 -10.876 1.00 19.08 193 ALA A CA 1
ATOM 1425 C C . ALA A 1 193 ? 44.869 70.209 -10.035 1.00 17.62 193 ALA A C 1
ATOM 1426 O O . ALA A 1 193 ? 43.962 69.530 -10.487 1.00 19.24 193 ALA A O 1
ATOM 1428 N N . ALA A 1 194 ? 44.857 70.698 -8.796 1.00 18.34 194 ALA A N 1
ATOM 1429 C CA . ALA A 1 194 ? 43.706 70.513 -7.908 1.00 17.57 194 ALA A CA 1
ATOM 1430 C C . ALA A 1 194 ? 42.442 71.226 -8.419 1.00 17.34 194 ALA A C 1
ATOM 1431 O O . ALA A 1 194 ? 41.330 70.811 -8.085 1.00 17.19 194 ALA A O 1
ATOM 1433 N N . MET A 1 195 ? 42.630 72.246 -9.250 1.00 16.42 195 MET A N 1
ATOM 1434 C CA . MET A 1 195 ? 41.515 73.033 -9.783 1.00 17.53 195 MET A CA 1
ATOM 1435 C C . MET A 1 195 ? 41.608 73.047 -11.295 1.00 17.55 195 MET A C 1
ATOM 1436 O O . MET A 1 195 ? 42.725 73.033 -11.849 1.00 18.35 195 MET A O 1
ATOM 1441 N N . THR A 1 196 ? 40.463 73.006 -11.975 1.00 17.40 196 THR A N 1
ATOM 1442 C CA . THR A 1 196 ? 40.440 73.149 -13.430 1.00 17.83 196 THR A CA 1
ATOM 1443 C C . THR A 1 196 ? 40.636 74.586 -13.868 1.00 17.09 196 THR A C 1
ATOM 1444 O O . THR A 1 196 ? 40.587 75.509 -13.055 1.00 17.05 196 THR A O 1
ATOM 1448 N N . ASP A 1 197 ? 40.893 74.803 -15.153 1.00 17.32 197 ASP A N 1
ATOM 1449 C CA . ASP A 1 197 ? 41.052 76.149 -15.649 1.00 18.48 197 ASP A CA 1
ATOM 1450 C C . ASP A 1 197 ? 39.790 76.983 -15.389 1.00 16.76 197 ASP A C 1
ATOM 1451 O O . ASP A 1 197 ? 39.897 78.130 -15.029 1.00 17.54 197 ASP A O 1
ATOM 1456 N N . GLN A 1 198 ? 38.606 76.400 -15.583 1.00 18.02 198 GLN A N 1
ATOM 1457 C CA . GLN A 1 198 ? 37.383 77.145 -15.321 1.00 17.35 198 GLN A CA 1
ATOM 1458 C C . GLN A 1 198 ? 37.275 77.532 -13.854 1.00 17.60 198 GLN A C 1
ATOM 1459 O O . GLN A 1 198 ? 36.888 78.655 -13.546 1.00 17.35 198 GLN A O 1
ATOM 1465 N N . GLU A 1 199 ? 37.606 76.609 -12.958 1.00 16.46 199 GLU A N 1
ATOM 1466 C CA . GLU A 1 199 ? 37.543 76.912 -11.536 1.00 16.35 199 GLU A CA 1
ATOM 1467 C C . GLU A 1 199 ? 38.549 78.009 -11.178 1.00 14.95 199 GLU A C 1
ATOM 1468 O O . GLU A 1 199 ? 38.253 78.903 -10.369 1.00 15.83 199 GLU A O 1
ATOM 1474 N N . LYS A 1 200 ? 39.717 78.019 -11.825 1.00 15.99 200 LYS A N 1
ATOM 1475 C CA . LYS A 1 200 ? 40.677 79.079 -11.566 1.00 15.23 200 LYS A CA 1
ATOM 1476 C C . LYS A 1 200 ? 40.260 80.412 -12.167 1.00 16.46 200 LYS A C 1
ATOM 1477 O O . LYS A 1 200 ? 40.548 81.455 -11.597 1.00 15.16 200 LYS A O 1
ATOM 1483 N N . ARG A 1 201 ? 39.596 80.401 -13.320 1.00 16.28 201 ARG A N 1
ATOM 1484 C CA . ARG A 1 201 ? 39.036 81.651 -13.839 1.00 17.24 201 ARG A CA 1
ATOM 1485 C C . ARG A 1 201 ? 37.984 82.194 -12.858 1.00 16.43 201 ARG A C 1
ATOM 1486 O O . ARG A 1 201 ? 37.839 83.401 -12.677 1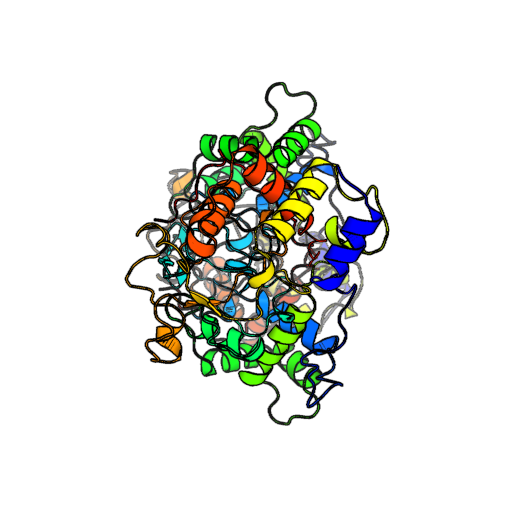.00 16.54 201 ARG A O 1
ATOM 1494 N N . GLY A 1 202 ? 37.238 81.300 -12.214 1.00 15.84 202 GLY A N 1
ATOM 1495 C CA . GLY A 1 202 ? 36.250 81.742 -11.222 1.00 15.59 202 GLY A CA 1
ATOM 1496 C C . GLY A 1 202 ? 36.915 82.333 -10.007 1.00 14.16 202 GLY A C 1
ATOM 1497 O O . GLY A 1 202 ? 36.418 83.310 -9.437 1.00 15.88 202 GLY A O 1
ATOM 1498 N N . LEU A 1 203 ? 38.002 81.700 -9.552 1.00 15.16 203 LEU A N 1
ATOM 1499 C CA . LEU A 1 203 ? 38.751 82.266 -8.424 1.00 13.83 203 LEU A CA 1
ATOM 1500 C C . LEU A 1 203 ? 39.272 83.675 -8.729 1.00 14.67 203 LEU A C 1
ATOM 1501 O O . LEU A 1 203 ? 39.152 84.601 -7.915 1.00 14.55 203 LEU A O 1
ATOM 1506 N N . GLN A 1 204 ? 39.835 83.834 -9.921 1.00 15.33 204 GLN A N 1
ATOM 1507 C CA . GLN A 1 204 ? 40.271 85.136 -10.404 1.00 16.91 204 GLN A CA 1
ATOM 1508 C C . GLN A 1 204 ? 39.123 86.144 -10.374 1.00 16.18 204 GLN A C 1
ATOM 1509 O O . GLN A 1 204 ? 39.288 87.228 -9.837 1.00 17.28 204 GLN A O 1
ATOM 1515 N N . ALA A 1 205 ? 37.967 85.769 -10.928 1.00 15.88 205 ALA A N 1
ATOM 1516 C CA . ALA A 1 205 ? 36.829 86.689 -11.003 1.00 15.51 205 ALA A CA 1
ATOM 1517 C C . ALA A 1 205 ? 36.312 87.019 -9.611 1.00 16.64 205 ALA A C 1
ATOM 1518 O O . ALA A 1 205 ? 35.919 88.158 -9.345 1.00 16.84 205 ALA A O 1
ATOM 1520 N N . PHE A 1 206 ? 36.312 86.037 -8.707 1.00 15.84 206 PHE A N 1
ATOM 1521 C CA . PHE A 1 206 ? 35.815 86.271 -7.328 1.00 16.76 206 PHE A CA 1
ATOM 1522 C C . PHE A 1 206 ? 36.675 87.313 -6.604 1.00 16.76 206 PHE A C 1
ATOM 1523 O O . PHE A 1 206 ? 36.173 88.200 -5.888 1.00 18.25 206 PHE A O 1
ATOM 1531 N N . MET A 1 207 ? 37.985 87.216 -6.823 1.00 17.38 207 MET A N 1
ATOM 1532 C CA . MET A 1 207 ? 38.920 88.169 -6.231 1.00 17.97 207 MET A CA 1
ATOM 1533 C C . MET A 1 207 ? 38.884 89.550 -6.935 1.00 19.55 207 MET A C 1
ATOM 1534 O O . MET A 1 207 ? 38.902 90.584 -6.263 1.00 21.36 207 MET A O 1
ATOM 1539 N N . GLU A 1 208 ? 38.763 89.565 -8.259 1.00 18.17 208 GLU A N 1
ATOM 1540 C CA . GLU A 1 208 ? 38.761 90.839 -9.017 1.00 20.43 208 GLU A CA 1
ATOM 1541 C C . GLU A 1 208 ? 37.483 91.654 -8.863 1.00 19.15 208 GLU A C 1
ATOM 1542 O O . GLU A 1 208 ? 37.526 92.887 -8.902 1.00 20.29 208 GLU A O 1
ATOM 1548 N N . THR A 1 209 ? 36.350 90.971 -8.732 1.00 17.64 209 THR A N 1
ATOM 1549 C CA . THR A 1 209 ? 35.045 91.624 -8.757 1.00 17.90 209 THR A CA 1
ATOM 1550 C C . THR A 1 209 ? 34.778 92.387 -7.446 1.00 17.28 209 THR A C 1
ATOM 1551 O O . THR A 1 209 ? 34.014 93.366 -7.444 1.00 18.22 209 THR A O 1
ATOM 1555 N N . GLY A 1 210 ? 35.368 91.923 -6.340 1.00 17.39 210 GLY A N 1
ATOM 1556 C CA . GLY A 1 210 ? 35.201 92.587 -5.047 1.00 17.22 210 GLY A CA 1
ATOM 1557 C C . GLY A 1 210 ? 34.488 91.718 -3.980 1.00 15.91 210 GLY A C 1
ATOM 1558 O O . GLY A 1 210 ? 34.252 92.180 -2.868 1.00 14.68 210 GLY A O 1
ATOM 1559 N N . CYS A 1 211 ? 34.175 90.461 -4.332 1.00 14.73 211 CYS A N 1
ATOM 1560 C CA . CYS A 1 211 ? 33.531 89.501 -3.399 1.00 13.68 211 CYS A CA 1
ATOM 1561 C C . CYS A 1 211 ? 34.311 89.368 -2.094 1.00 13.67 211 CYS A C 1
ATOM 1562 O O . CYS A 1 211 ? 33.709 89.136 -1.013 1.00 13.08 211 CYS A O 1
ATOM 1565 N N . THR A 1 212 ? 35.647 89.512 -2.152 1.00 13.68 212 THR A N 1
ATOM 1566 C CA . THR A 1 212 ? 36.485 89.318 -0.989 1.00 14.80 212 THR A CA 1
ATOM 1567 C C . THR A 1 212 ? 36.352 90.391 0.054 1.00 13.56 212 THR A C 1
ATOM 1568 O O . THR A 1 212 ? 36.800 90.205 1.171 1.00 15.11 212 THR A O 1
ATOM 1572 N N . ALA A 1 213 ? 35.669 91.492 -0.271 1.00 13.55 213 ALA A N 1
ATOM 1573 C CA . ALA A 1 213 ? 35.447 92.500 0.745 1.00 13.26 213 ALA A CA 1
ATOM 1574 C C . ALA A 1 213 ? 34.627 91.934 1.909 1.00 13.61 213 ALA A C 1
ATOM 1575 O O . ALA A 1 213 ? 34.770 92.359 3.063 1.00 13.97 213 ALA A O 1
ATOM 1577 N N . CYS A 1 214 ? 33.757 90.969 1.613 1.00 12.17 214 CYS A N 1
ATOM 1578 C CA . CYS A 1 214 ? 32.847 90.404 2.608 1.00 12.68 214 CYS A CA 1
ATOM 1579 C C . CYS A 1 214 ? 33.050 88.912 2.802 1.00 12.41 214 CYS A C 1
ATOM 1580 O O . CYS A 1 214 ? 32.640 88.368 3.825 1.00 13.61 214 CYS A O 1
ATOM 1583 N N . HIS A 1 215 ? 33.645 88.244 1.816 1.00 11.65 215 HIS A N 1
ATOM 1584 C CA . HIS A 1 215 ? 33.833 86.778 1.863 1.00 12.16 215 HIS A CA 1
ATOM 1585 C C . HIS A 1 215 ? 35.345 86.539 1.857 1.00 12.42 215 HIS A C 1
ATOM 1586 O O . HIS A 1 215 ? 35.942 86.465 0.799 1.00 13.49 215 HIS A O 1
ATOM 1593 N N . TYR A 1 216 ? 35.933 86.442 3.052 1.00 13.35 216 TYR A N 1
ATOM 1594 C CA . TYR A 1 216 ? 37.404 86.377 3.186 1.00 13.37 216 TYR A CA 1
ATOM 1595 C C . TYR A 1 216 ? 37.754 85.418 4.319 1.00 13.81 216 TYR A C 1
ATOM 1596 O O . TYR A 1 216 ? 36.882 84.876 5.016 1.00 14.15 216 TYR A O 1
ATOM 1605 N N . GLY A 1 217 ? 39.048 85.168 4.487 1.00 13.61 217 GLY A N 1
ATOM 1606 C CA . GLY A 1 217 ? 39.571 84.365 5.596 1.00 13.89 217 GLY A CA 1
ATOM 1607 C C . GLY A 1 217 ? 39.303 82.894 5.404 1.00 12.69 217 GLY A C 1
ATOM 1608 O O . GLY A 1 217 ? 39.125 82.419 4.282 1.00 15.16 217 GLY A O 1
ATOM 1609 N N . VAL A 1 218 ? 39.318 82.164 6.514 1.00 13.47 218 VAL A N 1
ATOM 1610 C CA . VAL A 1 218 ? 39.235 80.701 6.487 1.00 13.46 218 VAL A CA 1
ATOM 1611 C C . VAL A 1 218 ? 37.893 80.213 5.923 1.00 12.16 218 VAL A C 1
ATOM 1612 O O . VAL A 1 218 ? 37.883 79.228 5.187 1.00 13.22 218 VAL A O 1
ATOM 1616 N N . ASN A 1 219 ? 36.821 80.962 6.184 1.00 12.42 219 ASN A N 1
ATOM 1617 C CA . ASN A 1 219 ? 35.485 80.495 5.858 1.00 12.52 219 ASN A CA 1
ATOM 1618 C C . ASN A 1 219 ? 34.850 81.224 4.680 1.00 11.60 219 ASN A C 1
ATOM 1619 O O . ASN A 1 219 ? 33.667 80.968 4.376 1.00 11.95 219 ASN A O 1
ATOM 1624 N N . PHE A 1 220 ? 35.583 82.104 3.996 1.00 12.29 220 PHE A N 1
ATOM 1625 C CA . PHE A 1 220 ? 35.013 82.853 2.877 1.00 11.18 220 PHE A CA 1
ATOM 1626 C C . PHE A 1 220 ? 33.712 83.566 3.303 1.00 11.19 220 PHE A C 1
ATOM 1627 O O . PHE A 1 220 ? 32.680 83.494 2.624 1.00 11.53 220 PHE A O 1
ATOM 1635 N N . GLY A 1 221 ? 33.775 84.261 4.439 1.00 11.13 221 GLY A N 1
ATOM 1636 C CA . GLY A 1 221 ? 32.587 84.886 5.056 1.00 12.27 221 GLY A CA 1
ATOM 1637 C C . GLY A 1 221 ? 32.492 84.539 6.535 1.00 11.97 221 GLY A C 1
ATOM 1638 O O . GLY A 1 221 ? 33.406 83.931 7.105 1.00 12.00 221 GLY A O 1
ATOM 1639 N N . GLY A 1 222 ? 31.394 84.938 7.158 1.00 11.91 222 GLY A N 1
ATOM 1640 C CA . GLY A 1 222 ? 31.092 84.584 8.513 1.00 11.97 222 GLY A CA 1
ATOM 1641 C C . GLY A 1 222 ? 31.710 85.502 9.554 1.00 12.01 222 GLY A C 1
ATOM 1642 O O . GLY A 1 222 ? 31.583 85.219 10.729 1.00 12.67 222 GLY A O 1
ATOM 1643 N N . GLN A 1 223 ? 32.335 86.616 9.142 1.00 12.37 223 GLN A N 1
ATOM 1644 C CA . GLN A 1 223 ? 33.174 87.406 10.089 1.00 13.02 223 GLN A CA 1
ATOM 1645 C C . GLN A 1 223 ? 32.578 88.749 10.434 1.00 13.51 223 GLN A C 1
ATOM 1646 O O . GLN A 1 223 ? 32.986 89.354 11.432 1.00 14.80 223 GLN A O 1
ATOM 1652 N N . ASP A 1 224 ? 31.653 89.256 9.620 1.00 12.93 224 ASP A N 1
ATOM 1653 C CA . ASP A 1 224 ? 31.106 90.600 9.854 1.00 13.10 224 ASP A CA 1
ATOM 1654 C C . ASP A 1 224 ? 29.801 90.777 9.084 1.00 12.55 224 ASP A C 1
ATOM 1655 O O . ASP A 1 224 ? 29.320 89.831 8.417 1.00 12.18 224 ASP A O 1
ATOM 1660 N N . TYR A 1 225 ? 29.208 91.964 9.189 1.00 12.48 225 TYR A N 1
ATOM 1661 C CA . TYR A 1 225 ? 27.818 92.182 8.786 1.00 12.46 225 TYR A CA 1
ATOM 1662 C C . TYR A 1 225 ? 27.724 93.243 7.721 1.00 12.17 225 TYR A C 1
ATOM 1663 O O . TYR A 1 225 ? 28.493 94.218 7.726 1.00 12.91 225 TYR A O 1
ATOM 1672 N N . HIS A 1 226 ? 26.793 93.077 6.781 1.00 11.55 226 HIS A N 1
ATOM 1673 C CA . HIS A 1 226 ? 26.662 93.992 5.649 1.00 11.52 226 HIS A CA 1
ATOM 1674 C C . HIS A 1 226 ? 25.216 94.087 5.214 1.00 11.46 226 HIS A C 1
ATOM 1675 O O . HIS A 1 226 ? 24.472 93.095 5.340 1.00 11.46 226 HIS A O 1
ATOM 1682 N N . PRO A 1 227 ? 24.805 95.219 4.654 1.00 10.97 227 PRO A N 1
ATOM 1683 C CA . PRO A 1 227 ? 23.492 95.295 4.025 1.00 12.08 227 PRO A CA 1
ATOM 1684 C C . PRO A 1 227 ? 23.403 94.244 2.934 1.00 11.93 227 PRO A C 1
ATOM 1685 O O . PRO A 1 227 ? 24.374 94.040 2.198 1.00 12.56 227 PRO A O 1
ATOM 1689 N N . PHE A 1 228 ? 22.241 93.612 2.818 1.00 11.92 228 PHE A N 1
ATOM 1690 C CA . PHE A 1 228 ? 21.952 92.801 1.649 1.00 12.30 228 PHE A CA 1
ATOM 1691 C C . PHE A 1 228 ? 21.257 93.756 0.689 1.00 12.52 228 PHE A C 1
ATOM 1692 O O . PHE A 1 228 ? 20.073 94.066 0.838 1.00 13.55 228 PHE A O 1
ATOM 1700 N N . GLY A 1 229 ? 22.017 94.276 -0.263 1.00 13.47 229 GLY A N 1
ATOM 1701 C CA . GLY A 1 229 ? 21.575 95.368 -1.122 1.00 14.18 229 GLY A CA 1
ATOM 1702 C C . GLY A 1 229 ? 22.407 96.619 -0.848 1.00 14.51 229 GLY A C 1
ATOM 1703 O O . GLY A 1 229 ? 21.863 97.728 -0.792 1.00 15.98 229 GLY A O 1
ATOM 1704 N N . LEU A 1 230 ? 23.708 96.465 -0.678 1.00 14.43 230 LEU A N 1
ATOM 1705 C CA . LEU A 1 230 ? 24.612 97.611 -0.495 1.00 14.42 230 LEU A CA 1
ATOM 1706 C C . LEU A 1 230 ? 24.474 98.645 -1.598 1.00 14.89 230 LEU A C 1
ATOM 1707 O O . LEU A 1 230 ? 24.393 99.863 -1.314 1.00 16.05 230 LEU A O 1
ATOM 1712 N N . ILE A 1 231 ? 24.420 98.182 -2.843 1.00 14.98 231 ILE A N 1
ATOM 1713 C CA . ILE A 1 231 ? 24.273 99.059 -4.007 1.00 16.80 231 ILE A CA 1
ATOM 1714 C C . ILE A 1 231 ? 22.872 99.053 -4.596 1.00 17.59 231 ILE A C 1
ATOM 1715 O O . ILE A 1 231 ? 22.371 100.122 -4.978 1.00 19.53 231 ILE A O 1
ATOM 1720 N N . ALA A 1 232 ? 22.225 97.895 -4.655 1.00 16.60 232 ALA A N 1
ATOM 1721 C CA . ALA A 1 232 ? 20.895 97.786 -5.234 1.00 17.68 232 ALA A CA 1
ATOM 1722 C C . ALA A 1 232 ? 20.113 96.740 -4.493 1.00 18.45 232 ALA A C 1
ATOM 1723 O O . ALA A 1 232 ? 20.657 95.717 -4.093 1.00 17.49 232 ALA A O 1
ATOM 1725 N N . LYS A 1 233 ? 18.835 96.981 -4.285 1.00 20.59 233 LYS A N 1
ATOM 1726 C CA . LYS A 1 233 ? 17.994 96.053 -3.550 1.00 22.69 233 LYS A CA 1
ATOM 1727 C C . LYS A 1 233 ? 17.783 94.774 -4.346 1.00 22.46 233 LYS A C 1
ATOM 1728 O O . LYS A 1 233 ? 17.609 94.827 -5.560 1.00 24.08 233 LYS A O 1
ATOM 1734 N N . PRO A 1 234 ? 17.816 93.618 -3.686 1.00 22.11 234 PRO A N 1
ATOM 1735 C CA . PRO A 1 234 ? 17.357 92.401 -4.328 1.00 22.60 234 PRO A CA 1
ATOM 1736 C C . PRO A 1 234 ? 15.821 92.348 -4.288 1.00 23.08 234 PRO A C 1
ATOM 1737 O O . PRO A 1 234 ? 15.184 93.182 -3.650 1.00 23.33 234 PRO A O 1
ATOM 1741 N N . GLY A 1 235 ? 15.210 91.386 -4.958 1.00 23.93 235 GLY A N 1
ATOM 1742 C CA . GLY A 1 235 ? 13.762 91.324 -4.935 1.00 23.42 235 GLY A CA 1
ATOM 1743 C C . GLY A 1 235 ? 13.096 91.102 -3.582 1.00 22.06 235 GLY A C 1
ATOM 1744 O O . GLY A 1 235 ? 13.764 90.759 -2.569 1.00 20.54 235 GLY A O 1
ATOM 1745 N N . ALA A 1 236 ? 11.771 91.245 -3.580 1.00 20.82 236 ALA A N 1
ATOM 1746 C CA . ALA A 1 236 ? 10.927 91.039 -2.423 1.00 19.80 236 ALA A CA 1
ATOM 1747 C C . ALA A 1 236 ? 10.941 89.609 -1.877 1.00 18.53 236 ALA A C 1
ATOM 1748 O O . ALA A 1 236 ? 10.762 89.406 -0.699 1.00 19.84 236 ALA A O 1
ATOM 1750 N N . GLU A 1 237 ? 11.086 88.606 -2.739 1.00 16.86 237 GLU A N 1
ATOM 1751 C CA . GLU A 1 237 ? 11.128 87.215 -2.270 1.00 16.51 237 GLU A CA 1
ATOM 1752 C C . GLU A 1 237 ? 12.504 86.901 -1.676 1.00 13.03 237 GLU A C 1
ATOM 1753 O O . GLU A 1 237 ? 12.578 86.172 -0.699 1.00 14.50 237 GLU A O 1
ATOM 1759 N N . VAL A 1 238 ? 13.551 87.459 -2.266 1.00 12.66 238 VAL A N 1
ATOM 1760 C CA . VAL A 1 238 ? 14.913 87.212 -1.788 1.00 12.52 238 VAL A CA 1
ATOM 1761 C C . VAL A 1 238 ? 15.179 87.943 -0.475 1.00 11.11 238 VAL A C 1
ATOM 1762 O O . VAL A 1 238 ? 15.835 87.408 0.424 1.00 12.11 238 VAL A O 1
ATOM 1766 N N . LEU A 1 239 ? 14.644 89.161 -0.349 1.00 11.49 239 LEU A N 1
ATOM 1767 C CA . LEU A 1 239 ? 14.794 89.970 0.865 1.00 11.96 239 LEU A CA 1
ATOM 1768 C C . LEU A 1 239 ? 13.399 90.298 1.367 1.00 12.36 239 LEU A C 1
ATOM 1769 O O . LEU A 1 239 ? 12.881 91.405 1.179 1.00 13.04 239 LEU A O 1
ATOM 1774 N N . PRO A 1 240 ? 12.766 89.367 2.054 1.00 12.13 240 PRO A N 1
ATOM 1775 C CA . PRO A 1 240 ? 11.408 89.628 2.558 1.00 13.35 240 PRO A CA 1
ATOM 1776 C C . PRO A 1 240 ? 11.419 90.842 3.464 1.00 12.09 240 PRO A C 1
ATOM 1777 O O . PRO A 1 240 ? 12.283 91.007 4.332 1.00 11.68 240 PRO A O 1
ATOM 1781 N N . ALA A 1 241 ? 10.388 91.678 3.332 1.00 13.10 241 ALA A N 1
ATOM 1782 C CA . ALA A 1 241 ? 10.360 92.951 4.046 1.00 13.31 241 ALA A CA 1
ATOM 1783 C C . ALA A 1 241 ? 10.332 92.803 5.551 1.00 12.81 241 ALA A C 1
ATOM 1784 O O . ALA A 1 241 ? 10.852 93.675 6.268 1.00 13.00 241 ALA A O 1
ATOM 1786 N N . GLY A 1 242 ? 9.727 91.742 6.069 1.00 12.51 242 GLY A N 1
ATOM 1787 C CA . GLY A 1 242 ? 9.582 91.589 7.499 1.00 12.97 242 GLY A CA 1
ATOM 1788 C C . GLY A 1 242 ? 10.793 91.085 8.249 1.00 13.47 242 GLY A C 1
ATOM 1789 O O . GLY A 1 242 ? 10.764 91.053 9.463 1.00 14.76 242 GLY A O 1
ATOM 1790 N N . ASP A 1 243 ? 11.834 90.660 7.539 1.00 11.77 243 ASP A N 1
ATOM 1791 C CA . ASP A 1 243 ? 13.051 90.187 8.208 1.00 10.98 243 ASP A CA 1
ATOM 1792 C C . ASP A 1 243 ? 14.145 91.208 8.029 1.00 10.70 243 ASP A C 1
ATOM 1793 O O . ASP A 1 243 ? 14.855 91.255 7.024 1.00 10.78 243 ASP A O 1
ATOM 1798 N N . THR A 1 244 ? 14.257 92.085 9.035 1.00 11.64 244 THR A N 1
ATOM 1799 C CA . THR A 1 244 ? 15.232 93.193 8.992 1.00 11.50 244 THR A CA 1
ATOM 1800 C C . THR A 1 244 ? 16.621 92.811 9.498 1.00 11.71 244 THR A C 1
ATOM 1801 O O . THR A 1 244 ? 17.490 93.671 9.618 1.00 11.77 244 THR A O 1
ATOM 1805 N N . GLY A 1 245 ? 16.870 91.530 9.754 1.00 11.40 245 GLY A N 1
ATOM 1806 C CA . GLY A 1 245 ? 18.226 91.067 10.044 1.00 10.95 245 GLY A CA 1
ATOM 1807 C C . GLY A 1 245 ? 18.784 91.652 11.346 1.00 12.08 245 GLY A C 1
ATOM 1808 O O . GLY A 1 245 ? 18.131 91.600 12.397 1.00 12.56 245 GLY A O 1
ATOM 1809 N N . ARG A 1 246 ? 19.957 92.260 11.260 1.00 12.12 246 ARG A N 1
ATOM 1810 C CA . ARG A 1 246 ? 20.665 92.804 12.414 1.00 12.99 246 ARG A CA 1
ATOM 1811 C C . ARG A 1 246 ? 19.865 93.839 13.177 1.00 12.59 246 ARG A C 1
ATOM 1812 O O . ARG A 1 246 ? 20.087 94.042 14.384 1.00 13.38 246 ARG A O 1
ATOM 1820 N N . PHE A 1 247 ? 18.968 94.554 12.509 1.00 11.82 247 PHE A N 1
ATOM 1821 C CA . PHE A 1 247 ? 18.157 95.513 13.211 1.00 12.85 247 PHE A CA 1
ATOM 1822 C C . PHE A 1 247 ? 17.409 94.877 14.364 1.00 12.68 247 PHE A C 1
ATOM 1823 O O . PHE A 1 247 ? 17.201 95.522 15.398 1.00 12.52 247 PHE A O 1
ATOM 1831 N N . GLU A 1 248 ? 16.915 93.653 14.205 1.00 12.52 248 GLU A N 1
ATOM 1832 C CA . GLU A 1 248 ? 16.233 92.936 15.300 1.00 14.75 248 GLU A CA 1
ATOM 1833 C C . GLU A 1 248 ? 17.102 92.781 16.524 1.00 14.96 248 GLU A C 1
ATOM 1834 O O . GLU A 1 248 ? 16.586 92.654 17.636 1.00 18.17 248 GLU A O 1
ATOM 1840 N N . VAL A 1 249 ? 18.422 92.750 16.325 1.00 13.47 249 VAL A N 1
ATOM 1841 C CA . VAL A 1 249 ? 19.392 92.538 17.406 1.00 14.78 249 VAL A CA 1
ATOM 1842 C C . VAL A 1 249 ? 19.820 93.881 18.003 1.00 13.78 249 VAL A C 1
ATOM 1843 O O . VAL A 1 249 ? 19.940 94.018 19.245 1.00 15.65 249 VAL A O 1
ATOM 1847 N N . THR A 1 250 ? 20.109 94.880 17.163 1.00 13.81 250 THR A N 1
ATOM 1848 C CA . THR A 1 250 ? 20.787 96.095 17.669 1.00 13.55 250 THR A CA 1
ATOM 1849 C C . THR A 1 250 ? 19.807 97.233 17.844 1.00 14.34 250 THR A C 1
ATOM 1850 O O . THR A 1 250 ? 20.159 98.209 18.546 1.00 14.88 250 THR A O 1
ATOM 1854 N N . ARG A 1 251 ? 18.632 97.179 17.209 1.00 14.15 251 ARG A N 1
ATOM 1855 C CA . ARG A 1 251 ? 17.666 98.284 17.203 1.00 16.29 251 ARG A CA 1
ATOM 1856 C C . ARG A 1 251 ? 18.309 99.603 16.763 1.00 17.46 251 ARG A C 1
ATOM 1857 O O . ARG A 1 251 ? 17.862 100.669 17.137 1.00 18.79 251 ARG A O 1
ATOM 1865 N N . THR A 1 252 ? 19.329 99.528 15.941 1.00 16.49 252 THR A N 1
ATOM 1866 C CA . THR A 1 252 ? 20.028 100.700 15.443 1.00 18.45 252 THR A CA 1
ATOM 1867 C C . THR A 1 252 ? 19.611 100.938 13.997 1.00 20.11 252 THR A C 1
ATOM 1868 O O . THR A 1 252 ? 19.706 100.046 13.173 1.00 18.71 252 THR A O 1
ATOM 1872 N N . THR A 1 253 ? 19.172 102.152 13.690 1.00 23.27 253 THR A N 1
ATOM 1873 C CA . THR A 1 253 ? 18.789 102.543 12.314 1.00 26.23 253 THR A CA 1
ATOM 1874 C C . THR A 1 253 ? 19.630 101.965 11.127 1.00 27.10 253 THR A C 1
ATOM 1875 O O . THR A 1 253 ? 19.092 101.445 10.165 1.00 28.10 253 THR A O 1
ATOM 1879 N N . ASP A 1 254 ? 20.955 102.046 11.197 1.00 27.01 254 ASP A N 1
ATOM 1880 C CA . ASP A 1 254 ? 21.808 101.609 10.064 1.00 25.96 254 ASP A CA 1
ATOM 1881 C C . ASP A 1 254 ? 21.799 100.106 9.787 1.00 24.43 254 ASP A C 1
ATOM 1882 O O . ASP A 1 254 ? 22.441 99.628 8.837 1.00 23.89 254 ASP A O 1
ATOM 1887 N N . ASP A 1 255 ? 21.054 99.375 10.612 1.00 21.68 255 ASP A N 1
ATOM 1888 C CA . ASP A 1 255 ? 21.135 97.916 10.582 1.00 17.78 255 ASP A CA 1
ATOM 1889 C C . ASP A 1 255 ? 19.985 97.189 9.908 1.00 15.38 255 ASP A C 1
ATOM 1890 O O . ASP A 1 255 ? 19.952 95.960 9.894 1.00 13.12 255 ASP A O 1
ATOM 1895 N N . GLU A 1 256 ? 19.057 97.930 9.340 1.00 15.53 256 GLU A N 1
ATOM 1896 C CA . GLU A 1 256 ? 17.958 97.361 8.623 1.00 15.33 256 GLU A CA 1
ATOM 1897 C C . GLU A 1 256 ? 18.441 96.569 7.399 1.00 12.96 256 GLU A C 1
ATOM 1898 O O . GLU A 1 256 ? 19.130 97.130 6.569 1.00 14.28 256 GLU A O 1
ATOM 1904 N N . TYR A 1 257 ? 18.072 95.280 7.344 1.00 11.89 257 TYR A N 1
ATOM 1905 C CA . TYR A 1 257 ? 18.452 94.380 6.227 1.00 11.52 257 TYR A CA 1
ATOM 1906 C C . TYR A 1 257 ? 19.946 94.149 6.160 1.00 10.92 257 TYR A C 1
ATOM 1907 O O . TYR A 1 257 ? 20.472 93.804 5.104 1.00 12.16 257 TYR A O 1
ATOM 1916 N N . VAL A 1 258 ? 20.601 94.265 7.310 1.00 10.84 258 VAL A N 1
ATOM 1917 C CA . VAL A 1 258 ? 22.008 93.944 7.438 1.00 11.36 258 VAL A CA 1
ATOM 1918 C C . VAL A 1 258 ? 22.086 92.518 7.971 1.00 11.50 258 VAL A C 1
ATOM 1919 O O . VAL A 1 258 ? 21.421 92.134 8.937 1.00 11.69 258 VAL A O 1
ATOM 1923 N N . PHE A 1 259 ? 22.883 91.689 7.295 1.00 10.92 259 PHE A N 1
ATOM 1924 C CA . PHE A 1 259 ? 23.035 90.267 7.674 1.00 11.37 259 PHE A CA 1
ATOM 1925 C C . PHE A 1 259 ? 24.500 89.913 7.768 1.00 11.22 259 PHE A C 1
ATOM 1926 O O . PHE A 1 259 ? 25.354 90.602 7.192 1.00 10.84 259 PHE A O 1
ATOM 1934 N N . ARG A 1 260 ? 24.800 88.845 8.493 1.00 11.30 260 ARG A N 1
ATOM 1935 C CA . ARG A 1 260 ? 26.161 88.321 8.469 1.00 11.03 260 ARG A CA 1
ATOM 1936 C C . ARG A 1 260 ? 26.526 87.840 7.076 1.00 11.31 260 ARG A C 1
ATOM 1937 O O . ARG A 1 260 ? 25.727 87.168 6.427 1.00 10.99 260 ARG A O 1
ATOM 1945 N N . ALA A 1 261 ? 27.705 88.210 6.587 1.00 11.13 261 ALA A N 1
ATOM 1946 C CA . ALA A 1 261 ? 28.177 87.668 5.297 1.00 11.75 261 ALA A CA 1
ATOM 1947 C C . ALA A 1 261 ? 28.213 86.150 5.406 1.00 11.38 261 ALA A C 1
ATOM 1948 O O . ALA A 1 261 ? 28.832 85.583 6.313 1.00 11.45 261 ALA A O 1
ATOM 1950 N N . ALA A 1 262 ? 27.549 85.467 4.493 1.00 11.41 262 ALA A N 1
ATOM 1951 C CA . ALA A 1 262 ? 27.503 83.984 4.568 1.00 10.23 262 ALA A CA 1
ATOM 1952 C C . ALA A 1 262 ? 28.906 83.408 4.358 1.00 10.02 262 ALA A C 1
ATOM 1953 O O . ALA A 1 262 ? 29.603 83.798 3.419 1.00 11.11 262 ALA A O 1
ATOM 1955 N N . PRO A 1 263 ? 29.310 82.470 5.201 1.00 10.35 263 PRO A N 1
ATOM 1956 C CA . PRO A 1 263 ? 30.550 81.731 4.978 1.00 10.84 263 PRO A CA 1
ATOM 1957 C C . PRO A 1 263 ? 30.319 80.743 3.833 1.00 10.86 263 PRO A C 1
ATOM 1958 O O . PRO A 1 263 ? 29.440 79.871 3.950 1.00 12.51 263 PRO A O 1
ATOM 1962 N N . LEU A 1 264 ? 31.072 80.861 2.742 1.00 11.27 264 LEU A N 1
ATOM 1963 C CA . LEU A 1 264 ? 30.805 80.101 1.520 1.00 10.73 264 LEU A CA 1
ATOM 1964 C C . LEU A 1 264 ? 31.428 78.706 1.475 1.00 10.45 264 LEU A C 1
ATOM 1965 O O . LEU A 1 264 ? 31.248 77.996 0.482 1.00 10.96 264 LEU A O 1
ATOM 1970 N N . ARG A 1 265 ? 32.147 78.299 2.547 1.00 10.48 265 ARG A N 1
ATOM 1971 C CA . ARG A 1 265 ? 32.575 76.893 2.573 1.00 10.90 265 ARG A CA 1
ATOM 1972 C C . ARG A 1 265 ? 31.393 75.940 2.367 1.00 10.81 265 ARG A C 1
ATOM 1973 O O . ARG A 1 265 ? 30.299 76.140 2.945 1.00 10.62 265 ARG A O 1
ATOM 1981 N N . ASN A 1 266 ? 31.560 74.917 1.511 1.00 10.28 266 ASN A N 1
ATOM 1982 C CA . ASN A 1 266 ? 30.526 73.934 1.226 1.00 10.19 266 ASN A CA 1
ATOM 1983 C C . ASN A 1 266 ? 29.240 74.511 0.629 1.00 10.04 266 ASN A C 1
ATOM 1984 O O . ASN A 1 266 ? 28.259 73.802 0.571 1.00 10.60 266 ASN A O 1
ATOM 1989 N N . VAL A 1 267 ? 29.301 75.702 0.056 1.00 9.91 267 VAL A N 1
ATOM 1990 C CA . VAL A 1 267 ? 28.096 76.310 -0.485 1.00 10.65 267 VAL A CA 1
ATOM 1991 C C . VAL A 1 267 ? 27.468 75.455 -1.584 1.00 10.61 267 VAL A C 1
ATOM 1992 O O . VAL A 1 267 ? 26.238 75.470 -1.754 1.00 10.46 267 VAL A O 1
ATOM 1996 N N . ALA A 1 268 ? 28.265 74.693 -2.363 1.00 10.83 268 ALA A N 1
ATOM 1997 C CA . ALA A 1 268 ? 27.682 73.869 -3.402 1.00 11.08 268 ALA A CA 1
ATOM 1998 C C . ALA A 1 268 ? 26.751 72.792 -2.854 1.00 10.93 268 ALA A C 1
ATOM 1999 O O . ALA A 1 268 ? 25.867 72.302 -3.570 1.00 11.59 268 ALA A O 1
ATOM 2001 N N . LEU A 1 269 ? 26.901 72.454 -1.565 1.00 9.64 269 LEU A N 1
ATOM 2002 C CA . LEU A 1 269 ? 26.092 71.406 -0.946 1.00 10.36 269 LEU A CA 1
ATOM 2003 C C . LEU A 1 269 ? 24.828 71.882 -0.266 1.00 9.77 269 LEU A C 1
ATOM 2004 O O . LEU A 1 269 ? 24.006 71.085 0.155 1.00 10.22 269 LEU A O 1
ATOM 2009 N N . THR A 1 270 ? 24.701 73.205 -0.103 1.00 9.38 270 THR A N 1
ATOM 2010 C CA . THR A 1 270 ? 23.722 73.757 0.825 1.00 9.83 270 THR A CA 1
ATOM 2011 C C . THR A 1 270 ? 22.646 74.618 0.200 1.00 9.99 270 THR A C 1
ATOM 2012 O O . THR A 1 270 ? 22.120 75.523 0.855 1.00 9.35 270 THR A O 1
ATOM 2016 N N . ALA A 1 271 ? 22.277 74.326 -1.054 1.00 9.69 271 ALA A N 1
ATOM 2017 C CA . ALA A 1 271 ? 21.114 74.988 -1.629 1.00 9.64 271 ALA A CA 1
ATOM 2018 C C . ALA A 1 271 ? 19.875 74.690 -0.776 1.00 9.39 271 ALA A C 1
ATOM 2019 O O . ALA A 1 271 ? 19.818 73.684 -0.044 1.00 9.39 271 ALA A O 1
ATOM 2021 N N . PRO A 1 272 ? 18.851 75.553 -0.828 1.00 9.00 272 PRO A N 1
ATOM 2022 C CA . PRO A 1 272 ? 18.804 76.847 -1.541 1.00 9.01 272 PRO A CA 1
ATOM 2023 C C . PRO A 1 272 ? 19.507 77.941 -0.754 1.00 9.45 272 PRO A C 1
ATOM 2024 O O . PRO A 1 272 ? 19.999 77.723 0.383 1.00 9.56 272 PRO A O 1
ATOM 2028 N N . TYR A 1 273 ? 19.587 79.109 -1.369 1.00 9.75 273 TYR A N 1
ATOM 2029 C CA . TYR A 1 273 ? 20.538 80.129 -0.940 1.00 9.48 273 TYR A CA 1
ATOM 2030 C C . TYR A 1 273 ? 19.875 81.358 -0.330 1.00 9.39 273 TYR A C 1
ATOM 2031 O O . TYR A 1 273 ? 18.682 81.606 -0.533 1.00 10.44 273 TYR A O 1
ATOM 2040 N N . PHE A 1 274 ? 20.696 82.133 0.373 1.00 9.26 274 PHE A N 1
ATOM 2041 C CA . PHE A 1 274 ? 20.336 83.301 1.175 1.00 9.35 274 PHE A CA 1
ATOM 2042 C C . PHE A 1 274 ? 19.524 82.896 2.394 1.00 9.63 274 PHE A C 1
ATOM 2043 O O . PHE A 1 274 ? 19.105 81.741 2.525 1.00 10.07 274 PHE A O 1
ATOM 2051 N N . HIS A 1 275 ? 19.253 83.861 3.282 1.00 9.44 275 HIS A N 1
ATOM 2052 C CA . HIS A 1 275 ? 18.510 83.552 4.489 1.00 9.83 275 HIS A CA 1
ATOM 2053 C C . HIS A 1 275 ? 17.089 83.192 4.199 1.00 9.84 275 HIS A C 1
ATOM 2054 O O . HIS A 1 275 ? 16.428 82.556 5.013 1.00 10.47 275 HIS A O 1
ATOM 2061 N N . SER A 1 276 ? 16.610 83.609 3.026 1.00 10.40 276 SER A N 1
ATOM 2062 C CA . SER A 1 276 ? 15.230 83.368 2.613 1.00 10.94 276 SER A CA 1
ATOM 2063 C C . SER A 1 276 ? 15.036 82.037 1.881 1.00 10.48 276 SER A C 1
ATOM 2064 O O . SER A 1 276 ? 13.907 81.591 1.741 1.00 11.25 276 SER A O 1
ATOM 2067 N N . GLY A 1 277 ? 16.096 81.427 1.376 1.00 9.90 277 GLY A N 1
ATOM 2068 C CA . GLY A 1 277 ? 15.973 80.100 0.748 1.00 10.80 277 GLY A CA 1
ATOM 2069 C C . GLY A 1 277 ? 15.101 80.025 -0.486 1.00 10.76 277 GLY A C 1
ATOM 2070 O O . GLY A 1 277 ? 14.505 78.970 -0.722 1.00 11.52 277 GLY A O 1
ATOM 2071 N N . VAL A 1 278 ? 15.003 81.086 -1.304 1.00 10.87 278 VAL A N 1
ATOM 2072 C CA . VAL A 1 278 ? 14.178 81.020 -2.519 1.00 12.13 278 VAL A CA 1
ATOM 2073 C C . VAL A 1 278 ? 14.977 80.878 -3.784 1.00 11.38 278 VAL A C 1
ATOM 2074 O O . VAL A 1 278 ? 14.393 80.694 -4.845 1.00 13.36 278 VAL A O 1
ATOM 2078 N N . VAL A 1 279 ? 16.291 80.976 -3.696 1.00 11.06 279 VAL A N 1
ATOM 2079 C CA . VAL A 1 279 ? 17.163 80.863 -4.857 1.00 11.53 279 VAL A CA 1
ATOM 2080 C C . VAL A 1 279 ? 17.803 79.488 -4.844 1.00 10.69 279 VAL A C 1
ATOM 2081 O O . VAL A 1 279 ? 18.667 79.189 -4.016 1.00 11.56 279 VAL A O 1
ATOM 2085 N N . TRP A 1 280 ? 17.393 78.637 -5.776 1.00 10.98 280 TRP A N 1
ATOM 2086 C CA . TRP A 1 280 ? 17.924 77.276 -5.837 1.00 10.80 280 TRP A CA 1
ATOM 2087 C C . TRP A 1 280 ? 19.220 77.143 -6.606 1.00 10.72 280 TRP A C 1
ATOM 2088 O O . TRP A 1 280 ? 20.023 76.239 -6.345 1.00 12.70 280 TRP A O 1
ATOM 2099 N N . GLU A 1 281 ? 19.463 78.032 -7.567 1.00 11.34 281 GLU A N 1
ATOM 2100 C CA . GLU A 1 281 ? 20.618 77.937 -8.448 1.00 13.58 281 GLU A CA 1
ATOM 2101 C C . GLU A 1 281 ? 21.760 78.786 -7.909 1.00 11.85 281 GLU A C 1
ATOM 2102 O O . GLU A 1 281 ? 21.619 80.007 -7.760 1.00 11.99 281 GLU A O 1
ATOM 2108 N N . LEU A 1 282 ? 22.905 78.160 -7.662 1.00 12.16 282 LEU A N 1
ATOM 2109 C CA . LEU A 1 282 ? 24.003 78.905 -7.119 1.00 12.35 282 LEU A CA 1
ATOM 2110 C C . LEU A 1 282 ? 24.462 80.019 -8.074 1.00 11.99 282 LEU A C 1
ATOM 2111 O O . LEU A 1 282 ? 24.812 81.120 -7.622 1.00 12.20 282 LEU A O 1
ATOM 2116 N N . ALA A 1 283 ? 24.421 79.768 -9.383 1.00 11.73 283 ALA A N 1
ATOM 2117 C CA . ALA A 1 283 ? 24.801 80.817 -10.336 1.00 11.91 283 ALA A CA 1
ATOM 2118 C C . ALA A 1 283 ? 23.897 82.026 -10.260 1.00 12.25 283 ALA A C 1
ATOM 2119 O O . ALA A 1 283 ? 24.355 83.159 -10.464 1.00 12.97 283 ALA A O 1
ATOM 2121 N N . GLU A 1 284 ? 22.624 81.809 -9.960 1.00 12.28 284 GLU A N 1
ATOM 2122 C CA . GLU A 1 284 ? 21.706 82.912 -9.746 1.00 12.50 284 GLU A CA 1
ATOM 2123 C C . GLU A 1 284 ? 22.034 83.681 -8.473 1.00 11.86 284 GLU A C 1
ATOM 2124 O O . GLU A 1 284 ? 21.985 84.906 -8.447 1.00 12.53 284 GLU A O 1
ATOM 2130 N N . ALA A 1 285 ? 22.385 82.972 -7.392 1.00 11.52 285 ALA A N 1
ATOM 2131 C CA . ALA A 1 285 ? 22.807 83.662 -6.184 1.00 11.35 285 ALA A CA 1
ATOM 2132 C C . ALA A 1 285 ? 24.055 84.524 -6.447 1.00 10.79 285 ALA A C 1
ATOM 2133 O O . ALA A 1 285 ? 24.150 85.643 -5.938 1.00 11.42 285 ALA A O 1
ATOM 2135 N N . VAL A 1 286 ? 24.990 83.992 -7.228 1.00 10.84 286 VAL A N 1
ATOM 2136 C CA . VAL A 1 286 ? 26.172 84.717 -7.611 1.00 11.81 286 VAL A CA 1
ATOM 2137 C C . VAL A 1 286 ? 25.823 86.011 -8.384 1.00 12.42 286 VAL A C 1
ATOM 2138 O O . VAL A 1 286 ? 26.357 87.082 -8.077 1.00 12.14 286 VAL A O 1
ATOM 2142 N N . LYS A 1 287 ? 24.924 85.915 -9.355 1.00 11.72 287 LYS A N 1
ATOM 2143 C CA . LYS A 1 287 ? 24.499 87.089 -10.134 1.00 12.56 287 LYS A CA 1
ATOM 2144 C C . LYS A 1 287 ? 23.803 88.093 -9.241 1.00 12.90 287 LYS A C 1
ATOM 2145 O O . LYS A 1 287 ? 24.056 89.307 -9.352 1.00 13.47 287 LYS A O 1
ATOM 2151 N N . ILE A 1 288 ? 22.948 87.626 -8.339 1.00 11.93 288 ILE A N 1
ATOM 2152 C CA . ILE A 1 288 ? 22.272 88.532 -7.419 1.00 12.27 288 ILE A CA 1
ATOM 2153 C C . ILE A 1 288 ? 23.261 89.261 -6.548 1.00 11.52 288 ILE A C 1
ATOM 2154 O O . ILE A 1 288 ? 23.135 90.473 -6.308 1.00 12.73 288 ILE A O 1
ATOM 2159 N N . MET A 1 289 ? 24.253 88.541 -6.046 1.00 11.32 289 MET A N 1
ATOM 2160 C CA . MET A 1 289 ? 25.253 89.185 -5.222 1.00 11.56 289 MET A CA 1
ATOM 2161 C C . MET A 1 289 ? 26.056 90.267 -5.973 1.00 12.21 289 MET A C 1
ATOM 2162 O O . MET A 1 289 ? 26.323 91.344 -5.429 1.00 12.66 289 MET A O 1
ATOM 2167 N N . SER A 1 290 ? 26.471 89.978 -7.191 1.00 12.91 290 SER A N 1
ATOM 2168 C CA . SER A 1 290 ? 27.179 90.993 -7.960 1.00 13.50 290 SER A CA 1
ATOM 2169 C C . SER A 1 290 ? 26.335 92.238 -8.158 1.00 13.45 290 SER A C 1
ATOM 2170 O O . SER A 1 290 ? 26.808 93.359 -7.920 1.00 14.53 290 SER A O 1
ATOM 2173 N N . SER A 1 291 ? 25.077 92.054 -8.523 1.00 13.21 291 SER A N 1
ATOM 2174 C CA . SER A 1 291 ? 24.193 93.164 -8.807 1.00 14.84 291 SER A CA 1
ATOM 2175 C C . SER A 1 291 ? 23.909 93.958 -7.550 1.00 14.03 291 SER A C 1
ATOM 2176 O O . SER A 1 291 ? 23.962 95.197 -7.549 1.00 15.16 291 SER A O 1
ATOM 2179 N N . ALA A 1 292 ? 23.584 93.246 -6.468 1.00 12.63 292 ALA A N 1
ATOM 2180 C CA . ALA A 1 292 ? 23.161 93.903 -5.243 1.00 12.92 292 ALA A CA 1
ATOM 2181 C C . ALA A 1 292 ? 24.277 94.542 -4.460 1.00 13.21 292 ALA A C 1
ATOM 2182 O O . ALA A 1 292 ? 24.086 95.610 -3.876 1.00 13.56 292 ALA A O 1
ATOM 2184 N N . GLN A 1 293 ? 25.413 93.852 -4.381 1.00 12.99 293 GLN A N 1
ATOM 2185 C CA . GLN A 1 293 ? 26.509 94.230 -3.497 1.00 13.50 293 GLN A CA 1
ATOM 2186 C C . GLN A 1 293 ? 27.589 95.035 -4.189 1.00 14.46 293 GLN A C 1
ATOM 2187 O O . GLN A 1 293 ? 28.277 95.825 -3.541 1.00 16.04 293 GLN A O 1
ATOM 2193 N N . ILE A 1 294 ? 27.744 94.818 -5.486 1.00 14.92 294 ILE A N 1
ATOM 2194 C CA . ILE A 1 294 ? 28.833 95.469 -6.212 1.00 16.55 294 ILE A CA 1
ATOM 2195 C C . ILE A 1 294 ? 28.331 96.459 -7.256 1.00 16.94 294 ILE A C 1
ATOM 2196 O O . ILE A 1 294 ? 29.037 97.433 -7.579 1.00 17.92 294 ILE A O 1
ATOM 2201 N N . GLY A 1 295 ? 27.139 96.243 -7.795 1.00 17.47 295 GLY A N 1
ATOM 2202 C CA . GLY A 1 295 ? 26.583 97.135 -8.806 1.00 20.40 295 GLY A CA 1
ATOM 2203 C C . GLY A 1 295 ? 27.153 96.838 -10.175 1.00 22.75 295 GLY A C 1
ATOM 2204 O O . GLY A 1 295 ? 27.174 97.714 -11.053 1.00 24.15 295 GLY A O 1
ATOM 2205 N N . THR A 1 296 ? 27.611 95.616 -10.379 1.00 23.99 296 THR A N 1
ATOM 2206 C CA . THR A 1 296 ? 28.038 95.184 -11.707 1.00 25.83 296 THR A CA 1
ATOM 2207 C C . THR A 1 296 ? 27.245 93.967 -12.087 1.00 25.18 296 THR A C 1
ATOM 2208 O O . THR A 1 296 ? 26.997 93.092 -11.251 1.00 23.87 296 THR A O 1
ATOM 2212 N N . GLU A 1 297 ? 26.861 93.893 -13.350 1.00 24.38 297 GLU A N 1
ATOM 2213 C CA . GLU A 1 297 ? 26.244 92.700 -13.899 1.00 24.49 297 GLU A CA 1
ATOM 2214 C C . GLU A 1 297 ? 27.355 91.777 -14.364 1.00 23.69 297 GLU A C 1
ATOM 2215 O O . GLU A 1 297 ? 28.208 92.162 -15.175 1.00 24.61 297 GLU A O 1
ATOM 2221 N N . LEU A 1 298 ? 27.364 90.550 -13.858 1.00 21.97 298 LEU A N 1
ATOM 2222 C CA . LEU A 1 298 ? 28.341 89.582 -14.299 1.00 21.41 298 LEU A CA 1
ATOM 2223 C C . LEU A 1 298 ? 27.857 89.061 -15.626 1.00 22.07 298 LEU A C 1
ATOM 2224 O O . LEU A 1 298 ? 26.656 88.935 -15.827 1.00 22.27 298 LEU A O 1
ATOM 2229 N N . THR A 1 299 ? 28.786 88.754 -16.530 1.00 23.34 299 THR A N 1
ATOM 2230 C CA . THR A 1 299 ? 28.436 87.999 -17.725 1.00 24.32 299 THR A CA 1
ATOM 2231 C C . THR A 1 299 ? 28.074 86.572 -17.311 1.00 24.90 299 THR A C 1
ATOM 2232 O O . THR A 1 299 ? 28.449 86.101 -16.214 1.00 23.16 299 THR A O 1
ATOM 2236 N N . ASP A 1 300 ? 27.350 85.865 -18.172 1.00 25.79 300 ASP A N 1
ATOM 2237 C CA . ASP A 1 300 ? 26.997 84.480 -17.880 1.00 26.53 300 ASP A CA 1
ATOM 2238 C C . ASP A 1 300 ? 28.238 83.622 -17.665 1.00 25.62 300 ASP A C 1
ATOM 2239 O O . ASP A 1 300 ? 28.250 82.763 -16.768 1.00 24.29 300 ASP A O 1
ATOM 2244 N N . GLN A 1 301 ? 29.286 83.897 -18.441 1.00 24.89 301 GLN A N 1
ATOM 2245 C CA . GLN A 1 301 ? 30.546 83.178 -18.310 1.00 24.06 301 GLN A CA 1
ATOM 2246 C C . GLN A 1 301 ? 31.189 83.427 -16.948 1.00 22.23 301 GLN A C 1
ATOM 2247 O O . GLN A 1 301 ? 31.649 82.480 -16.300 1.00 21.18 301 GLN A O 1
ATOM 2253 N N . GLN A 1 302 ? 31.189 84.682 -16.500 1.00 21.36 302 GLN A N 1
ATOM 2254 C CA . GLN A 1 302 ? 31.773 85.031 -15.213 1.00 19.73 302 GLN A CA 1
ATOM 2255 C C . GLN A 1 302 ? 30.969 84.372 -14.106 1.00 18.17 302 GLN A C 1
ATOM 2256 O O . GLN A 1 302 ? 31.548 83.860 -13.153 1.00 18.02 302 GLN A O 1
ATOM 2262 N N . ALA A 1 303 ? 29.646 84.390 -14.227 1.00 17.60 303 ALA A N 1
ATOM 2263 C CA . ALA A 1 303 ? 28.833 83.737 -13.191 1.00 17.07 303 ALA A CA 1
ATOM 2264 C C . ALA A 1 303 ? 29.019 82.222 -13.127 1.00 17.83 303 ALA A C 1
ATOM 2265 O O . ALA A 1 303 ? 29.137 81.655 -12.041 1.00 16.88 303 ALA A O 1
ATOM 2267 N N . GLU A 1 304 ? 29.080 81.576 -14.290 1.00 18.07 304 GLU A N 1
ATOM 2268 C CA . GLU A 1 304 ? 29.367 80.134 -14.374 1.00 19.42 304 GLU A CA 1
ATOM 2269 C C . GLU A 1 304 ? 30.760 79.814 -13.843 1.00 16.96 304 GLU A C 1
ATOM 2270 O O . GLU A 1 304 ? 30.943 78.840 -13.112 1.00 16.75 304 GLU A O 1
ATOM 2276 N N . ASP A 1 305 ? 31.745 80.648 -14.199 1.00 16.51 305 ASP A N 1
ATOM 2277 C CA . ASP A 1 305 ? 33.103 80.453 -13.694 1.00 16.82 305 ASP A CA 1
ATOM 2278 C C . ASP A 1 305 ? 33.146 80.581 -12.173 1.00 15.10 305 ASP A C 1
ATOM 2279 O O . ASP A 1 305 ? 33.753 79.748 -11.511 1.00 15.67 305 ASP A O 1
ATOM 2284 N N . ILE A 1 306 ? 32.515 81.640 -11.639 1.00 15.10 306 ILE A N 1
ATOM 2285 C CA . ILE A 1 306 ? 32.512 81.827 -10.181 1.00 14.25 306 ILE A CA 1
ATOM 2286 C C . ILE A 1 306 ? 31.801 80.658 -9.482 1.00 12.64 306 ILE A C 1
ATOM 2287 O O . ILE A 1 306 ? 32.269 80.144 -8.455 1.00 13.31 306 ILE A O 1
ATOM 2292 N N . THR A 1 307 ? 30.694 80.203 -10.070 1.00 13.19 307 THR A N 1
ATOM 2293 C CA . THR A 1 307 ? 29.945 79.055 -9.523 1.00 13.72 307 THR A CA 1
ATOM 2294 C C . THR A 1 307 ? 30.823 77.791 -9.490 1.00 14.51 307 THR A C 1
ATOM 2295 O O . THR A 1 307 ? 30.845 77.044 -8.511 1.00 14.33 307 THR A O 1
ATOM 2299 N N . ALA A 1 308 ? 31.580 77.560 -10.571 1.00 15.51 308 ALA A N 1
ATOM 2300 C CA . ALA A 1 308 ? 32.515 76.445 -10.614 1.00 14.50 308 ALA A CA 1
ATOM 2301 C C . ALA A 1 308 ? 33.551 76.589 -9.507 1.00 14.15 308 ALA A C 1
ATOM 2302 O O . ALA A 1 308 ? 33.844 75.668 -8.773 1.00 14.37 308 ALA A O 1
ATOM 2304 N N . PHE A 1 309 ? 34.087 77.793 -9.365 1.00 13.41 309 PHE A N 1
ATOM 2305 C CA . PHE A 1 309 ? 35.046 78.064 -8.298 1.00 13.37 309 PHE A CA 1
ATOM 2306 C C . PHE A 1 309 ? 34.445 77.740 -6.896 1.00 12.81 309 PHE A C 1
ATOM 2307 O O . PHE A 1 309 ? 35.063 77.145 -6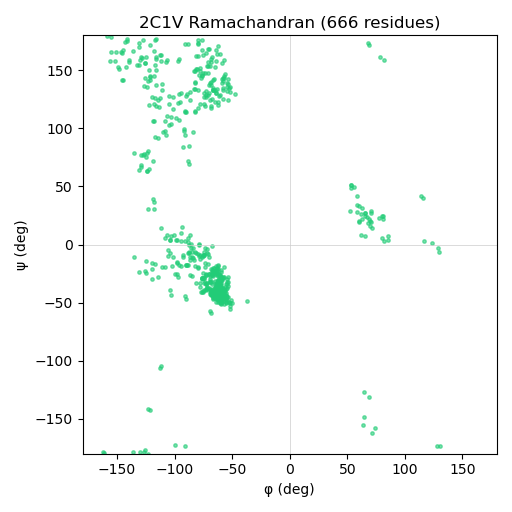.009 1.00 12.98 309 PHE A O 1
ATOM 2315 N N . LEU A 1 310 ? 33.203 78.171 -6.667 1.00 13.49 310 LEU A N 1
ATOM 2316 C CA . LEU A 1 310 ? 32.604 77.937 -5.346 1.00 12.50 310 LEU A CA 1
ATOM 2317 C C . LEU A 1 310 ? 32.511 76.456 -5.032 1.00 12.69 310 LEU A C 1
ATOM 2318 O O . LEU A 1 310 ? 32.577 76.072 -3.860 1.00 12.44 310 LEU A O 1
ATOM 2323 N N . GLY A 1 311 ? 32.418 75.617 -6.064 1.00 13.05 311 GLY A N 1
ATOM 2324 C CA . GLY A 1 311 ? 32.434 74.176 -5.820 1.00 14.02 311 GLY A CA 1
ATOM 2325 C C . GLY A 1 311 ? 33.728 73.669 -5.212 1.00 13.58 311 GLY A C 1
ATOM 2326 O O . GLY A 1 311 ? 33.735 72.643 -4.538 1.00 14.50 311 GLY A O 1
ATOM 2327 N N . THR A 1 312 ? 34.815 74.409 -5.438 1.00 13.26 312 THR A N 1
ATOM 2328 C CA . THR A 1 312 ? 36.131 73.989 -4.908 1.00 13.34 312 THR A CA 1
ATOM 2329 C C . THR A 1 312 ? 36.261 74.325 -3.449 1.00 13.15 312 THR A C 1
ATOM 2330 O O . THR A 1 312 ? 37.271 74.049 -2.831 1.00 13.21 312 THR A O 1
ATOM 2334 N N . LEU A 1 313 ? 35.205 74.930 -2.887 1.00 12.34 313 LEU A N 1
ATOM 2335 C CA . LEU A 1 313 ? 35.161 75.161 -1.439 1.00 11.75 313 LEU A CA 1
ATOM 2336 C C . LEU A 1 313 ? 34.503 74.019 -0.653 1.00 11.77 313 LEU A C 1
ATOM 2337 O O . LEU A 1 313 ? 34.341 74.114 0.574 1.00 12.63 313 LEU A O 1
ATOM 2342 N N . THR A 1 314 ? 34.122 72.949 -1.354 1.00 11.63 314 THR A N 1
ATOM 2343 C CA . THR A 1 314 ? 33.577 71.765 -0.684 1.00 12.15 314 THR A CA 1
ATOM 2344 C C . THR A 1 314 ? 34.724 70.940 -0.122 1.00 11.95 314 THR A C 1
ATOM 2345 O O . THR A 1 314 ? 35.572 70.454 -0.896 1.00 13.20 314 THR A O 1
ATOM 2349 N N . GLY A 1 315 ? 34.781 70.766 1.180 1.00 11.84 315 GLY A N 1
ATOM 2350 C CA . GLY A 1 315 ? 35.887 70.004 1.760 1.00 11.74 315 GLY A CA 1
ATOM 2351 C C . GLY A 1 315 ? 35.466 68.581 2.062 1.00 12.29 315 GLY A C 1
ATOM 2352 O O . GLY A 1 315 ? 34.401 68.106 1.683 1.00 13.36 315 GLY A O 1
ATOM 2353 N N . GLU A 1 316 ? 36.364 67.857 2.731 1.00 12.47 316 GLU A N 1
ATOM 2354 C CA . GLU A 1 316 ? 36.046 66.491 3.118 1.00 13.72 316 GLU A CA 1
ATOM 2355 C C . GLU A 1 316 ? 34.944 66.479 4.163 1.00 12.36 316 GLU A C 1
ATOM 2356 O O . GLU A 1 316 ? 35.072 67.081 5.223 1.00 13.51 316 GLU A O 1
ATOM 2362 N N . GLN A 1 317 ? 33.877 65.749 3.870 1.00 11.33 317 GLN A N 1
ATOM 2363 C CA . GLN A 1 317 ? 32.712 65.759 4.739 1.00 11.72 317 GLN A CA 1
ATOM 2364 C C . GLN A 1 317 ? 32.945 64.796 5.892 1.00 12.28 317 GLN A C 1
ATOM 2365 O O . GLN A 1 317 ? 33.427 63.675 5.661 1.00 13.54 317 GLN A O 1
ATOM 2371 N N . PRO A 1 318 ? 32.659 65.170 7.132 1.00 12.33 318 PRO A N 1
ATOM 2372 C CA . PRO A 1 318 ? 32.846 64.259 8.253 1.00 12.70 318 PRO A CA 1
ATOM 2373 C C . PRO A 1 318 ? 32.143 62.926 8.051 1.00 12.14 318 PRO A C 1
ATOM 2374 O O . PRO A 1 318 ? 30.979 62.868 7.623 1.00 12.99 318 PRO A O 1
ATOM 2378 N N . VAL A 1 319 ? 32.847 61.869 8.418 1.00 12.88 319 VAL A N 1
ATOM 2379 C CA . VAL A 1 319 ? 32.343 60.507 8.367 1.00 13.57 319 VAL A CA 1
ATOM 2380 C C . VAL A 1 319 ? 31.994 60.123 9.785 1.00 13.87 319 VAL A C 1
ATOM 2381 O O . VAL A 1 319 ? 32.887 59.864 10.598 1.00 14.32 319 VAL A O 1
ATOM 2385 N N . ILE A 1 320 ? 30.699 60.133 10.079 1.00 12.42 320 ILE A N 1
ATOM 2386 C CA . ILE A 1 320 ? 30.221 60.018 11.458 1.00 13.22 320 ILE A CA 1
ATOM 2387 C C . ILE A 1 320 ? 29.418 58.754 11.627 1.00 12.66 320 ILE A C 1
ATOM 2388 O O . ILE A 1 320 ? 28.380 58.582 10.985 1.00 13.08 320 ILE A O 1
ATOM 2393 N N . ASP A 1 321 ? 29.874 57.871 12.510 1.00 12.34 321 ASP A N 1
ATOM 2394 C CA . ASP A 1 321 ? 29.066 56.686 12.832 1.00 13.81 321 ASP A CA 1
ATOM 2395 C C . ASP A 1 321 ? 27.910 57.133 13.729 1.00 13.15 321 ASP A C 1
ATOM 2396 O O . ASP A 1 321 ? 28.118 57.839 14.720 1.00 13.85 321 ASP A O 1
ATOM 2401 N N . HIS A 1 322 ? 26.686 56.795 13.344 1.00 12.34 322 HIS A N 1
ATOM 2402 C CA . HIS A 1 322 ? 25.525 57.231 14.100 1.00 12.15 322 HIS A CA 1
ATOM 2403 C C . HIS A 1 322 ? 25.627 56.659 15.514 1.00 11.66 322 HIS A C 1
ATOM 2404 O O . HIS A 1 322 ? 25.826 55.446 15.685 1.00 12.34 322 HIS A O 1
ATOM 2411 N N . PRO A 1 323 ? 25.499 57.481 16.547 1.00 10.74 323 PRO A N 1
ATOM 2412 C CA . PRO A 1 323 ? 25.611 56.957 17.902 1.00 11.65 323 PRO A CA 1
ATOM 2413 C C . PRO A 1 323 ? 24.490 55.984 18.257 1.00 12.07 323 PRO A C 1
ATOM 2414 O O . PRO A 1 323 ? 23.361 56.075 17.750 1.00 12.44 323 PRO A O 1
ATOM 2418 N N . ILE A 1 324 ? 24.794 55.074 19.165 1.00 11.30 324 ILE A N 1
ATOM 2419 C CA . ILE A 1 324 ? 23.803 54.198 19.788 1.00 12.36 324 ILE A CA 1
ATOM 2420 C C . ILE A 1 324 ? 23.321 54.926 21.021 1.00 12.82 324 ILE A C 1
ATOM 2421 O O . ILE A 1 324 ? 24.120 55.160 21.948 1.00 15.34 324 ILE A O 1
ATOM 2426 N N . LEU A 1 325 ? 22.054 55.328 21.058 1.00 12.61 325 LEU A N 1
ATOM 2427 C CA . LEU A 1 325 ? 21.548 56.209 22.090 1.00 12.54 325 LEU A CA 1
ATOM 2428 C C . LEU A 1 325 ? 21.190 55.436 23.367 1.00 13.27 325 LEU A C 1
ATOM 2429 O O . LEU A 1 325 ? 20.778 54.295 23.295 1.00 13.16 325 LEU A O 1
ATOM 2434 N N . PRO A 1 326 ? 21.322 56.070 24.540 1.00 13.69 326 PRO A N 1
ATOM 2435 C CA . PRO A 1 326 ? 20.870 55.425 25.782 1.00 14.44 326 PRO A CA 1
ATOM 2436 C C . PRO A 1 326 ? 19.395 55.039 25.733 1.00 14.64 326 PRO A C 1
ATOM 2437 O O . PRO A 1 326 ? 18.605 55.750 25.137 1.00 14.06 326 PRO A O 1
ATOM 2441 N N . VAL A 1 327 ? 19.028 53.901 26.322 1.00 14.64 327 VAL A N 1
ATOM 2442 C CA . VAL A 1 327 ? 17.648 53.433 26.307 1.00 14.86 327 VAL A CA 1
ATOM 2443 C C . VAL A 1 327 ? 16.824 54.216 27.328 1.00 13.52 327 VAL A C 1
ATOM 2444 O O . VAL A 1 327 ? 17.320 54.519 28.409 1.00 14.90 327 VAL A O 1
ATOM 2448 N N . ARG A 1 328 ? 15.577 54.516 27.010 1.00 13.95 328 ARG A N 1
ATOM 2449 C CA . ARG A 1 328 ? 14.721 55.240 27.929 1.00 15.26 328 ARG A CA 1
ATOM 2450 C C . ARG A 1 328 ? 14.350 54.342 29.115 1.00 14.98 328 ARG A C 1
ATOM 2451 O O . ARG A 1 328 ? 14.397 53.110 29.012 1.00 16.73 328 ARG A O 1
ATOM 2459 N N . THR A 1 329 ? 14.001 54.984 30.221 1.00 14.48 329 THR A N 1
ATOM 2460 C CA . THR A 1 329 ? 13.633 54.257 31.441 1.00 13.88 329 THR A CA 1
ATOM 2461 C C . THR A 1 329 ? 12.237 54.667 31.878 1.00 14.41 329 THR A C 1
ATOM 2462 O O . THR A 1 329 ? 11.579 55.490 31.251 1.00 13.90 329 THR A O 1
ATOM 2466 N N . GLY A 1 330 ? 11.752 54.099 32.976 1.00 14.16 330 GLY A N 1
ATOM 2467 C CA . GLY A 1 330 ? 10.359 54.300 33.285 1.00 14.87 330 GLY A CA 1
ATOM 2468 C C . GLY A 1 330 ? 9.943 55.743 33.541 1.00 14.33 330 GLY A C 1
ATOM 2469 O O . GLY A 1 330 ? 8.787 56.101 33.303 1.00 15.99 330 GLY A O 1
ATOM 2470 N N . THR A 1 331 ? 10.835 56.587 34.069 1.00 14.92 331 THR A N 1
ATOM 2471 C CA . THR A 1 331 ? 10.417 57.978 34.284 1.00 14.57 331 THR A CA 1
ATOM 2472 C C . THR A 1 331 ? 10.973 58.959 33.231 1.00 14.72 331 THR A C 1
ATOM 2473 O O . THR A 1 331 ? 10.824 60.188 33.412 1.00 15.11 331 THR A O 1
ATOM 2477 N N . THR A 1 332 ? 11.630 58.462 32.177 1.00 13.48 332 THR A N 1
ATOM 2478 C CA . THR A 1 332 ? 11.986 59.361 31.076 1.00 13.24 332 THR A CA 1
ATOM 2479 C C . THR A 1 332 ? 10.692 60.039 30.627 1.00 13.61 332 THR A C 1
ATOM 2480 O O . THR A 1 332 ? 9.686 59.359 30.369 1.00 13.03 332 THR A O 1
ATOM 2484 N N . PRO A 1 333 ? 10.690 61.367 30.465 1.00 14.01 333 PRO A N 1
ATOM 2485 C CA . PRO A 1 333 ? 9.466 62.058 30.010 1.00 14.15 333 PRO A CA 1
ATOM 2486 C C . PRO A 1 333 ? 8.930 61.460 28.707 1.00 14.05 333 PRO A C 1
ATOM 2487 O O . PRO A 1 333 ? 9.701 61.053 27.821 1.00 14.22 333 PRO A O 1
ATOM 2491 N N . LEU A 1 334 ? 7.620 61.317 28.615 1.00 14.21 334 LEU A N 1
ATOM 2492 C CA . LEU A 1 334 ? 7.043 60.766 27.395 1.00 13.33 334 LEU A CA 1
ATOM 2493 C C . LEU A 1 334 ? 7.150 61.769 26.236 1.00 13.88 334 LEU A C 1
ATOM 2494 O O . LEU A 1 334 ? 7.007 62.976 26.444 1.00 13.65 334 LEU A O 1
ATOM 2499 N N . PRO A 1 335 ? 7.304 61.275 25.023 1.00 13.25 335 PRO A N 1
ATOM 2500 C CA . PRO A 1 335 ? 7.212 62.174 23.859 1.00 13.82 335 PRO A CA 1
ATOM 2501 C C . PRO A 1 335 ? 5.857 62.889 23.843 1.00 12.72 335 PRO A C 1
ATOM 2502 O O . PRO A 1 335 ? 4.830 62.304 24.196 1.00 13.99 335 PRO A O 1
ATOM 2506 N N . THR A 1 336 ? 5.848 64.139 23.399 1.00 12.78 336 THR A N 1
ATOM 2507 C CA . THR A 1 336 ? 4.592 64.894 23.254 1.00 13.70 336 THR A CA 1
ATOM 2508 C C . THR A 1 336 ? 4.505 65.556 21.866 1.00 13.52 336 THR A C 1
ATOM 2509 O O . THR A 1 336 ? 4.522 66.773 21.751 1.00 14.24 336 THR A O 1
ATOM 2513 N N . PRO A 1 337 ? 4.447 64.766 20.803 1.00 13.31 337 PRO A N 1
ATOM 2514 C CA . PRO A 1 337 ? 4.339 65.382 19.473 1.00 14.04 337 PRO A CA 1
ATOM 2515 C C . PRO A 1 337 ? 3.008 66.104 19.246 1.00 14.08 337 PRO A C 1
ATOM 2516 O O . PRO A 1 337 ? 2.967 67.043 18.458 1.00 14.12 337 PRO A O 1
ATOM 2520 N N . MET A 1 338 ? 1.950 65.677 19.927 1.00 15.19 338 MET A N 1
ATOM 2521 C CA . MET A 1 338 ? 0.607 66.227 19.716 1.00 16.93 338 MET A CA 1
ATOM 2522 C C . MET A 1 338 ? 0.180 67.099 20.894 1.00 18.89 338 MET A C 1
ATOM 2523 O O . MET A 1 338 ? 1.011 67.495 21.728 1.00 21.58 338 MET A O 1
ATOM 2529 N N . ALA B 1 4 ? 17.204 23.965 40.463 1.00 33.86 4 ALA B N 1
ATOM 2530 C CA . ALA B 1 4 ? 16.663 25.165 39.755 1.00 33.32 4 ALA B CA 1
ATOM 2531 C C . ALA B 1 4 ? 17.055 25.167 38.278 1.00 32.83 4 ALA B C 1
ATOM 2532 O O . ALA B 1 4 ? 16.339 24.638 37.425 1.00 33.45 4 ALA B O 1
ATOM 2534 N N . ILE B 1 5 ? 18.209 25.762 37.999 1.00 31.48 5 ILE B N 1
ATOM 2535 C CA . ILE B 1 5 ? 18.713 25.932 36.649 1.00 29.83 5 ILE B CA 1
ATOM 2536 C C . ILE B 1 5 ? 19.786 24.876 36.376 1.00 28.16 5 ILE B C 1
ATOM 2537 O O . ILE B 1 5 ? 20.815 24.858 37.058 1.00 28.47 5 ILE B O 1
ATOM 2542 N N . ASP B 1 6 ? 19.518 23.990 35.405 1.00 26.21 6 ASP B N 1
ATOM 2543 C CA . ASP B 1 6 ? 20.528 23.080 34.843 1.00 22.89 6 ASP B CA 1
ATOM 2544 C C . ASP B 1 6 ? 20.819 23.610 33.450 1.00 20.94 6 ASP B C 1
ATOM 2545 O O . ASP B 1 6 ? 19.996 23.482 32.524 1.00 19.80 6 ASP B O 1
ATOM 2550 N N . ASN B 1 7 ? 21.989 24.223 33.326 1.00 19.38 7 ASN B N 1
ATOM 2551 C CA . ASN B 1 7 ? 22.379 24.876 32.082 1.00 19.01 7 ASN B CA 1
ATOM 2552 C C . ASN B 1 7 ? 22.221 23.979 30.867 1.00 18.35 7 ASN B C 1
ATOM 2553 O O . ASN B 1 7 ? 21.677 24.428 29.842 1.00 18.27 7 ASN B O 1
ATOM 2558 N N . GLY B 1 8 ? 22.705 22.742 30.959 1.00 18.63 8 GLY B N 1
ATOM 2559 C CA . GLY B 1 8 ? 22.666 21.821 29.829 1.00 18.78 8 GLY B CA 1
ATOM 2560 C C . GLY B 1 8 ? 21.262 21.494 29.358 1.00 18.19 8 GLY B C 1
ATOM 2561 O O . GLY B 1 8 ? 21.001 21.517 28.165 1.00 18.09 8 GLY B O 1
ATOM 2562 N N . ALA B 1 9 ? 20.354 21.204 30.284 1.00 16.89 9 ALA B N 1
ATOM 2563 C CA . ALA B 1 9 ? 18.966 20.907 29.915 1.00 17.44 9 ALA B CA 1
ATOM 2564 C C . ALA B 1 9 ? 18.274 22.153 29.349 1.00 17.40 9 ALA B C 1
ATOM 2565 O O . ALA B 1 9 ? 17.466 22.040 28.435 1.00 17.27 9 ALA B O 1
ATOM 2567 N N . LEU B 1 10 ? 18.559 23.314 29.949 1.00 16.20 10 LEU B N 1
ATOM 2568 C CA . LEU B 1 10 ? 18.006 24.580 29.478 1.00 15.95 10 LEU B CA 1
ATOM 2569 C C . LEU B 1 10 ? 18.457 24.873 28.064 1.00 15.98 10 LEU B C 1
ATOM 2570 O O . LEU B 1 10 ? 17.641 25.250 27.208 1.00 16.14 10 LEU B O 1
ATOM 2575 N N . ARG B 1 11 ? 19.747 24.715 27.810 1.00 16.49 11 ARG B N 1
ATOM 2576 C CA . ARG B 1 11 ? 20.284 24.933 26.481 1.00 16.48 11 ARG B CA 1
ATOM 2577 C C . ARG B 1 11 ? 19.700 23.959 25.482 1.00 16.48 11 ARG B C 1
ATOM 2578 O O . ARG B 1 11 ? 19.322 24.364 24.379 1.00 17.51 11 ARG B O 1
ATOM 2586 N N . GLU B 1 12 ? 19.581 22.690 25.859 1.00 17.11 12 GLU B N 1
ATOM 2587 C CA . GLU B 1 12 ? 19.003 21.724 24.934 1.00 18.06 12 GLU B CA 1
ATOM 2588 C C . GLU B 1 12 ? 17.556 22.082 24.580 1.00 17.75 12 GLU B C 1
ATOM 2589 O O . GLU B 1 12 ? 17.153 21.976 23.423 1.00 18.89 12 GLU B O 1
ATOM 2595 N N . GLU B 1 13 ? 16.785 22.508 25.583 1.00 17.69 13 GLU B N 1
ATOM 2596 C CA . GLU B 1 13 ? 15.395 22.898 25.347 1.00 19.11 13 GLU B CA 1
ATOM 2597 C C . GLU B 1 13 ? 15.328 24.110 24.404 1.00 17.67 13 GLU B C 1
ATOM 2598 O O . GLU B 1 13 ? 14.585 24.125 23.424 1.00 18.50 13 GLU B O 1
ATOM 2604 N N . ALA B 1 14 ? 16.159 25.094 24.697 1.00 16.75 14 ALA B N 1
ATOM 2605 C CA . ALA B 1 14 ? 16.178 26.321 23.901 1.00 16.35 14 ALA B CA 1
ATOM 2606 C C . ALA B 1 14 ? 16.598 26.038 22.474 1.00 17.18 14 ALA B C 1
ATOM 2607 O O . ALA B 1 14 ? 16.057 26.634 21.539 1.00 16.71 14 ALA B O 1
ATOM 2609 N N . LYS B 1 15 ? 17.566 25.143 22.278 1.00 17.69 15 LYS B N 1
ATOM 2610 C CA . LYS B 1 15 ? 18.019 24.814 20.919 1.00 19.40 15 LYS B CA 1
ATOM 2611 C C . LYS B 1 15 ? 16.937 24.147 20.092 1.00 19.26 15 LYS B C 1
ATOM 2612 O O . LYS B 1 15 ? 16.958 24.224 18.860 1.00 21.66 15 LYS B O 1
ATOM 2618 N N . GLY B 1 16 ? 15.993 23.503 20.753 1.00 18.36 16 GLY B N 1
ATOM 2619 C CA . GLY B 1 16 ? 14.898 22.823 20.065 1.00 18.48 16 GLY B CA 1
ATOM 2620 C C . GLY B 1 16 ? 13.854 23.775 19.484 1.00 18.23 16 GLY B C 1
ATOM 2621 O O . GLY B 1 16 ? 13.070 23.409 18.604 1.00 19.83 16 GLY B O 1
ATOM 2622 N N . VAL B 1 17 ? 13.830 25.006 19.980 1.00 18.01 17 VAL B N 1
ATOM 2623 C CA . VAL B 1 17 ? 12.791 25.947 19.566 1.00 17.73 17 VAL B CA 1
ATOM 2624 C C . VAL B 1 17 ? 13.306 27.286 19.018 1.00 16.50 17 VAL B C 1
ATOM 2625 O O . VAL B 1 17 ? 12.585 27.950 18.283 1.00 16.21 17 VAL B O 1
ATOM 2629 N N . PHE B 1 18 ? 14.527 27.686 19.364 1.00 15.78 18 PHE B N 1
ATOM 2630 C CA . PHE B 1 18 ? 15.102 28.952 18.894 1.00 15.79 18 PHE B CA 1
ATOM 2631 C C . PHE B 1 18 ? 16.394 28.715 18.123 1.00 16.77 18 PHE B C 1
ATOM 2632 O O . PHE B 1 18 ? 16.958 27.619 18.133 1.00 18.32 18 PHE B O 1
ATOM 2640 N N . GLU B 1 19 ? 16.909 29.779 17.509 1.00 17.75 19 GLU B N 1
ATOM 2641 C CA . GLU B 1 19 ? 18.183 29.765 16.765 1.00 19.70 19 GLU B CA 1
ATOM 2642 C C . GLU B 1 19 ? 18.891 31.089 17.028 1.00 18.15 19 GLU B C 1
ATOM 2643 O O . GLU B 1 19 ? 18.236 32.090 17.293 1.00 17.35 19 GLU B O 1
ATOM 2649 N N . ALA B 1 20 ? 20.211 31.113 16.943 1.00 17.14 20 ALA B N 1
ATOM 2650 C CA . ALA B 1 20 ? 21.006 32.342 17.040 1.00 16.61 20 ALA B CA 1
ATOM 2651 C C . ALA B 1 20 ? 20.949 33.121 15.738 1.00 16.39 20 ALA B C 1
ATOM 2652 O O . ALA B 1 20 ? 20.825 32.563 14.659 1.00 17.05 20 ALA B O 1
ATOM 2654 N N . ILE B 1 21 ? 21.097 34.433 15.858 1.00 15.05 21 ILE B N 1
ATOM 2655 C CA . ILE B 1 21 ? 21.273 35.284 14.693 1.00 16.57 21 ILE B CA 1
ATOM 2656 C C . ILE B 1 21 ? 22.615 34.964 14.046 1.00 16.61 21 ILE B C 1
ATOM 2657 O O . ILE B 1 21 ? 23.620 34.858 14.747 1.00 16.02 21 ILE B O 1
ATOM 2662 N N . PRO B 1 22 ? 22.673 34.787 12.726 1.00 16.90 22 PRO B N 1
ATOM 2663 C CA . PRO B 1 22 ? 23.980 34.562 12.065 1.00 18.44 22 PRO B CA 1
ATOM 2664 C C . PRO B 1 22 ? 24.937 35.750 12.173 1.00 19.40 22 PRO B C 1
ATOM 2665 O O . PRO B 1 22 ? 24.503 36.865 12.403 1.00 17.88 22 PRO B O 1
ATOM 2669 N N . GLU B 1 23 ? 26.242 35.518 12.032 1.00 20.63 23 GLU B N 1
ATOM 2670 C CA . GLU B 1 23 ? 27.214 36.599 12.201 1.00 23.35 23 GLU B CA 1
ATOM 2671 C C . GLU B 1 23 ? 27.155 37.604 11.064 1.00 23.92 23 GLU B C 1
ATOM 2672 O O . GLU B 1 23 ? 27.322 38.808 11.283 1.00 25.05 23 GLU B O 1
ATOM 2678 N N . LYS B 1 24 ? 26.927 37.107 9.854 1.00 24.76 24 LYS B N 1
ATOM 2679 C CA . LYS B 1 24 ? 26.911 37.960 8.670 1.00 26.84 24 LYS B CA 1
ATOM 2680 C C . LYS B 1 24 ? 25.877 37.433 7.711 1.00 26.41 24 LYS B C 1
ATOM 2681 O O . LYS B 1 24 ? 25.353 36.321 7.891 1.00 26.53 24 LYS B O 1
ATOM 2687 N N . MET B 1 25 ? 25.572 38.248 6.708 1.00 26.70 25 MET B N 1
ATOM 2688 C CA . MET B 1 25 ? 24.678 37.860 5.641 1.00 26.25 25 MET B CA 1
ATOM 2689 C C . MET B 1 25 ? 25.412 37.968 4.310 1.00 25.68 25 MET B C 1
ATOM 2690 O O . MET B 1 25 ? 26.211 38.886 4.091 1.00 27.11 25 MET B O 1
ATOM 2695 N N . THR B 1 26 ? 25.141 37.024 3.426 1.00 24.42 26 THR B N 1
ATOM 2696 C CA . THR B 1 26 ? 25.716 37.071 2.075 1.00 23.88 26 THR B CA 1
ATOM 2697 C C . THR B 1 26 ? 24.697 36.755 0.980 1.00 20.96 26 THR B C 1
ATOM 2698 O O . THR B 1 26 ? 24.977 36.935 -0.211 1.00 19.20 26 THR B O 1
ATOM 2702 N N . ALA B 1 27 ? 23.521 36.267 1.385 1.00 18.46 27 ALA B N 1
ATOM 2703 C CA . ALA B 1 27 ? 22.439 36.014 0.447 1.00 16.48 27 ALA B CA 1
ATOM 2704 C C . ALA B 1 27 ? 21.136 36.145 1.175 1.00 15.88 27 ALA B C 1
ATOM 2705 O O . ALA B 1 27 ? 21.095 36.040 2.415 1.00 17.81 27 ALA B O 1
ATOM 2707 N N . ILE B 1 28 ? 20.070 36.396 0.410 1.00 14.85 28 ILE B N 1
ATOM 2708 C CA . ILE B 1 28 ? 18.731 36.514 1.007 1.00 14.80 28 ILE B CA 1
ATOM 2709 C C . ILE B 1 28 ? 17.712 35.785 0.194 1.00 15.62 28 ILE B C 1
ATOM 2710 O O . ILE B 1 28 ? 18.030 35.287 -0.956 1.00 14.34 28 ILE B O 1
ATOM 2715 N N . LYS B 1 29 ? 16.527 35.590 0.795 1.00 16.14 29 LYS B N 1
ATOM 2716 C CA . LYS B 1 29 ? 15.405 34.879 0.125 1.00 19.41 29 LYS B CA 1
ATOM 2717 C C . LYS B 1 29 ? 15.769 33.464 -0.290 1.00 17.19 29 LYS B C 1
ATOM 2718 O O . LYS B 1 29 ? 15.436 32.991 -1.391 1.00 18.63 29 LYS B O 1
ATOM 2724 N N . GLN B 1 30 ? 16.468 32.816 0.622 1.00 16.67 30 GLN B N 1
ATOM 2725 C CA . GLN B 1 30 ? 16.800 31.393 0.478 1.00 17.33 30 GLN B CA 1
ATOM 2726 C C . GLN B 1 30 ? 15.591 30.612 0.951 1.00 18.15 30 GLN B C 1
ATOM 2727 O O . GLN B 1 30 ? 15.181 30.727 2.118 1.00 19.77 30 GLN B O 1
ATOM 2733 N N . THR B 1 31 ? 14.964 29.897 0.015 1.00 17.20 31 THR B N 1
ATOM 2734 C CA . THR B 1 31 ? 13.754 29.144 0.300 1.00 18.34 31 THR B CA 1
ATOM 2735 C C . THR B 1 31 ? 13.914 27.708 -0.145 1.00 18.54 31 THR B C 1
ATOM 2736 O O . THR B 1 31 ? 14.917 27.350 -0.773 1.00 16.88 31 THR B O 1
ATOM 2740 N N . GLU B 1 32 ? 12.898 26.892 0.132 1.00 19.86 32 GLU B N 1
ATOM 2741 C CA . GLU B 1 32 ? 12.909 25.503 -0.307 1.00 20.60 32 GLU B CA 1
ATOM 2742 C C . GLU B 1 32 ? 12.933 25.427 -1.817 1.00 20.33 32 GLU B C 1
ATOM 2743 O O . GLU B 1 32 ? 13.622 24.575 -2.377 1.00 19.84 32 GLU B O 1
ATOM 2749 N N . ASP B 1 33 ? 12.197 26.325 -2.480 1.00 20.23 33 ASP B N 1
ATOM 2750 C CA . ASP B 1 33 ? 12.197 26.397 -3.927 1.00 21.16 33 ASP B CA 1
ATOM 2751 C C . ASP B 1 33 ? 13.517 26.874 -4.530 1.00 20.10 33 ASP B C 1
ATOM 2752 O O . ASP B 1 33 ? 13.928 26.409 -5.586 1.00 21.69 33 ASP B O 1
ATOM 2757 N N . ASN B 1 34 ? 14.162 27.845 -3.888 1.00 18.13 34 ASN B N 1
ATOM 2758 C CA . ASN B 1 34 ? 15.401 28.429 -4.401 1.00 17.38 34 ASN B CA 1
ATOM 2759 C C . ASN B 1 34 ? 16.369 28.544 -3.236 1.00 15.96 34 ASN B C 1
ATOM 2760 O O . ASN B 1 34 ? 16.485 29.611 -2.623 1.00 14.27 34 ASN B O 1
ATOM 2765 N N . PRO B 1 35 ? 17.005 27.430 -2.858 1.00 14.39 35 PRO B N 1
ATOM 2766 C CA . PRO B 1 35 ? 17.858 27.426 -1.664 1.00 13.02 35 PRO B CA 1
ATOM 2767 C C . PRO B 1 35 ? 19.009 28.424 -1.739 1.00 11.89 35 PRO B C 1
ATOM 2768 O O . PRO B 1 35 ? 19.463 28.919 -0.709 1.00 12.78 35 PRO B O 1
ATOM 2772 N N . GLU B 1 36 ? 19.477 28.723 -2.946 1.00 12.55 36 GLU B N 1
ATOM 2773 C CA . GLU B 1 36 ? 20.602 29.647 -3.077 1.00 13.49 36 GLU B CA 1
ATOM 2774 C C . GLU B 1 36 ? 20.180 31.104 -2.850 1.00 13.71 36 GLU B C 1
ATOM 2775 O O . GLU B 1 36 ? 21.030 31.943 -2.528 1.00 14.49 36 GLU B O 1
ATOM 2781 N N . GLY B 1 37 ? 18.902 31.417 -3.060 1.00 13.95 37 GLY B N 1
ATOM 2782 C CA . GLY B 1 37 ? 18.433 32.802 -2.900 1.00 13.94 37 GLY B CA 1
ATOM 2783 C C . GLY B 1 37 ? 19.053 33.727 -3.898 1.00 16.04 37 GLY B C 1
ATOM 2784 O O . GLY B 1 37 ? 19.393 33.376 -5.028 1.00 17.03 37 GLY B O 1
ATOM 2785 N N . VAL B 1 38 ? 19.201 34.949 -3.411 1.00 16.04 38 VAL B N 1
ATOM 2786 C CA . VAL B 1 38 ? 19.676 36.088 -4.188 1.00 17.10 38 VAL B CA 1
ATOM 2787 C C . VAL B 1 38 ? 20.948 36.580 -3.504 1.00 15.40 38 VAL B C 1
ATOM 2788 O O . VAL B 1 38 ? 20.906 36.839 -2.299 1.00 14.63 38 VAL B O 1
ATOM 2792 N N . PRO B 1 39 ? 22.070 36.718 -4.214 1.00 15.17 39 PRO B N 1
ATOM 2793 C CA . PRO B 1 39 ? 23.288 37.176 -3.567 1.00 15.51 39 PRO B CA 1
ATOM 2794 C C . PRO B 1 39 ? 23.164 38.642 -3.094 1.00 14.72 39 PRO B C 1
ATOM 2795 O O . PRO B 1 39 ? 22.579 39.480 -3.795 1.00 15.06 39 PRO B O 1
ATOM 2799 N N . LEU B 1 40 ? 23.718 38.926 -1.933 1.00 13.78 40 LEU B N 1
ATOM 2800 C CA . LEU B 1 40 ? 23.918 40.342 -1.539 1.00 15.12 40 LEU B CA 1
ATOM 2801 C C . LEU B 1 40 ? 25.191 40.861 -2.196 1.00 15.24 40 LEU B C 1
ATOM 2802 O O . LEU B 1 40 ? 26.210 40.143 -2.250 1.00 17.76 40 LEU B O 1
ATOM 2807 N N . THR B 1 41 ? 25.171 42.092 -2.704 1.00 14.34 41 THR B N 1
ATOM 2808 C CA . THR B 1 41 ? 26.385 42.661 -3.295 1.00 14.75 41 THR B CA 1
ATOM 2809 C C . THR B 1 41 ? 26.736 43.957 -2.564 1.00 13.40 41 THR B C 1
ATOM 2810 O O . THR B 1 41 ? 25.851 44.704 -2.082 1.00 13.35 41 THR B O 1
ATOM 2814 N N . ALA B 1 42 ? 28.032 44.254 -2.521 1.00 13.82 42 ALA B N 1
ATOM 2815 C CA . ALA B 1 42 ? 28.520 45.470 -1.894 1.00 14.51 42 ALA B CA 1
ATOM 2816 C C . ALA B 1 42 ? 27.876 46.687 -2.534 1.00 13.54 42 ALA B C 1
ATOM 2817 O O . ALA B 1 42 ? 27.488 47.629 -1.814 1.00 14.39 42 ALA B O 1
ATOM 2819 N N . GLU B 1 43 ? 27.698 46.663 -3.848 1.00 13.11 43 GLU B N 1
ATOM 2820 C CA . GLU B 1 43 ? 27.181 47.831 -4.584 1.00 13.65 43 GLU B CA 1
ATOM 2821 C C . GLU B 1 43 ? 25.721 48.076 -4.210 1.00 12.46 43 GLU B C 1
ATOM 2822 O O . GLU B 1 43 ? 25.312 49.220 -3.994 1.00 12.55 43 GLU B O 1
ATOM 2828 N N . LYS B 1 44 ? 24.921 47.019 -4.093 1.00 11.99 44 LYS B N 1
ATOM 2829 C CA . LYS B 1 44 ? 23.495 47.212 -3.742 1.00 12.05 44 LYS B CA 1
ATOM 2830 C C . LYS B 1 44 ? 23.348 47.604 -2.292 1.00 11.42 44 LYS B C 1
ATOM 2831 O O . LYS B 1 44 ? 22.502 48.461 -1.969 1.00 11.33 44 LYS B O 1
ATOM 2837 N N . ILE B 1 45 ? 24.147 47.014 -1.406 1.00 11.22 45 ILE B N 1
ATOM 2838 C CA . ILE B 1 45 ? 24.097 47.386 -0.008 1.00 12.00 45 ILE B CA 1
ATOM 2839 C C . ILE B 1 45 ? 24.419 48.873 0.172 1.00 11.81 45 ILE B C 1
ATOM 2840 O O . ILE B 1 45 ? 23.727 49.598 0.917 1.00 11.76 45 ILE B O 1
ATOM 2845 N N . GLU B 1 46 ? 25.491 49.328 -0.462 1.00 11.89 46 GLU B N 1
ATOM 2846 C CA . GLU B 1 46 ? 25.888 50.718 -0.333 1.00 12.71 46 GLU B CA 1
ATOM 2847 C C . GLU B 1 46 ? 24.834 51.669 -0.889 1.00 12.05 46 GLU B C 1
ATOM 2848 O O . GLU B 1 46 ? 24.513 52.690 -0.260 1.00 12.41 46 GLU B O 1
ATOM 2854 N N . LEU B 1 47 ? 24.302 51.349 -2.054 1.00 11.47 47 LEU B N 1
ATOM 2855 C CA . LEU B 1 47 ? 23.237 52.161 -2.637 1.00 10.65 47 LEU B CA 1
ATOM 2856 C C . LEU B 1 47 ? 22.020 52.186 -1.722 1.00 10.53 47 LEU B C 1
ATOM 2857 O O . LEU B 1 47 ? 21.434 53.258 -1.483 1.00 10.77 47 LEU B O 1
ATOM 2862 N N . GLY B 1 48 ? 21.611 51.045 -1.176 1.00 10.03 48 GLY B N 1
ATOM 2863 C CA . GLY B 1 48 ? 20.480 51.026 -0.263 1.00 10.10 48 GLY B CA 1
ATOM 2864 C C . GLY B 1 48 ? 20.714 51.846 0.987 1.00 10.04 48 GLY B C 1
ATOM 2865 O O . GLY B 1 48 ? 19.784 52.460 1.491 1.00 10.51 48 GLY B O 1
ATOM 2866 N N . LYS B 1 49 ? 21.948 51.863 1.510 1.00 10.13 49 LYS B N 1
ATOM 2867 C CA . LYS B 1 49 ? 22.243 52.704 2.655 1.00 10.63 49 LYS B CA 1
ATOM 2868 C C . LYS B 1 49 ? 22.001 54.188 2.315 1.00 9.96 49 LYS B C 1
ATOM 2869 O O . LYS B 1 49 ? 21.413 54.921 3.106 1.00 10.63 49 LYS B O 1
ATOM 2875 N N . VAL B 1 50 ? 22.520 54.641 1.178 1.00 9.83 50 VAL B N 1
ATOM 2876 C CA . VAL B 1 50 ? 22.336 56.042 0.782 1.00 10.07 50 VAL B CA 1
ATOM 2877 C C . VAL B 1 50 ? 20.848 56.379 0.694 1.00 9.46 50 VAL B C 1
ATOM 2878 O O . VAL B 1 50 ? 20.396 57.379 1.261 1.00 10.19 50 VAL B O 1
ATOM 2882 N N . LEU B 1 51 ? 20.083 55.501 0.051 1.00 9.51 51 LEU B N 1
ATOM 2883 C CA . LEU B 1 51 ? 18.658 55.724 -0.114 1.00 9.84 51 LEU B CA 1
ATOM 2884 C C . LEU B 1 51 ? 17.907 55.736 1.202 1.00 9.73 51 LEU B C 1
ATOM 2885 O O . LEU B 1 51 ? 17.023 56.596 1.398 1.00 10.57 51 LEU B O 1
ATOM 2890 N N . PHE B 1 52 ? 18.252 54.846 2.132 1.00 9.69 52 PHE B N 1
ATOM 2891 C CA . PHE B 1 52 ? 17.576 54.742 3.420 1.00 9.59 52 PHE B CA 1
ATOM 2892 C C . PHE B 1 52 ? 17.709 56.018 4.220 1.00 9.37 52 PHE B C 1
ATOM 2893 O O . PHE B 1 52 ? 16.801 56.359 4.980 1.00 9.91 52 PHE B O 1
ATOM 2901 N N . PHE B 1 53 ? 18.825 56.724 4.051 1.00 9.12 53 PHE B N 1
ATOM 2902 C CA . PHE B 1 53 ? 19.077 57.967 4.795 1.00 9.15 53 PHE B CA 1
ATOM 2903 C C . PHE B 1 53 ? 18.753 59.227 4.004 1.00 9.11 53 PHE B C 1
ATOM 2904 O O . PHE B 1 53 ? 19.027 60.328 4.505 1.00 9.77 53 PHE B O 1
ATOM 2912 N N . ASP B 1 54 ? 18.215 59.126 2.797 1.00 8.93 54 ASP B N 1
ATOM 2913 C CA . ASP B 1 54 ? 18.051 60.316 1.962 1.00 8.77 54 ASP B CA 1
ATOM 2914 C C . ASP B 1 54 ? 16.635 60.865 2.102 1.00 8.63 54 ASP B C 1
ATOM 2915 O O . ASP B 1 54 ? 15.686 60.270 1.566 1.00 9.50 54 ASP B O 1
ATOM 2920 N N . PRO B 1 55 ? 16.454 61.991 2.796 1.00 9.20 55 PRO B N 1
ATOM 2921 C CA . PRO B 1 55 ? 15.092 62.503 2.999 1.00 9.27 55 PRO B CA 1
ATOM 2922 C C . PRO B 1 55 ? 14.480 63.092 1.723 1.00 9.22 55 PRO B C 1
ATOM 2923 O O . PRO B 1 55 ? 13.294 63.420 1.681 1.00 9.94 55 PRO B O 1
ATOM 2927 N N . ARG B 1 56 ? 15.259 63.215 0.661 1.00 9.25 56 ARG B N 1
ATOM 2928 C CA . ARG B 1 56 ? 14.701 63.680 -0.604 1.00 9.92 56 ARG B CA 1
ATOM 2929 C C . ARG B 1 56 ? 13.961 62.561 -1.317 1.00 9.97 56 ARG B C 1
ATOM 2930 O O . ARG B 1 56 ? 13.363 62.839 -2.368 1.00 10.85 56 ARG B O 1
ATOM 2938 N N . MET B 1 57 ? 13.912 61.363 -0.738 1.00 9.58 57 MET B N 1
ATOM 2939 C CA . MET B 1 57 ? 13.021 60.330 -1.263 1.00 9.96 57 MET B CA 1
ATOM 2940 C C . MET B 1 57 ? 11.586 60.569 -0.799 1.00 9.70 57 MET B C 1
ATOM 2941 O O . MET B 1 57 ? 10.687 59.870 -1.267 1.00 10.45 57 MET B O 1
ATOM 2946 N N . SER B 1 58 ? 11.366 61.498 0.136 1.00 9.60 58 SER B N 1
ATOM 2947 C CA . SER B 1 58 ? 9.994 61.904 0.494 1.00 9.52 58 SER B CA 1
ATOM 2948 C C . SER B 1 58 ? 9.625 63.152 -0.274 1.00 9.74 58 SER B C 1
ATOM 2949 O O . SER B 1 58 ? 10.505 63.901 -0.700 1.00 10.41 58 SER B O 1
ATOM 2952 N N . SER B 1 59 ? 8.332 63.445 -0.426 1.00 9.42 59 SER B N 1
ATOM 2953 C CA . SER B 1 59 ? 7.969 64.682 -1.146 1.00 10.01 59 SER B CA 1
ATOM 2954 C C . SER B 1 59 ? 8.331 65.918 -0.345 1.00 9.88 59 SER B C 1
ATOM 2955 O O . SER B 1 59 ? 8.657 66.945 -0.947 1.00 10.69 59 SER B O 1
ATOM 2958 N N . SER B 1 60 ? 8.292 65.865 0.978 1.00 9.88 60 SER B N 1
ATOM 2959 C CA . SER B 1 60 ? 8.668 67.026 1.796 1.00 9.71 60 SER B CA 1
ATOM 2960 C C . SER B 1 60 ? 10.132 67.376 1.704 1.00 9.94 60 SER B C 1
ATOM 2961 O O . SER B 1 60 ? 10.508 68.505 1.991 1.00 10.15 60 SER B O 1
ATOM 2964 N N . GLY B 1 61 ? 10.951 66.389 1.402 1.00 9.65 61 GLY B N 1
ATOM 2965 C CA . GLY B 1 61 ? 12.399 66.578 1.492 1.00 9.60 61 GLY B CA 1
ATOM 2966 C C . GLY B 1 61 ? 12.987 66.421 2.867 1.00 9.67 61 GLY B C 1
ATOM 2967 O O . GLY B 1 61 ? 14.222 66.563 3.004 1.00 10.66 61 GLY B O 1
ATOM 2968 N N . LEU B 1 62 ? 12.147 66.069 3.833 1.00 9.92 62 LEU B N 1
ATOM 2969 C CA . LEU B 1 62 ? 12.561 66.070 5.225 1.00 10.46 62 LEU B CA 1
ATOM 2970 C C . LEU B 1 62 ? 12.540 64.699 5.899 1.00 10.84 62 LEU B C 1
ATOM 2971 O O . LEU B 1 62 ? 13.140 64.523 6.949 1.00 12.32 62 LEU B O 1
ATOM 2976 N N . ILE B 1 63 ? 11.856 63.734 5.307 1.00 9.92 63 ILE B N 1
ATOM 2977 C CA . ILE B 1 63 ? 11.600 62.442 5.952 1.00 9.90 63 ILE B CA 1
ATOM 2978 C C . ILE B 1 63 ? 12.330 61.365 5.182 1.00 9.77 63 ILE B C 1
ATOM 2979 O O . ILE B 1 63 ? 12.145 61.229 3.959 1.00 10.13 63 ILE B O 1
ATOM 2984 N N . SER B 1 64 ? 13.173 60.620 5.895 1.00 9.52 64 SER B N 1
ATOM 2985 C CA . SER B 1 64 ? 13.820 59.444 5.310 1.00 9.91 64 SER B CA 1
ATOM 2986 C C . SER B 1 64 ? 13.342 58.209 6.070 1.00 8.64 64 SER B C 1
ATOM 2987 O O . SER B 1 64 ? 12.669 58.293 7.100 1.00 9.56 64 SER B O 1
ATOM 2990 N N . CYS B 1 65 ? 13.782 57.032 5.633 1.00 8.59 65 CYS B N 1
ATOM 2991 C CA . CYS B 1 65 ? 13.511 55.821 6.439 1.00 8.72 65 CYS B CA 1
ATOM 2992 C C . CYS B 1 65 ? 14.036 55.946 7.856 1.00 9.39 65 CYS B C 1
ATOM 2993 O O . CYS B 1 65 ? 13.410 55.487 8.810 1.00 10.14 65 CYS B O 1
ATOM 2996 N N . GLN B 1 66 ? 15.222 56.545 7.965 1.00 9.80 66 GLN B N 1
ATOM 2997 C CA . GLN B 1 66 ? 15.914 56.722 9.229 1.00 10.11 66 GLN B CA 1
ATOM 2998 C C . GLN B 1 66 ? 15.122 57.619 10.170 1.00 10.57 66 GLN B C 1
ATOM 2999 O O . GLN B 1 66 ? 15.223 57.434 11.396 1.00 10.84 66 GLN B O 1
ATOM 3005 N N . THR B 1 67 ? 14.283 58.524 9.662 1.00 9.65 67 THR B N 1
ATOM 3006 C CA . THR B 1 67 ? 13.420 59.351 10.523 1.00 10.41 67 THR B CA 1
ATOM 3007 C C . THR B 1 67 ? 12.619 58.475 11.476 1.00 11.09 67 THR B C 1
ATOM 3008 O O . THR B 1 67 ? 12.528 58.770 12.685 1.00 12.51 67 THR B O 1
ATOM 3012 N N . CYS B 1 68 ? 11.973 57.443 10.943 1.00 9.98 68 CYS B N 1
ATOM 3013 C CA . CYS B 1 68 ? 11.092 56.593 11.745 1.00 10.54 68 CYS B CA 1
ATOM 3014 C C . CYS B 1 68 ? 11.722 55.306 12.245 1.00 10.75 68 CYS B C 1
ATOM 3015 O O . CYS B 1 68 ? 11.165 54.634 13.125 1.00 12.30 68 CYS B O 1
ATOM 3018 N N . HIS B 1 69 ? 12.856 54.948 11.664 1.00 10.04 69 HIS B N 1
ATOM 3019 C CA . HIS B 1 69 ? 13.586 53.721 12.022 1.00 10.73 69 HIS B CA 1
ATOM 3020 C C . HIS B 1 69 ? 14.996 54.088 12.425 1.00 11.45 69 HIS B C 1
ATOM 3021 O O . HIS B 1 69 ? 15.959 53.781 11.709 1.00 16.98 69 HIS B O 1
ATOM 3028 N N . ASN B 1 70 ? 15.115 54.846 13.496 1.00 11.38 70 ASN B N 1
ATOM 3029 C CA . ASN B 1 70 ? 16.355 55.495 13.877 1.00 11.08 70 ASN B CA 1
ATOM 3030 C C . ASN B 1 70 ? 17.381 54.452 14.306 1.00 10.39 70 ASN B C 1
ATOM 3031 O O . ASN B 1 70 ? 17.155 53.678 15.263 1.00 11.03 70 ASN B O 1
ATOM 3036 N N . VAL B 1 71 ? 18.478 54.365 13.583 1.00 10.82 71 VAL B N 1
ATOM 3037 C CA . VAL B 1 71 ? 19.474 53.341 13.875 1.00 11.83 71 VAL B CA 1
ATOM 3038 C C . VAL B 1 71 ? 20.095 53.480 15.269 1.00 11.29 71 VAL B C 1
ATOM 3039 O O . VAL B 1 71 ? 20.638 52.485 15.766 1.00 12.86 71 VAL B O 1
ATOM 3043 N N . GLY B 1 72 ? 19.963 54.640 15.910 1.00 11.28 72 GLY B N 1
ATOM 3044 C CA . GLY B 1 72 ? 20.428 54.794 17.276 1.00 11.99 72 GLY B CA 1
ATOM 3045 C C . GLY B 1 72 ? 19.419 54.441 18.340 1.00 12.13 72 GLY B C 1
ATOM 3046 O O . GLY B 1 72 ? 19.767 54.422 19.527 1.00 11.90 72 GLY B O 1
ATOM 3047 N N . LEU B 1 73 ? 18.177 54.179 17.950 1.00 11.76 73 LEU B N 1
ATOM 3048 C CA . LEU B 1 73 ? 17.061 53.852 18.854 1.00 12.61 73 LEU B CA 1
ATOM 3049 C C . LEU B 1 73 ? 16.536 52.459 18.575 1.00 12.34 73 LEU B C 1
ATOM 3050 O O . LEU B 1 73 ? 15.318 52.215 18.618 1.00 15.85 73 LEU B O 1
ATOM 3055 N N . GLY B 1 74 ? 17.401 51.529 18.236 1.00 11.58 74 GLY B N 1
ATOM 3056 C CA . GLY B 1 74 ? 16.949 50.186 17.960 1.00 11.86 74 GLY B CA 1
ATOM 3057 C C . GLY B 1 74 ? 16.152 50.020 16.687 1.00 10.96 74 GLY B C 1
ATOM 3058 O O . GLY B 1 74 ? 15.367 49.066 16.564 1.00 11.53 74 GLY B O 1
ATOM 3059 N N . GLY B 1 75 ? 16.296 50.971 15.756 1.00 10.75 75 GLY B N 1
ATOM 3060 C CA . GLY B 1 75 ? 15.595 50.897 14.478 1.00 11.21 75 GLY B CA 1
ATOM 3061 C C . GLY B 1 75 ? 14.145 51.329 14.495 1.00 10.60 75 GLY B C 1
ATOM 3062 O O . GLY B 1 75 ? 13.397 50.927 13.598 1.00 10.25 75 GLY B O 1
ATOM 3063 N N . VAL B 1 76 ? 13.776 52.173 15.463 1.00 10.88 76 VAL B N 1
ATOM 3064 C CA . VAL B 1 76 ? 12.401 52.628 15.632 1.00 11.06 76 VAL B CA 1
ATOM 3065 C C . VAL B 1 76 ? 12.403 54.076 16.015 1.00 10.76 76 VAL B C 1
ATOM 3066 O O . VAL B 1 76 ? 13.453 54.692 16.130 1.00 14.32 76 VAL B O 1
ATOM 3070 N N . ASP B 1 77 ? 11.236 54.682 16.147 1.00 12.35 77 ASP B N 1
ATOM 3071 C CA . ASP B 1 77 ? 11.178 56.094 16.483 1.00 11.34 77 ASP B CA 1
ATOM 3072 C C . ASP B 1 77 ? 10.864 56.315 17.929 1.00 11.47 77 ASP B C 1
ATOM 3073 O O . ASP B 1 77 ? 10.970 57.423 18.424 1.00 12.77 77 ASP B O 1
ATOM 3078 N N . GLY B 1 78 ? 10.462 55.268 18.653 1.00 11.82 78 GLY B N 1
ATOM 3079 C CA . GLY B 1 78 ? 10.167 55.409 20.085 1.00 12.51 78 GLY B CA 1
ATOM 3080 C C . GLY B 1 78 ? 8.907 56.198 20.401 1.00 12.41 78 GLY B C 1
ATOM 3081 O O . GLY B 1 78 ? 8.738 56.672 21.545 1.00 14.42 78 GLY B O 1
ATOM 3082 N N . LEU B 1 79 ? 8.002 56.334 19.432 1.00 11.36 79 LEU B N 1
ATOM 3083 C CA . LEU B 1 79 ? 6.729 57.031 19.637 1.00 11.42 79 LEU B CA 1
ATOM 3084 C C . LEU B 1 79 ? 5.578 56.033 19.686 1.00 11.49 79 LEU B C 1
ATOM 3085 O O . LEU B 1 79 ? 5.710 54.948 19.135 1.00 12.41 79 LEU B O 1
ATOM 3090 N N . PRO B 1 80 ? 4.447 56.384 20.303 1.00 11.90 80 PRO B N 1
ATOM 3091 C CA . PRO B 1 80 ? 3.283 55.476 20.251 1.00 12.16 80 PRO B CA 1
ATOM 3092 C C . PRO B 1 80 ? 2.911 55.047 18.832 1.00 11.56 80 PRO B C 1
ATOM 3093 O O . PRO B 1 80 ? 2.847 53.869 18.528 1.00 11.39 80 PRO B O 1
ATOM 3097 N N . THR B 1 81 ? 2.722 56.030 17.957 1.00 10.87 81 THR B N 1
ATOM 3098 C CA . THR B 1 81 ? 2.590 55.750 16.506 1.00 10.94 81 THR B CA 1
ATOM 3099 C C . THR B 1 81 ? 3.354 56.825 15.743 1.00 10.97 81 THR B C 1
ATOM 3100 O O . THR B 1 81 ? 3.643 57.894 16.268 1.00 12.20 81 THR B O 1
ATOM 3104 N N . SER B 1 82 ? 3.738 56.499 14.522 1.00 11.00 82 SER B N 1
ATOM 3105 C CA . SER B 1 82 ? 4.658 57.375 13.811 1.00 11.15 82 SER B CA 1
ATOM 3106 C C . SER B 1 82 ? 4.008 58.685 13.362 1.00 10.46 82 SER B C 1
ATOM 3107 O O . SER B 1 82 ? 2.796 58.766 13.116 1.00 12.28 82 SER B O 1
ATOM 3110 N N . ILE B 1 83 ? 4.842 59.691 13.219 1.00 10.65 83 ILE B N 1
ATOM 3111 C CA . ILE B 1 83 ? 4.463 61.022 12.744 1.00 11.56 83 ILE B CA 1
ATOM 3112 C C . ILE B 1 83 ? 5.234 61.277 11.446 1.00 11.13 83 ILE B C 1
ATOM 3113 O O . ILE B 1 83 ? 6.484 61.261 11.479 1.00 11.55 83 ILE B O 1
ATOM 3118 N N . GLY B 1 84 ? 4.515 61.513 10.352 1.00 10.76 84 GLY B N 1
ATOM 3119 C CA . GLY B 1 84 ? 5.136 61.647 9.039 1.00 11.06 84 GLY B CA 1
ATOM 3120 C C . GLY B 1 84 ? 4.879 62.966 8.365 1.00 10.25 84 GLY B C 1
ATOM 3121 O O . GLY B 1 84 ? 4.817 64.002 9.012 1.00 10.94 84 GLY B O 1
ATOM 3122 N N . HIS B 1 85 ? 4.690 62.927 7.055 1.00 10.35 85 HIS B N 1
ATOM 3123 C CA . HIS B 1 85 ? 4.465 64.128 6.276 1.00 10.21 85 HIS B CA 1
ATOM 3124 C C . HIS B 1 85 ? 3.431 65.042 6.898 1.00 10.67 85 HIS B C 1
ATOM 3125 O O . HIS B 1 85 ? 2.338 64.578 7.257 1.00 10.91 85 HIS B O 1
ATOM 3132 N N . GLY B 1 86 ? 3.752 66.326 7.044 1.00 10.34 86 GLY B N 1
ATOM 3133 C CA . GLY B 1 86 ? 2.726 67.265 7.534 1.00 10.99 86 GLY B CA 1
ATOM 3134 C C . GLY B 1 86 ? 2.416 67.064 9.007 1.00 10.23 86 GLY B C 1
ATOM 3135 O O . GLY B 1 86 ? 1.433 67.617 9.498 1.00 11.52 86 GLY B O 1
ATOM 3136 N N . TRP B 1 87 ? 3.258 66.329 9.735 1.00 10.33 87 TRP B N 1
ATOM 3137 C CA . TRP B 1 87 ? 3.035 65.959 11.142 1.00 10.08 87 TRP B CA 1
ATOM 3138 C C . TRP B 1 87 ? 1.820 65.039 11.260 1.00 10.60 87 TRP B C 1
ATOM 3139 O O . TRP B 1 87 ? 1.185 65.005 12.315 1.00 12.14 87 TRP B O 1
ATOM 3150 N N . GLN B 1 88 ? 1.488 64.282 10.211 1.00 10.17 88 GLN B N 1
ATOM 3151 C CA . GLN B 1 88 ? 0.319 63.398 10.287 1.00 11.07 88 GLN B CA 1
ATOM 3152 C C . GLN B 1 88 ? 0.632 62.177 11.146 1.00 10.49 88 GLN B C 1
ATOM 3153 O O . GLN B 1 88 ? 1.653 61.492 10.952 1.00 11.51 88 GLN B O 1
ATOM 3159 N N . LYS B 1 89 ? -0.238 61.862 12.094 1.00 11.17 89 LYS B N 1
ATOM 3160 C CA . LYS B 1 89 ? -0.054 60.747 13.012 1.00 12.89 89 LYS B CA 1
ATOM 3161 C C . LYS B 1 89 ? -0.658 59.482 12.402 1.00 12.17 89 LYS B C 1
ATOM 3162 O O . LYS B 1 89 ? -1.836 59.482 11.987 1.00 14.29 89 LYS B O 1
ATOM 3168 N N . GLY B 1 90 ? 0.109 58.406 12.371 1.00 11.74 90 GLY B N 1
ATOM 3169 C CA . GLY B 1 90 ? -0.355 57.164 11.765 1.00 11.83 90 GLY B CA 1
ATOM 3170 C C . GLY B 1 90 ? -1.041 56.259 12.778 1.00 11.46 90 GLY B C 1
ATOM 3171 O O . GLY B 1 90 ? -1.106 56.562 13.949 1.00 11.01 90 GLY B O 1
ATOM 3172 N N . PRO B 1 91 ? -1.633 55.169 12.296 1.00 11.08 91 PRO B N 1
ATOM 3173 C CA . PRO B 1 91 ? -2.401 54.260 13.157 1.00 11.61 91 PRO B CA 1
ATOM 3174 C C . PRO B 1 91 ? -1.589 53.276 13.970 1.00 11.29 91 PRO B C 1
ATOM 3175 O O . PRO B 1 91 ? -2.139 52.735 14.943 1.00 11.79 91 PRO B O 1
ATOM 3179 N N . ARG B 1 92 ? -0.343 52.992 13.600 1.00 10.69 92 ARG B N 1
ATOM 3180 C CA . ARG B 1 92 ? 0.416 51.908 14.239 1.00 10.38 92 ARG B CA 1
ATOM 3181 C C . ARG B 1 92 ? 1.811 52.349 14.676 1.00 10.23 92 ARG B C 1
ATOM 3182 O O . ARG B 1 92 ? 2.425 53.276 14.135 1.00 10.84 92 ARG B O 1
ATOM 3190 N N . ASN B 1 93 ? 2.301 51.634 15.677 1.00 10.02 93 ASN B N 1
ATOM 3191 C CA . ASN B 1 93 ? 3.675 51.776 16.149 1.00 9.62 93 ASN B CA 1
ATOM 3192 C C . ASN B 1 93 ? 4.664 51.273 15.117 1.00 9.87 93 ASN B C 1
ATOM 3193 O O . ASN B 1 93 ? 4.446 50.223 14.499 1.00 10.99 93 ASN B O 1
ATOM 3198 N N . ALA B 1 94 ? 5.776 52.002 14.961 1.00 10.22 94 ALA B N 1
ATOM 3199 C CA . ALA B 1 94 ? 6.790 51.586 13.992 1.00 10.75 94 ALA B CA 1
ATOM 3200 C C . ALA B 1 94 ? 7.629 50.433 14.567 1.00 10.53 94 ALA B C 1
ATOM 3201 O O . ALA B 1 94 ? 8.273 50.611 15.613 1.00 10.08 94 ALA B O 1
ATOM 3203 N N . PRO B 1 95 ? 7.646 49.296 13.899 1.00 10.34 95 PRO B N 1
ATOM 3204 C CA . PRO B 1 95 ? 8.509 48.166 14.291 1.00 11.32 95 PRO B CA 1
ATOM 3205 C C . PRO B 1 95 ? 9.928 48.370 13.810 1.00 10.05 95 PRO B C 1
ATOM 3206 O O . PRO B 1 95 ? 10.173 49.163 12.881 1.00 10.96 95 PRO B O 1
ATOM 3210 N N . THR B 1 96 ? 10.873 47.638 14.387 1.00 10.37 96 THR B N 1
ATOM 3211 C CA . THR B 1 96 ? 12.237 47.784 13.956 1.00 10.74 96 THR B CA 1
ATOM 3212 C C . THR B 1 96 ? 12.532 47.120 12.614 1.00 10.06 96 THR B C 1
ATOM 3213 O O . THR B 1 96 ? 11.946 46.090 12.271 1.00 11.37 96 THR B O 1
ATOM 3217 N N . MET B 1 97 ? 13.455 47.719 11.837 1.00 9.67 97 MET B N 1
ATOM 3218 C CA . MET B 1 97 ? 13.960 47.004 10.674 1.00 10.52 97 MET B CA 1
ATOM 3219 C C . MET B 1 97 ? 15.098 46.051 11.037 1.00 10.10 97 MET B C 1
ATOM 3220 O O . MET B 1 97 ? 15.478 45.226 10.209 1.00 10.66 97 MET B O 1
ATOM 3225 N N . LEU B 1 98 ? 15.642 46.159 12.261 1.00 10.81 98 LEU B N 1
ATOM 3226 C CA . LEU B 1 98 ? 16.709 45.230 12.655 1.00 10.41 98 LEU B CA 1
ATOM 3227 C C . LEU B 1 98 ? 16.182 43.791 12.634 1.00 9.97 98 LEU B C 1
ATOM 3228 O O . LEU B 1 98 ? 15.132 43.487 13.201 1.00 10.50 98 LEU B O 1
ATOM 3233 N N . ASN B 1 99 ? 16.904 42.921 11.937 1.00 10.65 99 ASN B N 1
ATOM 3234 C CA . ASN B 1 99 ? 16.539 41.484 11.813 1.00 10.73 99 ASN B CA 1
ATOM 3235 C C . ASN B 1 99 ? 15.255 41.264 11.061 1.00 10.76 99 ASN B C 1
ATOM 3236 O O . ASN B 1 99 ? 14.767 40.122 10.987 1.00 10.95 99 ASN B O 1
ATOM 3241 N N . ALA B 1 100 ? 14.669 42.310 10.472 1.00 10.66 100 ALA B N 1
ATOM 3242 C CA . ALA B 1 100 ? 13.399 42.138 9.734 1.00 10.16 100 ALA B CA 1
ATOM 3243 C C . ALA B 1 100 ? 13.525 41.171 8.575 1.00 10.39 100 ALA B C 1
ATOM 3244 O O . ALA B 1 100 ? 12.553 40.508 8.199 1.00 11.23 100 ALA B O 1
ATOM 3246 N N . ILE B 1 101 ? 14.731 41.056 8.033 1.00 10.74 101 ILE B N 1
ATOM 3247 C CA . ILE B 1 101 ? 14.989 40.100 6.960 1.00 12.24 101 ILE B CA 1
ATOM 3248 C C . ILE B 1 101 ? 14.559 38.663 7.317 1.00 12.28 101 ILE B C 1
ATOM 3249 O O . ILE B 1 101 ? 14.191 37.907 6.401 1.00 14.09 101 ILE B O 1
ATOM 3254 N N . PHE B 1 102 ? 14.555 38.304 8.604 1.00 11.65 102 PHE B N 1
ATOM 3255 C CA . PHE B 1 102 ? 14.261 36.897 8.992 1.00 12.42 102 PHE B CA 1
ATOM 3256 C C . PHE B 1 102 ? 12.771 36.637 9.162 1.00 12.31 102 PHE B C 1
ATOM 3257 O O . PHE B 1 102 ? 12.347 35.491 9.368 1.00 13.50 102 PHE B O 1
ATOM 3265 N N . ASN B 1 103 ? 11.928 37.659 9.085 1.00 11.83 103 ASN B N 1
ATOM 3266 C CA . ASN B 1 103 ? 10.498 37.470 9.303 1.00 12.17 103 ASN B CA 1
ATOM 3267 C C . ASN B 1 103 ? 9.821 36.937 8.063 1.00 12.12 103 ASN B C 1
ATOM 3268 O O . ASN B 1 103 ? 10.284 37.149 6.950 1.00 12.17 103 ASN B O 1
ATOM 3273 N N . ALA B 1 104 ? 8.739 36.185 8.261 1.00 12.56 104 ALA B N 1
ATOM 3274 C CA . ALA B 1 104 ? 8.059 35.509 7.143 1.00 12.55 104 ALA B CA 1
ATOM 3275 C C . ALA B 1 104 ? 7.282 36.487 6.255 1.00 12.92 104 ALA B C 1
ATOM 3276 O O . ALA B 1 104 ? 7.041 36.216 5.100 1.00 15.67 104 ALA B O 1
ATOM 3278 N N . ALA B 1 105 ? 6.870 37.614 6.838 1.00 12.00 105 ALA B N 1
ATOM 3279 C CA . ALA B 1 105 ? 6.131 38.667 6.147 1.00 11.86 105 ALA B CA 1
ATOM 3280 C C . ALA B 1 105 ? 6.416 39.928 6.926 1.00 12.02 105 ALA B C 1
ATOM 3281 O O . ALA B 1 105 ? 6.911 39.886 8.074 1.00 12.47 105 ALA B O 1
ATOM 3283 N N . GLN B 1 106 ? 6.084 41.062 6.302 1.00 11.78 106 GLN B N 1
ATOM 3284 C CA . GLN B 1 106 ? 6.392 42.384 6.868 1.00 11.11 106 GLN B CA 1
ATOM 3285 C C . GLN B 1 106 ? 5.106 43.152 7.169 1.00 10.70 106 GLN B C 1
ATOM 3286 O O . GLN B 1 106 ? 4.068 42.922 6.513 1.00 11.62 106 GLN B O 1
ATOM 3292 N N . PHE B 1 107 ? 5.210 44.080 8.121 1.00 10.80 107 PHE B N 1
ATOM 3293 C CA . PHE B 1 107 ? 4.118 44.844 8.699 1.00 10.61 107 PHE B CA 1
ATOM 3294 C C . PHE B 1 107 ? 3.382 44.042 9.791 1.00 11.13 107 PHE B C 1
ATOM 3295 O O . PHE B 1 107 ? 3.423 42.810 9.812 1.00 11.99 107 PHE B O 1
ATOM 3303 N N . TRP B 1 108 ? 2.687 44.738 10.668 1.00 10.40 108 TRP B N 1
ATOM 3304 C CA . TRP B 1 108 ? 1.986 44.082 11.774 1.00 10.60 108 TRP B CA 1
ATOM 3305 C C . TRP B 1 108 ? 0.924 43.101 11.287 1.00 10.71 108 TRP B C 1
ATOM 3306 O O . TRP B 1 108 ? 0.528 42.194 12.038 1.00 11.62 108 TRP B O 1
ATOM 3317 N N . ASP B 1 109 ? 0.395 43.301 10.087 1.00 11.46 109 ASP B N 1
ATOM 3318 C CA . ASP B 1 109 ? -0.615 42.413 9.503 1.00 12.46 109 ASP B CA 1
ATOM 3319 C C . ASP B 1 109 ? -0.055 41.553 8.384 1.00 12.24 109 ASP B C 1
ATOM 3320 O O . ASP B 1 109 ? -0.822 40.880 7.692 1.00 13.43 109 ASP B O 1
ATOM 3325 N N . GLY B 1 110 ? 1.270 41.570 8.171 1.00 11.98 110 GLY B N 1
ATOM 3326 C CA . GLY B 1 110 ? 1.896 40.709 7.164 1.00 12.58 110 GLY B CA 1
ATOM 3327 C C . GLY B 1 110 ? 1.512 41.019 5.740 1.00 12.89 110 GLY B C 1
ATOM 3328 O O . GLY B 1 110 ? 1.655 40.146 4.886 1.00 14.46 110 GLY B O 1
ATOM 3329 N N . ARG B 1 111 ? 1.096 42.246 5.425 1.00 11.63 111 ARG B N 1
ATOM 3330 C CA . ARG B 1 111 ? 0.606 42.500 4.077 1.00 13.75 111 ARG B CA 1
ATOM 3331 C C . ARG B 1 111 ? 1.673 42.548 3.003 1.00 13.84 111 ARG B C 1
ATOM 3332 O O . ARG B 1 111 ? 1.337 42.510 1.817 1.00 15.63 111 ARG B O 1
ATOM 3340 N N . ALA B 1 112 ? 2.942 42.679 3.386 1.00 13.01 112 ALA B N 1
ATOM 3341 C CA . ALA B 1 112 ? 4.025 42.669 2.413 1.00 13.03 112 ALA B CA 1
ATOM 3342 C C . ALA B 1 112 ? 4.846 41.410 2.567 1.00 13.01 112 ALA B C 1
ATOM 3343 O O . ALA B 1 112 ? 5.184 41.013 3.683 1.00 14.12 112 ALA B O 1
ATOM 3345 N N . ALA B 1 113 ? 5.226 40.787 1.457 1.00 13.58 113 ALA B N 1
ATOM 3346 C CA . ALA B 1 113 ? 5.904 39.484 1.537 1.00 13.40 113 ALA B CA 1
ATOM 3347 C C . ALA B 1 113 ? 7.359 39.555 1.960 1.00 13.99 113 ALA B C 1
ATOM 3348 O O . ALA B 1 113 ? 7.889 38.633 2.589 1.00 14.25 113 ALA B O 1
ATOM 3350 N N . ASP B 1 114 ? 8.015 40.657 1.622 1.00 13.22 114 ASP B N 1
ATOM 3351 C CA . ASP B 1 114 ? 9.452 40.797 1.841 1.00 13.46 114 ASP B CA 1
ATOM 3352 C C . ASP B 1 114 ? 9.796 42.269 1.948 1.00 11.68 114 ASP B C 1
ATOM 3353 O O . ASP B 1 114 ? 8.918 43.134 1.819 1.00 11.67 114 ASP B O 1
ATOM 3358 N N . LEU B 1 115 ? 11.067 42.558 2.187 1.00 11.92 115 LEU B N 1
ATOM 3359 C CA . LEU B 1 115 ? 11.503 43.938 2.429 1.00 11.48 115 LEU B CA 1
ATOM 3360 C C . LEU B 1 115 ? 11.412 44.796 1.177 1.00 11.14 115 LEU B C 1
ATOM 3361 O O . LEU B 1 115 ? 11.191 46.005 1.284 1.00 12.03 115 LEU B O 1
ATOM 3366 N N . ALA B 1 116 ? 11.621 44.228 -0.009 1.00 12.26 116 ALA B N 1
ATOM 3367 C CA . ALA B 1 116 ? 11.495 45.064 -1.208 1.00 12.83 116 ALA B CA 1
ATOM 3368 C C . ALA B 1 116 ? 10.042 45.492 -1.429 1.00 13.24 116 ALA B C 1
ATOM 3369 O O . ALA B 1 116 ? 9.756 46.663 -1.698 1.00 13.79 116 ALA B O 1
ATOM 3371 N N . GLU B 1 117 ? 9.100 44.563 -1.260 1.00 12.63 117 GLU B N 1
ATOM 3372 C CA . GLU B 1 117 ? 7.692 44.922 -1.349 1.00 13.40 117 GLU B CA 1
ATOM 3373 C C . GLU B 1 117 ? 7.303 45.919 -0.244 1.00 12.30 117 GLU B C 1
ATOM 3374 O O . GLU B 1 117 ? 6.536 46.867 -0.481 1.00 13.85 117 GLU B O 1
ATOM 3380 N N . GLN B 1 118 ? 7.795 45.705 0.967 1.00 10.65 118 GLN B N 1
ATOM 3381 C CA . GLN B 1 118 ? 7.507 46.614 2.066 1.00 10.98 118 GLN B CA 1
ATOM 3382 C C . GLN B 1 118 ? 7.893 48.067 1.727 1.00 11.57 118 GLN B C 1
ATOM 3383 O O . GLN B 1 118 ? 7.129 48.987 2.059 1.00 11.36 118 GLN B O 1
ATOM 3389 N N . ALA B 1 119 ? 9.075 48.273 1.129 1.00 12.65 119 ALA B N 1
ATOM 3390 C CA . ALA B 1 119 ? 9.703 49.600 1.061 1.00 13.41 119 ALA B CA 1
ATOM 3391 C C . ALA B 1 119 ? 8.867 50.500 0.192 1.00 13.69 119 ALA B C 1
ATOM 3392 O O . ALA B 1 119 ? 8.919 51.748 0.343 1.00 14.87 119 ALA B O 1
ATOM 3394 N N . LYS B 1 120 ? 8.083 49.931 -0.715 1.00 13.58 120 LYS B N 1
ATOM 3395 C CA . LYS B 1 120 ? 7.200 50.716 -1.563 1.00 14.42 120 LYS B CA 1
ATOM 3396 C C . LYS B 1 120 ? 6.058 51.401 -0.780 1.00 13.76 120 LYS B C 1
ATOM 3397 O O . LYS B 1 120 ? 5.478 52.404 -1.221 1.00 14.60 120 LYS B O 1
ATOM 3403 N N . GLY B 1 121 ? 5.729 50.858 0.389 1.00 12.56 121 GLY B N 1
ATOM 3404 C CA . GLY B 1 121 ? 4.632 51.368 1.177 1.00 12.10 121 GLY B CA 1
ATOM 3405 C C . GLY B 1 121 ? 4.862 52.767 1.789 1.00 11.36 121 GLY B C 1
ATOM 3406 O O . GLY B 1 121 ? 4.078 53.687 1.528 1.00 12.06 121 GLY B O 1
ATOM 3407 N N . PRO B 1 122 ? 5.901 52.956 2.605 1.00 10.46 122 PRO B N 1
ATOM 3408 C CA . PRO B 1 122 ? 6.148 54.277 3.217 1.00 10.81 122 PRO B CA 1
ATOM 3409 C C . PRO B 1 122 ? 6.408 55.353 2.201 1.00 10.59 122 PRO B C 1
ATOM 3410 O O . PRO B 1 122 ? 6.016 56.497 2.416 1.00 10.93 122 PRO B O 1
ATOM 3414 N N . VAL B 1 123 ? 7.030 55.009 1.073 1.00 10.26 123 VAL B N 1
ATOM 3415 C CA . VAL B 1 123 ? 7.269 56.003 0.045 1.00 11.74 123 VAL B CA 1
ATOM 3416 C C . VAL B 1 123 ? 5.995 56.661 -0.371 1.00 11.94 123 VAL B C 1
ATOM 3417 O O . VAL B 1 123 ? 5.960 57.877 -0.583 1.00 13.18 123 VAL B O 1
ATOM 3421 N N . GLN B 1 124 ? 4.945 55.866 -0.571 1.00 11.98 124 GLN B N 1
ATOM 3422 C CA . GLN B 1 124 ? 3.672 56.314 -1.157 1.00 13.05 124 GLN B CA 1
ATOM 3423 C C . GLN B 1 124 ? 2.624 56.713 -0.135 1.00 13.52 124 GLN B C 1
ATOM 3424 O O . GLN B 1 124 ? 1.666 57.392 -0.483 1.00 16.13 124 GLN B O 1
ATOM 3430 N N . ALA B 1 125 ? 2.755 56.306 1.121 1.00 12.05 125 ALA B N 1
ATOM 3431 C CA . ALA B 1 125 ? 1.709 56.598 2.096 1.00 12.24 125 ALA B CA 1
ATOM 3432 C C . ALA B 1 125 ? 1.631 58.062 2.446 1.00 11.56 125 ALA B C 1
ATOM 3433 O O . ALA B 1 125 ? 2.627 58.696 2.800 1.00 11.30 125 ALA B O 1
ATOM 3435 N N . GLY B 1 126 ? 0.415 58.595 2.390 1.00 12.42 126 GLY B N 1
ATOM 3436 C CA . GLY B 1 126 ? 0.201 59.983 2.755 1.00 13.72 126 GLY B CA 1
ATOM 3437 C C . GLY B 1 126 ? 0.695 60.384 4.124 1.00 12.50 126 GLY B C 1
ATOM 3438 O O . GLY B 1 126 ? 1.232 61.473 4.293 1.00 13.54 126 GLY B O 1
ATOM 3439 N N . VAL B 1 127 ? 0.555 59.496 5.105 1.00 12.46 127 VAL B N 1
ATOM 3440 C CA . VAL B 1 127 ? 0.970 59.830 6.446 1.00 12.74 127 VAL B CA 1
ATOM 3441 C C . VAL B 1 127 ? 2.435 59.520 6.708 1.00 11.93 127 VAL B C 1
ATOM 3442 O O . VAL B 1 127 ? 2.922 59.782 7.800 1.00 12.27 127 VAL B O 1
ATOM 3446 N N . GLU B 1 128 ? 3.161 58.984 5.729 1.00 10.85 128 GLU B N 1
ATOM 3447 C CA . GLU B 1 128 ? 4.590 58.696 5.866 1.00 10.84 128 GLU B CA 1
ATOM 3448 C C . GLU B 1 128 ? 5.356 59.609 4.942 1.00 10.77 128 GLU B C 1
ATOM 3449 O O . GLU B 1 128 ? 5.491 60.796 5.265 1.00 11.05 128 GLU B O 1
ATOM 3455 N N . MET B 1 129 ? 5.883 59.105 3.827 1.00 9.77 129 MET B N 1
ATOM 3456 C CA . MET B 1 129 ? 6.727 59.941 2.959 1.00 9.43 129 MET B CA 1
ATOM 3457 C C . MET B 1 129 ? 5.956 60.698 1.901 1.00 9.83 129 MET B C 1
ATOM 3458 O O . MET B 1 129 ? 6.480 61.617 1.293 1.00 10.04 129 MET B O 1
ATOM 3463 N N . SER B 1 130 ? 4.723 60.266 1.633 1.00 10.59 130 SER B N 1
ATOM 3464 C CA . SER B 1 130 ? 3.766 61.006 0.789 1.00 11.11 130 SER B CA 1
ATOM 3465 C C . SER B 1 130 ? 4.353 61.359 -0.574 1.00 10.90 130 SER B C 1
ATOM 3466 O O . SER B 1 130 ? 4.237 62.499 -1.043 1.00 11.14 130 SER B O 1
ATOM 3469 N N . ASN B 1 131 ? 4.891 60.371 -1.255 1.00 10.79 131 ASN B N 1
ATOM 3470 C CA . ASN B 1 131 ? 5.557 60.597 -2.549 1.00 11.73 131 ASN B CA 1
ATOM 3471 C C . ASN B 1 131 ? 4.997 59.602 -3.575 1.00 12.66 131 ASN B C 1
ATOM 3472 O O . ASN B 1 131 ? 4.093 58.805 -3.284 1.00 13.37 131 ASN B O 1
ATOM 3477 N N . THR B 1 132 ? 5.531 59.668 -4.789 1.00 13.12 132 THR B N 1
ATOM 3478 C CA . THR B 1 132 ? 5.115 58.715 -5.829 1.00 13.66 132 THR B CA 1
ATOM 3479 C C . THR B 1 132 ? 6.338 58.002 -6.407 1.00 13.07 132 THR B C 1
ATOM 3480 O O . THR B 1 132 ? 7.469 58.523 -6.368 1.00 13.43 132 THR B O 1
ATOM 3484 N N . PRO B 1 133 ? 6.140 56.808 -6.970 1.00 13.68 133 PRO B N 1
ATOM 3485 C CA . PRO B 1 133 ? 7.253 56.114 -7.586 1.00 13.74 133 PRO B CA 1
ATOM 3486 C C . PRO B 1 133 ? 7.925 56.927 -8.688 1.00 13.77 133 PRO B C 1
ATOM 3487 O O . PRO B 1 133 ? 9.156 56.957 -8.759 1.00 14.09 133 PRO B O 1
ATOM 3491 N N . ASP B 1 134 ? 7.140 57.583 -9.536 1.00 14.96 134 ASP B N 1
ATOM 3492 C CA . ASP B 1 134 ? 7.696 58.398 -10.601 1.00 15.62 134 ASP B CA 1
ATOM 3493 C C . ASP B 1 134 ? 8.550 59.529 -10.076 1.00 14.18 134 ASP B C 1
ATOM 3494 O O . ASP B 1 134 ? 9.611 59.788 -10.636 1.00 13.59 134 ASP B O 1
ATOM 3499 N N . GLN B 1 135 ? 8.109 60.224 -9.021 1.00 13.64 135 GLN B N 1
ATOM 3500 C CA . GLN B 1 135 ? 8.925 61.287 -8.485 1.00 14.05 135 GLN B CA 1
ATOM 3501 C C . GLN B 1 135 ? 10.234 60.749 -7.910 1.00 11.61 135 GLN B C 1
ATOM 3502 O O . GLN B 1 135 ? 11.264 61.387 -8.042 1.00 12.32 135 GLN B O 1
ATOM 3508 N N . VAL B 1 136 ? 10.183 59.604 -7.218 1.00 11.72 136 VAL B N 1
ATOM 3509 C CA . VAL B 1 136 ? 11.419 59.012 -6.693 1.00 11.57 136 VAL B CA 1
ATOM 3510 C C . VAL B 1 136 ? 12.414 58.763 -7.839 1.00 11.40 136 VAL B C 1
ATOM 3511 O O . VAL B 1 136 ? 13.588 59.123 -7.737 1.00 11.33 136 VAL B O 1
ATOM 3515 N N . VAL B 1 137 ? 11.957 58.089 -8.900 1.00 11.19 137 VAL B N 1
ATOM 3516 C CA . VAL B 1 137 ? 12.830 57.823 -10.041 1.00 11.87 137 VAL B CA 1
ATOM 3517 C C . VAL B 1 137 ? 13.395 59.101 -10.674 1.00 11.61 137 VAL B C 1
ATOM 3518 O O . VAL B 1 137 ? 14.593 59.186 -10.955 1.00 11.61 137 VAL B O 1
ATOM 3522 N N . LYS B 1 138 ? 12.533 60.081 -10.882 1.00 11.59 138 LYS B N 1
ATOM 3523 C CA . LYS B 1 138 ? 12.989 61.345 -11.461 1.00 12.51 138 LYS B CA 1
ATOM 3524 C C . LYS B 1 138 ? 13.980 62.067 -10.543 1.00 11.95 138 LYS B C 1
ATOM 3525 O O . LYS B 1 138 ? 14.912 62.712 -11.004 1.00 12.15 138 LYS B O 1
ATOM 3531 N N . THR B 1 139 ? 13.764 61.988 -9.222 1.00 11.27 139 THR B N 1
ATOM 3532 C CA . THR B 1 139 ? 14.701 62.580 -8.248 1.00 11.32 139 THR B CA 1
ATOM 3533 C C . THR B 1 139 ? 16.061 61.912 -8.363 1.00 10.70 139 THR B C 1
ATOM 3534 O O . THR B 1 139 ? 17.127 62.565 -8.492 1.00 11.54 139 THR B O 1
ATOM 3538 N N . ILE B 1 140 ? 16.064 60.581 -8.363 1.00 11.16 140 ILE B N 1
ATOM 3539 C CA . ILE B 1 140 ? 17.300 59.855 -8.488 1.00 11.12 140 ILE B CA 1
ATOM 3540 C C . ILE B 1 140 ? 18.025 60.171 -9.797 1.00 11.25 140 ILE B C 1
ATOM 3541 O O . ILE B 1 140 ? 19.227 60.432 -9.819 1.00 11.65 140 ILE B O 1
ATOM 3546 N N . ASN B 1 141 ? 17.267 60.168 -10.887 1.00 11.09 141 ASN B N 1
ATOM 3547 C CA . ASN B 1 141 ? 17.899 60.380 -12.178 1.00 11.68 141 ASN B CA 1
ATOM 3548 C C . ASN B 1 141 ? 18.489 61.750 -12.332 1.00 10.99 141 ASN B C 1
ATOM 3549 O O . ASN B 1 141 ? 19.381 61.954 -13.170 1.00 11.82 141 ASN B O 1
ATOM 3554 N N . SER B 1 142 ? 18.018 62.700 -11.509 1.00 11.08 142 SER B N 1
ATOM 3555 C CA . SER B 1 142 ? 18.542 64.064 -11.608 1.00 11.72 142 SER B CA 1
ATOM 3556 C C . SER B 1 142 ? 19.930 64.191 -11.017 1.00 11.93 142 SER B C 1
ATOM 3557 O O . SER B 1 142 ? 20.579 65.236 -11.165 1.00 13.22 142 SER B O 1
ATOM 3560 N N . MET B 1 143 ? 20.417 63.155 -10.329 1.00 11.89 143 MET B N 1
ATOM 3561 C CA . MET B 1 143 ? 21.703 63.223 -9.626 1.00 12.44 143 MET B CA 1
ATOM 3562 C C . MET B 1 143 ? 22.689 62.217 -10.180 1.00 13.03 143 MET B C 1
ATOM 3563 O O . MET B 1 143 ? 22.512 61.006 -9.969 1.00 11.73 143 MET B O 1
ATOM 3568 N N . PRO B 1 144 ? 23.700 62.669 -10.935 1.00 12.73 144 PRO B N 1
ATOM 3569 C CA . PRO B 1 144 ? 24.574 61.712 -11.617 1.00 13.92 144 PRO B CA 1
ATOM 3570 C C . PRO B 1 144 ? 25.261 60.659 -10.738 1.00 13.20 144 PRO B C 1
ATOM 3571 O O . PRO B 1 144 ? 25.459 59.565 -11.178 1.00 13.64 144 PRO B O 1
ATOM 3575 N N . GLU B 1 145 ? 25.611 61.013 -9.501 1.00 13.97 145 GLU B N 1
ATOM 3576 C CA . GLU B 1 145 ? 26.189 60.010 -8.611 1.00 15.39 145 GLU B CA 1
ATOM 3577 C C . GLU B 1 145 ? 25.228 58.872 -8.331 1.00 14.05 145 GLU B C 1
ATOM 3578 O O . GLU B 1 145 ? 25.656 57.722 -8.224 1.00 15.34 145 GLU B O 1
ATOM 3584 N N . TYR B 1 146 ? 23.940 59.205 -8.185 1.00 12.52 146 TYR B N 1
ATOM 3585 C CA . TYR B 1 146 ? 22.937 58.135 -8.028 1.00 11.87 146 TYR B CA 1
ATOM 3586 C C . TYR B 1 146 ? 22.830 57.280 -9.278 1.00 11.53 146 TYR B C 1
ATOM 3587 O O . TYR B 1 146 ? 22.771 56.072 -9.201 1.00 12.40 146 TYR B O 1
ATOM 3596 N N . VAL B 1 147 ? 22.765 57.926 -10.444 1.00 11.89 147 VAL B N 1
ATOM 3597 C CA . VAL B 1 147 ? 22.617 57.170 -11.689 1.00 11.93 147 VAL B CA 1
ATOM 3598 C C . VAL B 1 147 ? 23.789 56.208 -11.871 1.00 13.05 147 VAL B C 1
ATOM 3599 O O . VAL B 1 147 ? 23.604 55.018 -12.189 1.00 13.63 147 VAL B O 1
ATOM 3603 N N . GLU B 1 148 ? 24.998 56.727 -11.643 1.00 13.04 148 GLU B N 1
ATOM 3604 C CA . GLU B 1 148 ? 26.207 55.901 -11.734 1.00 15.29 148 GLU B CA 1
ATOM 3605 C C . GLU B 1 148 ? 26.114 54.671 -10.830 1.00 15.39 148 GLU B C 1
ATOM 3606 O O . GLU B 1 148 ? 26.445 53.561 -11.238 1.00 16.21 148 GLU B O 1
ATOM 3612 N N . ALA B 1 149 ? 25.634 54.887 -9.607 1.00 14.48 149 ALA B N 1
ATOM 3613 C CA . ALA B 1 149 ? 25.537 53.804 -8.636 1.00 14.58 149 ALA B CA 1
ATOM 3614 C C . ALA B 1 149 ? 24.505 52.795 -9.047 1.00 14.46 149 ALA B C 1
ATOM 3615 O O . ALA B 1 149 ? 24.766 51.591 -8.937 1.00 15.59 149 ALA B O 1
ATOM 3617 N N . PHE B 1 150 ? 23.337 53.230 -9.523 1.00 13.54 150 PHE B N 1
ATOM 3618 C CA . PHE B 1 150 ? 22.346 52.282 -10.000 1.00 13.18 150 PHE B CA 1
ATOM 3619 C C . PHE B 1 150 ? 22.849 51.475 -11.186 1.00 13.80 150 PHE B C 1
ATOM 3620 O O . PHE B 1 150 ? 22.617 50.282 -11.260 1.00 15.08 150 PHE B O 1
ATOM 3628 N N . LYS B 1 151 ? 23.515 52.133 -12.141 1.00 14.53 151 LYS B N 1
ATOM 3629 C CA . LYS B 1 151 ? 24.011 51.457 -13.360 1.00 16.88 151 LYS B CA 1
ATOM 3630 C C . LYS B 1 151 ? 25.009 50.369 -12.984 1.00 17.43 151 LYS B C 1
ATOM 3631 O O . LYS B 1 151 ? 25.001 49.274 -13.558 1.00 18.64 151 LYS B O 1
ATOM 3637 N N . ALA B 1 152 ? 25.847 50.638 -11.994 1.00 17.55 152 ALA B N 1
ATOM 3638 C CA . ALA B 1 152 ? 26.837 49.660 -11.539 1.00 19.20 152 ALA B CA 1
ATOM 3639 C C . ALA B 1 152 ? 26.238 48.574 -10.647 1.00 18.64 152 ALA B C 1
ATOM 3640 O O . ALA B 1 152 ? 26.749 47.442 -10.652 1.00 19.70 152 ALA B O 1
ATOM 3642 N N . ALA B 1 153 ? 25.219 48.910 -9.846 1.00 17.69 153 ALA B N 1
ATOM 3643 C CA . ALA B 1 153 ? 24.591 47.951 -8.903 1.00 17.72 153 ALA B CA 1
ATOM 3644 C C . ALA B 1 153 ? 23.693 46.981 -9.637 1.00 17.08 153 ALA B C 1
ATOM 3645 O O . ALA B 1 153 ? 23.500 45.847 -9.185 1.00 17.34 153 ALA B O 1
ATOM 3647 N N . PHE B 1 154 ? 23.127 47.423 -10.753 1.00 17.24 154 PHE B N 1
ATOM 3648 C CA . PHE B 1 154 ? 22.216 46.631 -11.585 1.00 18.00 154 PHE B CA 1
ATOM 3649 C C . PHE B 1 154 ? 22.765 46.584 -13.023 1.00 20.07 154 PHE B C 1
ATOM 3650 O O . PHE B 1 154 ? 22.147 47.099 -13.946 1.00 19.21 154 PHE B O 1
ATOM 3658 N N . PRO B 1 155 ? 23.946 45.985 -13.197 1.00 21.05 155 PRO B N 1
ATOM 3659 C CA . PRO B 1 155 ? 24.683 46.108 -14.459 1.00 22.51 155 PRO B CA 1
ATOM 3660 C C . PRO B 1 155 ? 24.076 45.368 -15.646 1.00 24.57 155 PRO B C 1
ATOM 3661 O O . PRO B 1 155 ? 24.419 45.679 -16.784 1.00 25.77 155 PRO B O 1
ATOM 3665 N N . GLU B 1 156 ? 23.170 44.430 -15.381 1.00 26.07 156 GLU B N 1
ATOM 3666 C CA . GLU B 1 156 ? 22.611 43.584 -16.450 1.00 27.99 156 GLU B CA 1
ATOM 3667 C C . GLU B 1 156 ? 21.309 44.162 -17.004 1.00 28.26 156 GLU B C 1
ATOM 3668 O O . GLU B 1 156 ? 20.569 43.457 -17.698 1.00 29.31 156 GLU B O 1
ATOM 3674 N N . GLU B 1 157 ? 21.039 45.437 -16.701 1.00 27.93 157 GLU B N 1
ATOM 3675 C CA . GLU B 1 157 ? 19.777 46.087 -17.070 1.00 27.70 157 GLU B CA 1
ATOM 3676 C C . GLU B 1 157 ? 19.955 47.385 -17.844 1.00 26.51 157 GLU B C 1
ATOM 3677 O O . GLU B 1 157 ? 20.769 48.226 -17.471 1.00 27.89 157 GLU B O 1
ATOM 3683 N N . ALA B 1 158 ? 19.154 47.551 -18.898 1.00 25.64 158 ALA B N 1
ATOM 3684 C CA . ALA B 1 158 ? 19.134 48.768 -19.709 1.00 24.02 158 ALA B CA 1
ATOM 3685 C C . ALA B 1 158 ? 18.493 49.937 -18.963 1.00 22.52 158 ALA B C 1
ATOM 3686 O O . ALA B 1 158 ? 18.872 51.103 -19.166 1.00 23.02 158 ALA B O 1
ATOM 3688 N N . ASP B 1 159 ? 17.513 49.606 -18.116 1.00 20.64 159 ASP B N 1
ATOM 3689 C CA . ASP B 1 159 ? 16.745 50.578 -17.321 1.00 17.91 159 ASP B CA 1
ATOM 3690 C C . ASP B 1 159 ? 16.975 50.254 -15.837 1.00 16.45 159 ASP B C 1
ATOM 3691 O O . ASP B 1 159 ? 16.087 49.702 -15.162 1.00 16.09 159 ASP B O 1
ATOM 3696 N N . PRO B 1 160 ? 18.177 50.526 -15.323 1.00 15.17 160 PRO B N 1
ATOM 3697 C CA . PRO B 1 160 ? 18.501 50.185 -13.929 1.00 15.36 160 PRO B CA 1
ATOM 3698 C C . PRO B 1 160 ? 17.828 51.076 -12.888 1.00 14.51 160 PRO B C 1
ATOM 3699 O O . PRO B 1 160 ? 17.632 50.624 -11.760 1.00 13.84 160 PRO B O 1
ATOM 3703 N N . VAL B 1 161 ? 17.471 52.305 -13.243 1.00 13.35 161 VAL B N 1
ATOM 3704 C CA . VAL B 1 161 ? 16.932 53.219 -12.237 1.00 13.07 161 VAL B CA 1
ATOM 3705 C C . VAL B 1 161 ? 15.424 53.089 -12.236 1.00 13.01 161 VAL B C 1
ATOM 3706 O O . VAL B 1 161 ? 14.726 53.900 -12.830 1.00 15.06 161 VAL B O 1
ATOM 3710 N N . THR B 1 162 ? 14.909 52.099 -11.510 1.00 12.46 162 THR B N 1
ATOM 3711 C CA . THR B 1 162 ? 13.466 51.878 -11.401 1.00 12.39 162 THR B CA 1
ATOM 3712 C C . THR B 1 162 ? 13.064 51.865 -9.944 1.00 11.89 162 THR B C 1
ATOM 3713 O O . THR B 1 162 ? 13.885 51.632 -9.055 1.00 12.14 162 THR B O 1
ATOM 3717 N N . PHE B 1 163 ? 11.781 52.056 -9.718 1.00 11.72 163 PHE B N 1
ATOM 3718 C CA . PHE B 1 163 ? 11.274 51.970 -8.346 1.00 12.07 163 PHE B CA 1
ATOM 3719 C C . PHE B 1 163 ? 11.502 50.554 -7.775 1.00 12.42 163 PHE B C 1
ATOM 3720 O O . PHE B 1 163 ? 11.830 50.379 -6.590 1.00 12.37 163 PHE B O 1
ATOM 3728 N N . ASP B 1 164 ? 11.374 49.521 -8.611 1.00 12.52 164 ASP B N 1
ATOM 3729 C CA . ASP B 1 164 ? 11.639 48.160 -8.127 1.00 13.45 164 ASP B CA 1
ATOM 3730 C C . ASP B 1 164 ? 13.081 48.004 -7.664 1.00 12.33 164 ASP B C 1
ATOM 3731 O O . ASP B 1 164 ? 13.368 47.333 -6.682 1.00 11.92 164 ASP B O 1
ATOM 3736 N N . ASN B 1 165 ? 14.019 48.587 -8.406 1.00 12.01 165 ASN B N 1
ATOM 3737 C CA . ASN B 1 165 ? 15.413 48.493 -8.021 1.00 11.42 165 ASN B CA 1
ATOM 3738 C C . ASN B 1 165 ? 15.772 49.369 -6.812 1.00 10.95 165 ASN B C 1
ATOM 3739 O O . ASN B 1 165 ? 16.628 48.973 -6.022 1.00 11.65 165 ASN B O 1
ATOM 3744 N N . PHE B 1 166 ? 15.117 50.508 -6.664 1.00 10.78 166 PHE B N 1
ATOM 3745 C CA . PHE B 1 166 ? 15.209 51.295 -5.434 1.00 10.68 166 PHE B CA 1
ATOM 3746 C C . PHE B 1 166 ? 14.856 50.383 -4.253 1.00 10.58 166 PHE B C 1
ATOM 3747 O O . PHE B 1 166 ? 15.589 50.332 -3.249 1.00 11.02 166 PHE B O 1
ATOM 3755 N N . ALA B 1 167 ? 13.725 49.672 -4.367 1.00 10.35 167 ALA B N 1
ATOM 3756 C CA . ALA B 1 167 ? 13.263 48.805 -3.289 1.00 10.59 167 ALA B CA 1
ATOM 3757 C C . ALA B 1 167 ? 14.221 47.663 -3.045 1.00 10.36 167 ALA B C 1
ATOM 3758 O O . ALA B 1 167 ? 14.476 47.283 -1.893 1.00 11.27 167 ALA B O 1
ATOM 3760 N N . ALA B 1 168 ? 14.769 47.084 -4.124 1.00 10.59 168 ALA B N 1
ATOM 3761 C CA . ALA B 1 168 ? 15.730 45.980 -4.004 1.00 11.12 168 ALA B CA 1
ATOM 3762 C C . ALA B 1 168 ? 17.019 46.421 -3.310 1.00 11.19 168 ALA B C 1
ATOM 3763 O O . ALA B 1 168 ? 17.574 45.689 -2.509 1.00 11.70 168 ALA B O 1
ATOM 3765 N N . ALA B 1 169 ? 17.487 47.638 -3.608 1.00 11.26 169 ALA B N 1
ATOM 3766 C CA . ALA B 1 169 ? 18.693 48.149 -2.964 1.00 10.94 169 ALA B CA 1
ATOM 3767 C C . ALA B 1 169 ? 18.455 48.368 -1.480 1.00 10.02 169 ALA B C 1
ATOM 3768 O O . ALA B 1 169 ? 19.289 47.975 -0.661 1.00 10.48 169 ALA B O 1
ATOM 3770 N N . ILE B 1 170 ? 17.316 48.982 -1.129 1.00 9.99 170 ILE B N 1
ATOM 3771 C CA . ILE B 1 170 ? 16.976 49.146 0.285 1.00 11.29 170 ILE B CA 1
ATOM 3772 C C . ILE B 1 170 ? 16.927 47.800 1.004 1.00 10.69 170 ILE B C 1
ATOM 3773 O O . ILE B 1 170 ? 17.458 47.656 2.116 1.00 10.55 170 ILE B O 1
ATOM 3778 N N . GLU B 1 171 ? 16.295 46.813 0.360 1.00 10.33 171 GLU B N 1
ATOM 3779 C CA . GLU B 1 171 ? 16.254 45.456 0.934 1.00 11.17 171 GLU B CA 1
ATOM 3780 C C . GLU B 1 171 ? 17.643 44.887 1.211 1.00 10.45 171 GLU B C 1
ATOM 3781 O O . GLU B 1 171 ? 17.857 44.292 2.248 1.00 10.70 171 GLU B O 1
ATOM 3787 N N . GLN B 1 172 ? 18.551 45.046 0.263 1.00 10.86 172 GLN B N 1
ATOM 3788 C CA . GLN B 1 172 ? 19.920 44.551 0.433 1.00 11.20 172 GLN B CA 1
ATOM 3789 C C . GLN B 1 172 ? 20.602 45.211 1.620 1.00 11.15 172 GLN B C 1
ATOM 3790 O O . GLN B 1 172 ? 21.253 44.548 2.423 1.00 11.84 172 GLN B O 1
ATOM 3796 N N . PHE B 1 173 ? 20.468 46.537 1.739 1.00 10.74 173 PHE B N 1
ATOM 3797 C CA . PHE B 1 173 ? 21.005 47.218 2.900 1.00 10.43 173 PHE B CA 1
ATOM 3798 C C . PHE B 1 173 ? 20.378 46.695 4.191 1.00 9.90 173 PHE B C 1
ATOM 3799 O O . PHE B 1 173 ? 21.060 46.358 5.159 1.00 10.98 173 PHE B O 1
ATOM 3807 N N . GLU B 1 174 ? 19.055 46.645 4.216 1.00 10.65 174 GLU B N 1
ATOM 3808 C CA . GLU B 1 174 ? 18.387 46.207 5.451 1.00 10.77 174 GLU B CA 1
ATOM 3809 C C . GLU B 1 174 ? 18.759 44.772 5.827 1.00 11.26 174 GLU B C 1
ATOM 3810 O O . GLU B 1 174 ? 18.799 44.448 7.010 1.00 10.98 174 GLU B O 1
ATOM 3816 N N . ALA B 1 175 ? 19.070 43.937 4.832 1.00 11.40 175 ALA B N 1
ATOM 3817 C CA . ALA B 1 175 ? 19.442 42.549 5.136 1.00 12.93 175 ALA B CA 1
ATOM 3818 C C . ALA B 1 175 ? 20.699 42.473 5.952 1.00 12.08 175 ALA B C 1
ATOM 3819 O O . ALA B 1 175 ? 20.926 41.449 6.654 1.00 13.94 175 ALA B O 1
ATOM 3821 N N . THR B 1 176 ? 21.539 43.500 5.901 1.00 11.79 176 THR B N 1
ATOM 3822 C CA . THR B 1 176 ? 22.761 43.539 6.692 1.00 12.30 176 THR B CA 1
ATOM 3823 C C . THR B 1 176 ? 22.536 44.053 8.093 1.00 12.77 176 THR B C 1
ATOM 3824 O O . THR B 1 176 ? 23.466 43.973 8.926 1.00 13.16 176 THR B O 1
ATOM 3828 N N . LEU B 1 177 ? 21.351 44.603 8.374 1.00 11.24 177 LEU B N 1
ATOM 3829 C CA . LEU B 1 177 ? 21.055 45.187 9.676 1.00 11.30 177 LEU B CA 1
ATOM 3830 C C . LEU B 1 177 ? 20.526 44.136 10.645 1.00 11.56 177 LEU B C 1
ATOM 3831 O O . LEU B 1 177 ? 19.342 44.115 11.002 1.00 12.10 177 LEU B O 1
ATOM 3836 N N . ILE B 1 178 ? 21.446 43.250 11.022 1.00 12.32 178 ILE B N 1
ATOM 3837 C CA . ILE B 1 178 ? 21.148 42.127 11.923 1.00 11.84 178 ILE B CA 1
ATOM 3838 C C . ILE B 1 178 ? 21.964 42.344 13.187 1.00 11.84 178 ILE B C 1
ATOM 3839 O O . ILE B 1 178 ? 22.943 43.110 13.176 1.00 12.89 178 ILE B O 1
ATOM 3844 N N . THR B 1 179 ? 21.535 41.690 14.266 1.00 11.80 179 THR B N 1
ATOM 3845 C CA . THR B 1 179 ? 22.149 41.988 15.563 1.00 12.13 179 THR B CA 1
ATOM 3846 C C . THR B 1 179 ? 22.643 40.702 16.237 1.00 11.88 179 THR B C 1
ATOM 3847 O O . THR B 1 179 ? 21.985 40.170 17.106 1.00 12.63 179 THR B O 1
ATOM 3851 N N . PRO B 1 180 ? 23.782 40.183 15.805 1.00 13.98 180 PRO B N 1
ATOM 3852 C CA . PRO B 1 180 ? 24.337 38.947 16.393 1.00 14.06 180 PRO B CA 1
ATOM 3853 C C . PRO B 1 180 ? 24.844 39.159 17.809 1.00 14.32 180 PRO B C 1
ATOM 3854 O O . PRO B 1 180 ? 25.011 40.274 18.292 1.00 14.38 180 PRO B O 1
ATOM 3858 N N . ASN B 1 181 ? 25.117 38.026 18.472 1.00 13.25 181 ASN B N 1
ATOM 3859 C CA . ASN B 1 181 ? 25.892 37.966 19.723 1.00 14.13 181 ASN B CA 1
ATOM 3860 C C . ASN B 1 181 ? 25.211 38.532 20.951 1.00 14.07 181 ASN B C 1
ATOM 3861 O O . ASN B 1 181 ? 25.905 38.981 21.887 1.00 16.69 181 ASN B O 1
ATOM 3866 N N . SER B 1 182 ? 23.860 38.506 20.966 1.00 14.81 182 SER B N 1
ATOM 3867 C CA . SER B 1 182 ? 23.143 38.833 22.184 1.00 14.73 182 SER B CA 1
ATOM 3868 C C . SER B 1 182 ? 23.576 37.809 23.270 1.00 14.83 182 SER B C 1
ATOM 3869 O O . SER B 1 182 ? 24.114 36.731 22.979 1.00 14.90 182 SER B O 1
ATOM 3872 N N . ALA B 1 183 ? 23.285 38.134 24.500 1.00 14.51 183 ALA B N 1
ATOM 3873 C CA . ALA B 1 183 ? 23.592 37.270 25.621 1.00 14.72 183 ALA B CA 1
ATOM 3874 C C . ALA B 1 183 ? 22.901 35.885 25.464 1.00 15.89 183 ALA B C 1
ATOM 3875 O O . ALA B 1 183 ? 23.504 34.755 25.771 1.00 16.01 183 ALA B O 1
ATOM 3877 N N . PHE B 1 184 ? 21.634 35.874 25.074 1.00 14.47 184 PHE B N 1
ATOM 3878 C CA . PHE B 1 184 ? 20.983 34.632 24.789 1.00 14.28 184 PHE B CA 1
ATOM 3879 C C . PHE B 1 184 ? 21.734 33.802 23.748 1.00 14.56 184 PHE B C 1
ATOM 3880 O O . PHE B 1 184 ? 21.968 32.591 23.946 1.00 14.70 184 PHE B O 1
ATOM 3888 N N . ASP B 1 185 ? 22.136 34.428 22.645 1.00 13.22 185 ASP B N 1
ATOM 3889 C CA . ASP B 1 185 ? 22.816 33.666 21.597 1.00 13.94 185 ASP B CA 1
ATOM 3890 C C . ASP B 1 185 ? 24.147 33.111 22.109 1.00 14.89 185 ASP B C 1
ATOM 3891 O O . ASP B 1 185 ? 24.561 32.004 21.759 1.00 15.40 185 ASP B O 1
ATOM 3896 N N . ARG B 1 186 ? 24.829 33.933 22.871 1.00 14.72 186 ARG B N 1
ATOM 3897 C CA . ARG B 1 186 ? 26.104 33.496 23.455 1.00 16.21 186 ARG B CA 1
ATOM 3898 C C . ARG B 1 186 ? 25.911 32.323 24.403 1.00 15.53 186 ARG B C 1
ATOM 3899 O O . ARG B 1 186 ? 26.744 31.375 24.432 1.00 16.64 186 ARG B O 1
ATOM 3907 N N . PHE B 1 187 ? 24.860 32.367 25.216 1.00 15.76 187 PHE B N 1
ATOM 3908 C CA . PHE B 1 187 ? 24.494 31.221 26.046 1.00 14.99 187 PHE B CA 1
ATOM 3909 C C . PHE B 1 187 ? 24.192 29.990 25.187 1.00 14.78 187 PHE B C 1
ATOM 3910 O O . PHE B 1 187 ? 24.690 28.882 25.468 1.00 15.35 187 PHE B O 1
ATOM 3918 N N . LEU B 1 188 ? 23.394 30.158 24.143 1.00 15.40 188 LEU B N 1
ATOM 3919 C CA . LEU B 1 188 ? 23.004 29.061 23.281 1.00 16.82 188 LEU B CA 1
ATOM 3920 C C . LEU B 1 188 ? 24.227 28.376 22.661 1.00 17.89 188 LEU B C 1
ATOM 3921 O O . LEU B 1 188 ? 24.257 27.133 22.565 1.00 19.56 188 LEU B O 1
ATOM 3926 N N . ALA B 1 189 ? 25.232 29.172 22.289 1.00 19.01 189 ALA B N 1
ATOM 3927 C CA . ALA B 1 189 ? 26.478 28.696 21.664 1.00 19.73 189 ALA B CA 1
ATOM 3928 C C . ALA B 1 189 ? 27.437 28.009 22.634 1.00 20.04 189 ALA B C 1
ATOM 3929 O O . ALA B 1 189 ? 28.454 27.453 22.184 1.00 21.69 189 ALA B O 1
ATOM 3931 N N . GLY B 1 190 ? 27.150 28.063 23.938 1.00 19.08 190 GLY B N 1
ATOM 3932 C CA . GLY B 1 190 ? 27.907 27.295 24.932 1.00 18.88 190 GLY B CA 1
ATOM 3933 C C . GLY B 1 190 ? 28.452 28.048 26.123 1.00 19.76 190 GLY B C 1
ATOM 3934 O O . GLY B 1 190 ? 29.064 27.422 26.993 1.00 20.19 190 GLY B O 1
ATOM 3935 N N . ASP B 1 191 ? 28.283 29.365 26.189 1.00 19.10 191 ASP B N 1
ATOM 3936 C CA . ASP B 1 191 ? 28.767 30.139 27.337 1.00 19.32 191 ASP B CA 1
ATOM 3937 C C . ASP B 1 191 ? 27.743 30.110 28.472 1.00 18.42 191 ASP B C 1
ATOM 3938 O O . ASP B 1 191 ? 26.790 30.875 28.467 1.00 17.96 191 ASP B O 1
ATOM 3943 N N . ASP B 1 192 ? 27.919 29.213 29.448 1.00 17.83 192 ASP B N 1
ATOM 3944 C CA . ASP B 1 192 ? 26.953 29.126 30.542 1.00 17.60 192 ASP B CA 1
ATOM 3945 C C . ASP B 1 192 ? 26.835 30.446 31.311 1.00 17.49 192 ASP B C 1
ATOM 3946 O O . ASP B 1 192 ? 25.783 30.735 31.895 1.00 18.93 192 ASP B O 1
ATOM 3951 N N . ALA B 1 193 ? 27.926 31.198 31.370 1.00 17.42 193 ALA B N 1
ATOM 3952 C CA . ALA B 1 193 ? 27.988 32.409 32.209 1.00 17.50 193 ALA B CA 1
ATOM 3953 C C . ALA B 1 193 ? 27.391 33.644 31.494 1.00 17.46 193 ALA B C 1
ATOM 3954 O O . ALA B 1 193 ? 27.290 34.732 32.088 1.00 19.52 193 ALA B O 1
ATOM 3956 N N . ALA B 1 194 ? 26.977 33.476 30.238 1.00 17.97 194 ALA B N 1
ATOM 3957 C CA . ALA B 1 194 ? 26.488 34.595 29.432 1.00 17.47 194 ALA B CA 1
ATOM 3958 C C . ALA B 1 194 ? 25.185 35.220 29.943 1.00 17.79 194 ALA B C 1
ATOM 3959 O O . ALA B 1 194 ? 24.891 36.391 29.623 1.00 18.76 194 ALA B O 1
ATOM 3961 N N . MET B 1 195 ? 24.398 34.447 30.686 1.00 17.01 195 MET B N 1
ATOM 3962 C CA . MET B 1 195 ? 23.104 34.900 31.232 1.00 17.34 195 MET B CA 1
ATOM 3963 C C . MET B 1 195 ? 23.120 34.780 32.751 1.00 17.05 195 MET B C 1
ATOM 3964 O O . MET B 1 195 ? 23.750 33.849 33.307 1.00 17.62 195 MET B O 1
ATOM 3969 N N . THR B 1 196 ? 22.453 35.716 33.437 1.00 17.23 196 THR B N 1
ATOM 3970 C CA . THR B 1 196 ? 22.304 35.624 34.893 1.00 16.88 196 THR B CA 1
ATOM 3971 C C . THR B 1 196 ? 21.311 34.531 35.267 1.00 16.95 196 THR B C 1
ATOM 3972 O O . THR B 1 196 ? 20.518 34.055 34.433 1.00 17.35 196 THR B O 1
ATOM 3976 N N . ASP B 1 197 ? 21.337 34.147 36.542 1.00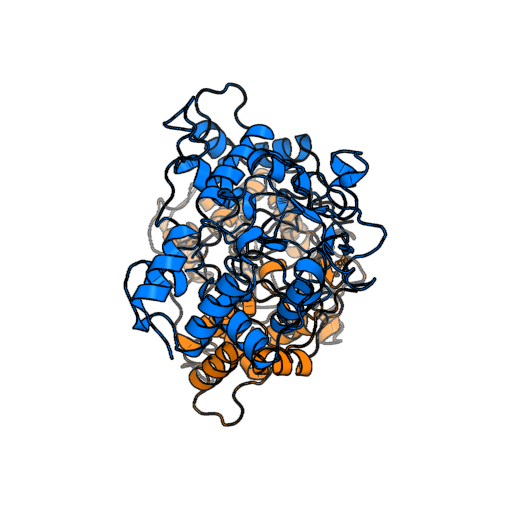 16.19 197 ASP B N 1
ATOM 3977 C CA . ASP B 1 197 ? 20.309 33.263 37.056 1.00 17.05 197 ASP B CA 1
ATOM 3978 C C . ASP B 1 197 ? 18.889 33.742 36.730 1.00 17.23 197 ASP B C 1
ATOM 3979 O O . ASP B 1 197 ? 18.058 32.945 36.312 1.00 16.76 197 ASP B O 1
ATOM 3984 N N . GLN B 1 198 ? 18.593 35.010 37.011 1.00 17.13 198 GLN B N 1
ATOM 3985 C CA . GLN B 1 198 ? 17.256 35.528 36.729 1.00 17.61 198 GLN B CA 1
ATOM 3986 C C . GLN B 1 198 ? 16.920 35.420 35.245 1.00 15.75 198 GLN B C 1
ATOM 3987 O O . GLN B 1 198 ? 15.804 35.018 34.923 1.00 16.23 198 GLN B O 1
ATOM 3993 N N . GLU B 1 199 ? 17.874 35.748 34.371 1.00 15.75 199 GLU B N 1
ATOM 3994 C CA . GLU B 1 199 ? 17.610 35.661 32.924 1.00 15.80 199 GLU B CA 1
ATOM 3995 C C . GLU B 1 199 ? 17.297 34.220 32.519 1.00 16.02 199 GLU B C 1
ATOM 3996 O O . GLU B 1 199 ? 16.443 33.961 31.687 1.00 17.23 199 GLU B O 1
ATOM 4002 N N . LYS B 1 200 ? 17.992 33.262 33.146 1.00 15.05 200 LYS B N 1
ATOM 4003 C CA . LYS B 1 200 ? 17.736 31.847 32.863 1.00 15.57 200 LYS B CA 1
ATOM 4004 C C . LYS B 1 200 ? 16.375 31.416 33.374 1.00 15.60 200 LYS B C 1
ATOM 4005 O O . LYS B 1 200 ? 15.685 30.659 32.701 1.00 15.86 200 LYS B O 1
ATOM 4011 N N . ARG B 1 201 ? 15.989 31.900 34.554 1.00 16.87 201 ARG B N 1
ATOM 4012 C CA . ARG B 1 201 ? 14.632 31.658 35.064 1.00 17.27 201 ARG B CA 1
ATOM 4013 C C . ARG B 1 201 ? 13.604 32.217 34.072 1.00 15.87 201 ARG B C 1
ATOM 4014 O O . ARG B 1 201 ? 12.581 31.570 33.818 1.00 16.35 201 ARG B O 1
ATOM 4022 N N . GLY B 1 202 ? 13.880 33.396 33.510 1.00 15.88 202 GLY B N 1
ATOM 4023 C CA . GLY B 1 202 ? 13.022 34.029 32.490 1.00 15.26 202 GLY B CA 1
ATOM 4024 C C . GLY B 1 202 ? 12.908 33.177 31.243 1.00 14.68 202 GLY B C 1
ATOM 4025 O O . GLY B 1 202 ? 11.802 33.009 30.680 1.00 16.13 202 GLY B O 1
ATOM 4026 N N . LEU B 1 203 ? 14.045 32.656 30.787 1.00 14.14 203 LEU B N 1
ATOM 4027 C CA . LEU B 1 203 ? 14.059 31.757 29.645 1.00 15.16 203 LEU B CA 1
ATOM 4028 C C . LEU B 1 203 ? 13.224 30.526 29.926 1.00 15.01 203 LEU B C 1
ATOM 4029 O O . LEU B 1 203 ? 12.387 30.114 29.119 1.00 15.46 203 LEU B O 1
ATOM 4034 N N . GLN B 1 204 ? 13.473 29.909 31.075 1.00 15.52 204 GLN B N 1
ATOM 4035 C CA . GLN B 1 204 ? 12.677 28.754 31.462 1.00 16.12 204 GLN B CA 1
ATOM 4036 C C . GLN B 1 204 ? 11.161 29.052 31.480 1.00 15.76 204 GLN B C 1
ATOM 4037 O O . GLN B 1 204 ? 10.391 28.290 30.928 1.00 16.72 204 GLN B O 1
ATOM 4043 N N . ALA B 1 205 ? 10.774 30.134 32.154 1.00 16.21 205 ALA B N 1
ATOM 4044 C CA . ALA B 1 205 ? 9.374 30.556 32.209 1.00 17.55 205 ALA B CA 1
ATOM 4045 C C . ALA B 1 205 ? 8.788 30.871 30.833 1.00 17.60 205 ALA B C 1
ATOM 4046 O O . ALA B 1 205 ? 7.624 30.559 30.566 1.00 18.96 205 ALA B O 1
ATOM 4048 N N . PHE B 1 206 ? 9.583 31.495 29.959 1.00 15.86 206 PHE B N 1
ATOM 4049 C CA . PHE B 1 206 ? 9.138 31.828 28.594 1.00 15.97 206 PHE B CA 1
ATOM 4050 C C . PHE B 1 206 ? 8.785 30.553 27.838 1.00 16.92 206 PHE B C 1
ATOM 4051 O O . PHE B 1 206 ? 7.727 30.485 27.199 1.00 17.98 206 PHE B O 1
ATOM 4059 N N . MET B 1 207 ? 9.604 29.503 28.016 1.00 16.75 207 MET B N 1
ATOM 4060 C CA . MET B 1 207 ? 9.370 28.216 27.355 1.00 18.43 207 MET B CA 1
ATOM 4061 C C . MET B 1 207 ? 8.245 27.443 28.060 1.00 19.23 207 MET B C 1
ATOM 4062 O O . MET B 1 207 ? 7.364 26.887 27.405 1.00 21.54 207 MET B O 1
ATOM 4067 N N . GLU B 1 208 ? 8.224 27.482 29.386 1.00 20.33 208 GLU B N 1
ATOM 4068 C CA . GLU B 1 208 ? 7.226 26.677 30.107 1.00 21.85 208 GLU B CA 1
ATOM 4069 C C . GLU B 1 208 ? 5.807 27.244 30.098 1.00 21.23 208 GLU B C 1
ATOM 4070 O O . GLU B 1 208 ? 4.839 26.479 30.119 1.00 21.10 208 GLU B O 1
ATOM 4076 N N . THR B 1 209 ? 5.680 28.563 30.006 1.00 20.19 209 THR B N 1
ATOM 4077 C CA . THR B 1 209 ? 4.366 29.220 30.123 1.00 19.92 209 THR B CA 1
ATOM 4078 C C . THR B 1 209 ? 3.551 29.056 28.831 1.00 19.18 209 THR B C 1
ATOM 4079 O O . THR B 1 209 ? 2.320 29.040 28.854 1.00 18.46 209 THR B O 1
ATOM 4083 N N . GLY B 1 210 ? 4.226 28.928 27.692 1.00 18.76 210 GLY B N 1
ATOM 4084 C CA . GLY B 1 210 ? 3.511 28.776 26.434 1.00 18.24 210 GLY B CA 1
ATOM 4085 C C . GLY B 1 210 ? 3.863 29.813 25.376 1.00 16.67 210 GLY B C 1
ATOM 4086 O O . GLY B 1 210 ? 3.341 29.750 24.278 1.00 16.89 210 GLY B O 1
ATOM 4087 N N . CYS B 1 211 ? 4.788 30.727 25.690 1.00 16.36 211 CYS B N 1
ATOM 4088 C CA . CYS B 1 211 ? 5.116 31.846 24.767 1.00 15.11 211 CYS B CA 1
ATOM 4089 C C . CYS B 1 211 ? 5.668 31.335 23.453 1.00 15.93 211 CYS B C 1
ATOM 4090 O O . CYS B 1 211 ? 5.486 31.996 22.407 1.00 15.00 211 CYS B O 1
ATOM 4093 N N . THR B 1 212 ? 6.368 30.197 23.471 1.00 15.01 212 THR B N 1
ATOM 4094 C CA . THR B 1 212 ? 6.996 29.690 22.251 1.00 15.91 212 THR B CA 1
ATOM 4095 C C . THR B 1 212 ? 6.036 29.142 21.217 1.00 15.22 212 THR B C 1
ATOM 4096 O O . THR B 1 212 ? 6.445 28.789 20.107 1.00 16.54 212 THR B O 1
ATOM 4100 N N . ALA B 1 213 ? 4.755 29.024 21.573 1.00 15.43 213 ALA B N 1
ATOM 4101 C CA . ALA B 1 213 ? 3.759 28.648 20.581 1.00 16.66 213 ALA B CA 1
ATOM 4102 C C . ALA B 1 213 ? 3.741 29.682 19.446 1.00 16.14 213 ALA B C 1
ATOM 4103 O O . ALA B 1 213 ? 3.475 29.337 18.298 1.00 17.22 213 ALA B O 1
ATOM 4105 N N . CYS B 1 214 ? 4.103 30.923 19.775 1.00 15.63 214 CYS B N 1
ATOM 4106 C CA . CYS B 1 214 ? 3.996 32.027 18.832 1.00 14.55 214 CYS B CA 1
ATOM 4107 C C . CYS B 1 214 ? 5.311 32.770 18.636 1.00 15.25 214 CYS B C 1
ATOM 4108 O O . CYS B 1 214 ? 5.490 33.409 17.608 1.00 15.31 214 CYS B O 1
ATOM 4111 N N . HIS B 1 215 ? 6.187 32.702 19.634 1.00 13.90 215 HIS B N 1
ATOM 4112 C CA . HIS B 1 215 ? 7.478 33.368 19.590 1.00 13.58 215 HIS B CA 1
ATOM 4113 C C . HIS B 1 215 ? 8.607 32.337 19.580 1.00 13.46 215 HIS B C 1
ATOM 4114 O O . HIS B 1 215 ? 8.960 31.783 20.634 1.00 14.51 215 HIS B O 1
ATOM 4121 N N . TYR B 1 216 ? 9.022 31.957 18.387 1.00 13.87 216 TYR B N 1
ATOM 4122 C CA . TYR B 1 216 ? 9.952 30.830 18.199 1.00 14.99 216 TYR B CA 1
ATOM 4123 C C . TYR B 1 216 ? 10.941 31.162 17.091 1.00 15.38 216 TYR B C 1
ATOM 4124 O O . TYR B 1 216 ? 10.819 32.209 16.417 1.00 15.35 216 TYR B O 1
ATOM 4133 N N . GLY B 1 217 ? 11.906 30.280 16.879 1.00 14.91 217 GLY B N 1
ATOM 4134 C CA . GLY B 1 217 ? 12.891 30.423 15.807 1.00 15.28 217 GLY B CA 1
ATOM 4135 C C . GLY B 1 217 ? 13.888 31.535 16.059 1.00 14.74 217 GLY B C 1
ATOM 4136 O O . GLY B 1 217 ? 14.023 32.012 17.203 1.00 15.62 217 GLY B O 1
ATOM 4137 N N . VAL B 1 218 ? 14.569 31.962 14.996 1.00 15.59 218 VAL B N 1
ATOM 4138 C CA . VAL B 1 218 ? 15.676 32.913 15.111 1.00 15.57 218 VAL B CA 1
ATOM 4139 C C . VAL B 1 218 ? 15.238 34.248 15.706 1.00 14.71 218 VAL B C 1
ATOM 4140 O O . VAL B 1 218 ? 15.987 34.868 16.462 1.00 15.25 218 VAL B O 1
ATOM 4144 N N . ASN B 1 219 ? 14.013 34.671 15.371 1.00 13.92 219 ASN B N 1
ATOM 4145 C CA . ASN B 1 219 ? 13.547 36.011 15.749 1.00 14.32 219 ASN B CA 1
ATOM 4146 C C . ASN B 1 219 ? 12.570 36.051 16.923 1.00 14.30 219 ASN B C 1
ATOM 4147 O O . ASN B 1 219 ? 12.059 37.130 17.284 1.00 14.47 219 ASN B O 1
ATOM 4152 N N . PHE B 1 220 ? 12.287 34.898 17.537 1.00 13.60 220 PHE B N 1
ATOM 4153 C CA . PHE B 1 220 ? 11.355 34.899 18.649 1.00 14.29 220 PHE B CA 1
ATOM 4154 C C . PHE B 1 220 ? 10.006 35.516 18.230 1.00 13.73 220 PHE B C 1
ATOM 4155 O O . PHE B 1 220 ? 9.445 36.336 18.947 1.00 13.68 220 PHE B O 1
ATOM 4163 N N . GLY B 1 221 ? 9.486 35.048 17.115 1.00 13.42 221 GLY B N 1
ATOM 4164 C CA . GLY B 1 221 ? 8.280 35.646 16.506 1.00 13.33 221 GLY B CA 1
ATOM 4165 C C . GLY B 1 221 ? 8.538 35.973 15.063 1.00 13.75 221 GLY B C 1
ATOM 4166 O O . GLY B 1 221 ? 9.570 35.656 14.466 1.00 14.35 221 GLY B O 1
ATOM 4167 N N . GLY B 1 222 ? 7.557 36.634 14.472 1.00 12.94 222 GLY B N 1
ATOM 4168 C CA . GLY B 1 222 ? 7.669 37.110 13.107 1.00 13.59 222 GLY B CA 1
ATOM 4169 C C . GLY B 1 222 ? 7.310 36.106 12.007 1.00 12.96 222 GLY B C 1
ATOM 4170 O O . GLY B 1 222 ? 7.445 36.391 10.836 1.00 13.73 222 GLY B O 1
ATOM 4171 N N . GLN B 1 223 ? 6.842 34.910 12.415 1.00 13.70 223 GLN B N 1
ATOM 4172 C CA . GLN B 1 223 ? 6.699 33.812 11.450 1.00 13.97 223 GLN B CA 1
ATOM 4173 C C . GLN B 1 223 ? 5.283 33.453 11.077 1.00 14.42 223 GLN B C 1
ATOM 4174 O O . GLN B 1 223 ? 5.097 32.792 10.065 1.00 15.52 223 GLN B O 1
ATOM 4180 N N . ASP B 1 224 ? 4.308 33.840 11.900 1.00 14.47 224 ASP B N 1
ATOM 4181 C CA . ASP B 1 224 ? 2.913 33.466 11.643 1.00 14.71 224 ASP B CA 1
ATOM 4182 C C . ASP B 1 224 ? 1.980 34.385 12.425 1.00 13.73 224 ASP B C 1
ATOM 4183 O O . ASP B 1 224 ? 2.432 35.318 13.130 1.00 14.57 224 ASP B O 1
ATOM 4188 N N . TYR B 1 225 ? 0.678 34.126 12.282 1.00 14.19 225 TYR B N 1
ATOM 4189 C CA . TYR B 1 225 ? -0.365 35.080 12.717 1.00 14.01 225 TYR B CA 1
ATOM 4190 C C . TYR B 1 225 ? -1.258 34.485 13.810 1.00 14.07 225 TYR B C 1
ATOM 4191 O O . TYR B 1 225 ? -1.562 33.273 13.798 1.00 14.68 225 TYR B O 1
ATOM 4200 N N . HIS B 1 226 ? -1.691 35.323 14.744 1.00 12.78 226 HIS B N 1
ATOM 4201 C CA . HIS B 1 226 ? -2.548 34.875 15.863 1.00 13.88 226 HIS B CA 1
ATOM 4202 C C . HIS B 1 226 ? -3.464 35.979 16.304 1.00 13.82 226 HIS B C 1
ATOM 4203 O O . HIS B 1 226 ? -3.117 37.172 16.169 1.00 13.66 226 HIS B O 1
ATOM 4210 N N . PRO B 1 227 ? -4.618 35.610 16.858 1.00 14.53 227 PRO B N 1
ATOM 4211 C CA . PRO B 1 227 ? -5.460 36.612 17.481 1.00 14.77 227 PRO B CA 1
ATOM 4212 C C . PRO B 1 227 ? -4.709 37.297 18.593 1.00 14.98 227 PRO B C 1
ATOM 4213 O O . PRO B 1 227 ? -3.944 36.645 19.320 1.00 15.39 227 PRO B O 1
ATOM 4217 N N . PHE B 1 228 ? -4.909 38.591 18.741 1.00 15.30 228 PHE B N 1
ATOM 4218 C CA . PHE B 1 228 ? -4.459 39.296 19.936 1.00 16.19 228 PHE B CA 1
ATOM 4219 C C . PHE B 1 228 ? -5.654 39.244 20.878 1.00 16.60 228 PHE B C 1
ATOM 4220 O O . PHE B 1 228 ? -6.604 40.034 20.751 1.00 17.08 228 PHE B O 1
ATOM 4228 N N . GLY B 1 229 ? -5.618 38.275 21.789 1.00 17.11 229 GLY B N 1
ATOM 4229 C CA . GLY B 1 229 ? -6.787 37.918 22.574 1.00 18.45 229 GLY B CA 1
ATOM 4230 C C . GLY B 1 229 ? -7.247 36.508 22.293 1.00 19.04 229 GLY B C 1
ATOM 4231 O O . GLY B 1 229 ? -8.461 36.257 22.250 1.00 20.66 229 GLY B O 1
ATOM 4232 N N . LEU B 1 230 ? -6.313 35.575 22.135 1.00 18.96 230 LEU B N 1
ATOM 4233 C CA . LEU B 1 230 ? -6.650 34.171 21.905 1.00 19.61 230 LEU B CA 1
ATOM 4234 C C . LEU B 1 230 ? -7.575 33.633 23.009 1.00 19.87 230 LEU B C 1
ATOM 4235 O O . LEU B 1 230 ? -8.575 32.953 22.718 1.00 20.43 230 LEU B O 1
ATOM 4240 N N . ILE B 1 231 ? -7.237 33.944 24.260 1.00 19.43 231 ILE B N 1
ATOM 4241 C CA . ILE B 1 231 ? -7.990 33.463 25.429 1.00 20.08 231 ILE B CA 1
ATOM 4242 C C . ILE B 1 231 ? -8.889 34.532 26.015 1.00 20.96 231 ILE B C 1
ATOM 4243 O O . ILE B 1 231 ? -10.041 34.240 26.377 1.00 22.47 231 ILE B O 1
ATOM 4248 N N . ALA B 1 232 ? -8.377 35.754 26.134 1.00 21.27 232 ALA B N 1
ATOM 4249 C CA . ALA B 1 232 ? -9.100 36.863 26.758 1.00 22.11 232 ALA B CA 1
ATOM 4250 C C . ALA B 1 232 ? -8.761 38.160 26.040 1.00 23.13 232 ALA B C 1
ATOM 4251 O O . ALA B 1 232 ? -7.625 38.367 25.639 1.00 20.94 232 ALA B O 1
ATOM 4253 N N . LYS B 1 233 ? -9.745 39.030 25.866 1.00 25.27 233 LYS B N 1
ATOM 4254 C CA . LYS B 1 233 ? -9.537 40.292 25.174 1.00 26.38 233 LYS B CA 1
ATOM 4255 C C . LYS B 1 233 ? -8.638 41.226 25.998 1.00 26.50 233 LYS B C 1
ATOM 4256 O O . LYS B 1 233 ? -8.775 41.293 27.220 1.00 27.35 233 LYS B O 1
ATOM 4262 N N . PRO B 1 234 ? -7.689 41.916 25.360 1.00 25.77 234 PRO B N 1
ATOM 4263 C CA . PRO B 1 234 ? -6.999 43.003 26.042 1.00 26.07 234 PRO B CA 1
ATOM 4264 C C . PRO B 1 234 ? -7.899 44.251 26.024 1.00 26.06 234 PRO B C 1
ATOM 4265 O O . PRO B 1 234 ? -8.947 44.259 25.373 1.00 26.98 234 PRO B O 1
ATOM 4269 N N . GLY B 1 235 ? -7.490 45.302 26.720 1.00 26.85 235 GLY B N 1
ATOM 4270 C CA . GLY B 1 235 ? -8.298 46.507 26.797 1.00 26.14 235 GLY B CA 1
ATOM 4271 C C . GLY B 1 235 ? -8.477 47.183 25.455 1.00 26.32 235 GLY B C 1
ATOM 4272 O O . GLY B 1 235 ? -7.791 46.855 24.474 1.00 25.39 235 GLY B O 1
ATOM 4273 N N . ALA B 1 236 ? -9.404 48.129 25.412 1.00 25.41 236 ALA B N 1
ATOM 4274 C CA . ALA B 1 236 ? -9.710 48.863 24.199 1.00 25.30 236 ALA B CA 1
ATOM 4275 C C . ALA B 1 236 ? -8.567 49.769 23.745 1.00 24.57 236 ALA B C 1
ATOM 4276 O O . ALA B 1 236 ? -8.466 50.063 22.575 1.00 25.51 236 ALA B O 1
ATOM 4278 N N . GLU B 1 237 ? -7.708 50.214 24.666 1.00 23.32 237 GLU B N 1
ATOM 4279 C CA . GLU B 1 237 ? -6.566 51.050 24.276 1.00 22.70 237 GLU B CA 1
ATOM 4280 C C . GLU B 1 237 ? -5.476 50.213 23.610 1.00 19.71 237 GLU B C 1
ATOM 4281 O O . GLU B 1 237 ? -4.851 50.652 22.647 1.00 20.08 237 GLU B O 1
ATOM 4287 N N . VAL B 1 238 ? -5.244 49.024 24.146 1.00 18.60 238 VAL B N 1
ATOM 4288 C CA . VAL B 1 238 ? -4.229 48.107 23.611 1.00 17.26 238 VAL B CA 1
ATOM 4289 C C . VAL B 1 238 ? -4.675 47.507 22.279 1.00 15.98 238 VAL B C 1
ATOM 4290 O O . VAL B 1 238 ? -3.869 47.314 21.358 1.00 14.84 238 VAL B O 1
ATOM 4294 N N . LEU B 1 239 ? -5.971 47.215 22.160 1.00 15.60 239 LEU B N 1
ATOM 4295 C CA . LEU B 1 239 ? -6.504 46.628 20.934 1.00 15.91 239 LEU B CA 1
ATOM 4296 C C . LEU B 1 239 ? -7.625 47.546 20.443 1.00 15.52 239 LEU B C 1
ATOM 4297 O O . LEU B 1 239 ? -8.821 47.246 20.656 1.00 17.04 239 LEU B O 1
ATOM 4302 N N . PRO B 1 240 ? -7.288 48.663 19.792 1.00 15.57 240 PRO B N 1
ATOM 4303 C CA . PRO B 1 240 ? -8.311 49.602 19.315 1.00 16.71 240 PRO B CA 1
ATOM 4304 C C . PRO B 1 240 ? -9.278 48.901 18.361 1.00 16.15 240 PRO B C 1
ATOM 4305 O O . PRO B 1 240 ? -8.865 48.164 17.470 1.00 15.26 240 PRO B O 1
ATOM 4309 N N . ALA B 1 241 ? -10.582 49.133 18.538 1.00 15.55 241 ALA B N 1
ATOM 4310 C CA . ALA B 1 241 ? -11.576 48.382 17.782 1.00 15.55 241 ALA B CA 1
ATOM 4311 C C . ALA B 1 241 ? -11.473 48.596 16.275 1.00 14.10 241 ALA B C 1
ATOM 4312 O O . ALA B 1 241 ? -11.839 47.703 15.514 1.00 14.36 241 ALA B O 1
ATOM 4314 N N . GLY B 1 242 ? -10.965 49.749 15.843 1.00 14.21 242 GLY B N 1
ATOM 4315 C CA . GLY B 1 242 ? -10.936 50.049 14.434 1.00 14.65 242 GLY B CA 1
ATOM 4316 C C . GLY B 1 242 ? -9.798 49.436 13.643 1.00 14.74 242 GLY B C 1
ATOM 4317 O O . GLY B 1 242 ? -9.780 49.560 12.434 1.00 16.74 242 GLY B O 1
ATOM 4318 N N . ASP B 1 243 ? -8.846 48.803 14.324 1.00 13.49 243 ASP B N 1
ATOM 4319 C CA . ASP B 1 243 ? -7.729 48.149 13.645 1.00 13.29 243 ASP B CA 1
ATOM 4320 C C . ASP B 1 243 ? -7.890 46.653 13.782 1.00 13.42 243 ASP B C 1
ATOM 4321 O O . ASP B 1 243 ? -7.502 46.037 14.782 1.00 12.82 243 ASP B O 1
ATOM 4326 N N . THR B 1 244 ? -8.463 46.071 12.733 1.00 12.19 244 THR B N 1
ATOM 4327 C CA . THR B 1 244 ? -8.772 44.648 12.732 1.00 12.83 244 THR B CA 1
ATOM 4328 C C . THR B 1 244 ? -7.616 43.797 12.230 1.00 12.25 244 THR B C 1
ATOM 4329 O O . THR B 1 244 ? -7.776 42.579 12.066 1.00 13.00 244 THR B O 1
ATOM 4333 N N . GLY B 1 245 ? -6.460 44.393 11.978 1.00 11.85 245 GLY B N 1
ATOM 4334 C CA . GLY B 1 245 ? -5.260 43.598 11.710 1.00 12.38 245 GLY B CA 1
ATOM 4335 C C . GLY B 1 245 ? -5.375 42.893 10.386 1.00 12.62 245 GLY B C 1
ATOM 4336 O O . GLY B 1 245 ? -5.712 43.503 9.359 1.00 12.60 245 GLY B O 1
ATOM 4337 N N . ARG B 1 246 ? -5.076 41.602 10.405 1.00 13.26 246 ARG B N 1
ATOM 4338 C CA . ARG B 1 246 ? -5.004 40.818 9.187 1.00 13.34 246 ARG B CA 1
ATOM 4339 C C . ARG B 1 246 ? -6.304 40.774 8.378 1.00 13.30 246 ARG B C 1
ATOM 4340 O O . ARG B 1 246 ? -6.287 40.568 7.167 1.00 13.28 246 ARG B O 1
ATOM 4348 N N . PHE B 1 247 ? -7.429 40.997 9.054 1.00 12.72 247 PHE B N 1
ATOM 4349 C CA . PHE B 1 247 ? -8.696 41.101 8.327 1.00 12.61 247 PHE B CA 1
ATOM 4350 C C . PHE B 1 247 ? -8.654 42.140 7.206 1.00 12.63 247 PHE B C 1
ATOM 4351 O O . PHE B 1 247 ? -9.223 41.921 6.152 1.00 12.88 247 PHE B O 1
ATOM 4359 N N . GLU B 1 248 ? -7.935 43.234 7.414 1.00 13.13 248 GLU B N 1
ATOM 4360 C CA . GLU B 1 248 ? -7.801 44.277 6.372 1.00 14.35 248 GLU B CA 1
ATOM 4361 C C . GLU B 1 248 ? -7.122 43.757 5.130 1.00 14.57 248 GLU B C 1
ATOM 4362 O O . GLU B 1 248 ? -7.277 44.359 4.049 1.00 15.99 248 GLU B O 1
ATOM 4368 N N . VAL B 1 249 ? -6.308 42.723 5.286 1.00 14.24 249 VAL B N 1
ATOM 4369 C CA . VAL B 1 249 ? -5.534 42.159 4.200 1.00 15.39 249 VAL B CA 1
ATOM 4370 C C . VAL B 1 249 ? -6.324 41.055 3.494 1.00 15.67 249 VAL B C 1
ATOM 4371 O O . VAL B 1 249 ? -6.402 41.035 2.256 1.00 17.24 249 VAL B O 1
ATOM 4375 N N . THR B 1 250 ? -6.919 40.152 4.271 1.00 15.29 250 THR B N 1
ATOM 4376 C CA . THR B 1 250 ? -7.492 38.939 3.677 1.00 15.92 250 THR B CA 1
ATOM 4377 C C . THR B 1 250 ? -8.996 39.045 3.485 1.00 16.24 250 THR B C 1
ATOM 4378 O O . THR B 1 250 ? -9.564 38.301 2.667 1.00 17.71 250 THR B O 1
ATOM 4382 N N . ARG B 1 251 ? -9.656 39.885 4.275 1.00 16.34 251 ARG B N 1
ATOM 4383 C CA . ARG B 1 251 ? -11.131 39.962 4.319 1.00 16.64 251 ARG B CA 1
ATOM 4384 C C . ARG B 1 251 ? -11.747 38.609 4.706 1.00 16.85 251 ARG B C 1
ATOM 4385 O O . ARG B 1 251 ? -12.885 38.324 4.346 1.00 18.28 251 ARG B O 1
ATOM 4393 N N . THR B 1 252 ? -11.014 37.800 5.458 1.00 16.39 252 THR B N 1
ATOM 4394 C CA . THR B 1 252 ? -11.496 36.497 5.951 1.00 17.93 252 THR B CA 1
ATOM 4395 C C . THR B 1 252 ? -11.897 36.725 7.402 1.00 17.94 252 THR B C 1
ATOM 4396 O O . THR B 1 252 ? -11.093 37.229 8.170 1.00 17.76 252 THR B O 1
ATOM 4400 N N . THR B 1 253 ? -13.115 36.364 7.821 1.00 19.03 253 THR B N 1
ATOM 4401 C CA . THR B 1 253 ? -13.485 36.753 9.215 1.00 19.96 253 THR B CA 1
ATOM 4402 C C . THR B 1 253 ? -12.705 36.073 10.353 1.00 19.72 253 THR B C 1
ATOM 4403 O O . THR B 1 253 ? -12.591 36.598 11.470 1.00 19.59 253 THR B O 1
ATOM 4407 N N . ASP B 1 254 ? -12.140 34.903 10.069 1.00 19.44 254 ASP B N 1
ATOM 4408 C CA . ASP B 1 254 ? -11.211 34.290 11.016 1.00 20.31 254 ASP B CA 1
ATOM 4409 C C . ASP B 1 254 ? -10.017 35.192 11.374 1.00 18.88 254 ASP B C 1
ATOM 4410 O O . ASP B 1 254 ? -9.351 34.967 12.392 1.00 19.57 254 ASP B O 1
ATOM 4415 N N . ASP B 1 255 ? -9.732 36.197 10.542 1.00 17.79 255 ASP B N 1
ATOM 4416 C CA . ASP B 1 255 ? -8.571 37.086 10.733 1.00 17.03 255 ASP B CA 1
ATOM 4417 C C . ASP B 1 255 ? -8.890 38.385 11.487 1.00 15.81 255 ASP B C 1
ATOM 4418 O O . ASP B 1 255 ? -8.043 39.270 11.596 1.00 13.26 255 ASP B O 1
ATOM 4423 N N . GLU B 1 256 ? -10.072 38.504 12.054 1.00 16.04 256 GLU B N 1
ATOM 4424 C CA . GLU B 1 256 ? -10.434 39.682 12.836 1.00 16.03 256 GLU B CA 1
ATOM 4425 C C . GLU B 1 256 ? -9.511 39.828 14.063 1.00 14.63 256 GLU B C 1
ATOM 4426 O O . GLU B 1 256 ? -9.463 38.899 14.889 1.00 15.84 256 GLU B O 1
ATOM 4432 N N . TYR B 1 257 ? -8.775 40.947 14.184 1.00 14.40 257 TYR B N 1
ATOM 4433 C CA . TYR B 1 257 ? -7.844 41.181 15.319 1.00 13.66 257 TYR B CA 1
ATOM 4434 C C . TYR B 1 257 ? -6.726 40.170 15.390 1.00 12.96 257 TYR B C 1
ATOM 4435 O O . TYR B 1 257 ? -6.131 39.940 16.461 1.00 14.29 257 TYR B O 1
ATOM 4444 N N . VAL B 1 258 ? -6.402 39.611 14.237 1.00 12.84 258 VAL B N 1
ATOM 4445 C CA . VAL B 1 258 ? -5.256 38.719 14.082 1.00 12.60 258 VAL B CA 1
ATOM 4446 C C . VAL B 1 258 ? -4.069 39.546 13.609 1.00 12.78 258 VAL B C 1
ATOM 4447 O O . VAL B 1 258 ? -4.176 40.364 12.663 1.00 13.38 258 VAL B O 1
ATOM 4451 N N . PHE B 1 259 ? -2.933 39.370 14.293 1.00 12.01 259 PHE B N 1
ATOM 4452 C CA . PHE B 1 259 ? -1.717 40.096 13.944 1.00 12.94 259 PHE B CA 1
ATOM 4453 C C . PHE B 1 259 ? -0.557 39.116 13.810 1.00 12.12 259 PHE B C 1
ATOM 4454 O O . PHE B 1 259 ? -0.585 38.008 14.362 1.00 13.08 259 PHE B O 1
ATOM 4462 N N . ARG B 1 260 ? 0.494 39.531 13.141 1.00 12.20 260 ARG B N 1
ATOM 4463 C CA . ARG B 1 260 ? 1.709 38.736 13.099 1.00 12.18 260 ARG B CA 1
ATOM 4464 C C . ARG B 1 260 ? 2.288 38.722 14.495 1.00 12.38 260 ARG B C 1
ATOM 4465 O O . ARG B 1 260 ? 2.328 39.733 15.168 1.00 13.13 260 ARG B O 1
ATOM 4473 N N . ALA B 1 261 ? 2.675 37.537 14.985 1.00 11.99 261 ALA B N 1
ATOM 4474 C CA . ALA B 1 261 ? 3.436 37.476 16.253 1.00 12.56 261 ALA B CA 1
ATOM 4475 C C . ALA B 1 261 ? 4.665 38.373 16.216 1.00 12.27 261 ALA B C 1
ATOM 4476 O O . ALA B 1 261 ? 5.481 38.255 15.309 1.00 13.40 261 ALA B O 1
ATOM 4478 N N . ALA B 1 262 ? 4.780 39.277 17.177 1.00 12.40 262 ALA B N 1
ATOM 4479 C CA . ALA B 1 262 ? 5.903 40.217 17.112 1.00 12.54 262 ALA B CA 1
ATOM 4480 C C . ALA B 1 262 ? 7.221 39.464 17.301 1.00 12.86 262 ALA B C 1
ATOM 4481 O O . ALA B 1 262 ? 7.339 38.679 18.249 1.00 12.95 262 ALA B O 1
ATOM 4483 N N . PRO B 1 263 ? 8.214 39.717 16.462 1.00 11.77 263 PRO B N 1
ATOM 4484 C CA . PRO B 1 263 ? 9.567 39.180 16.707 1.00 12.68 263 PRO B CA 1
ATOM 4485 C C . PRO B 1 263 ? 10.181 39.953 17.853 1.00 12.81 263 PRO B C 1
ATOM 4486 O O . PRO B 1 263 ? 10.261 41.201 17.796 1.00 14.78 263 PRO B O 1
ATOM 4490 N N . LEU B 1 264 ? 10.660 39.248 18.867 1.00 12.63 264 LEU B N 1
ATOM 4491 C CA . LEU B 1 264 ? 11.034 39.904 20.106 1.00 13.02 264 LEU B CA 1
ATOM 4492 C C . LEU B 1 264 ? 12.531 40.279 20.189 1.00 12.71 264 LEU B C 1
ATOM 4493 O O . LEU B 1 264 ? 12.981 40.796 21.229 1.00 13.75 264 LEU B O 1
ATOM 4498 N N . ARG B 1 265 ? 13.303 40.040 19.130 1.00 12.15 265 ARG B N 1
ATOM 4499 C CA . ARG B 1 265 ? 14.686 40.540 19.122 1.00 12.97 265 ARG B CA 1
ATOM 4500 C C . ARG B 1 265 ? 14.714 42.035 19.392 1.00 12.44 265 ARG B C 1
ATOM 4501 O O . ARG B 1 265 ? 13.925 42.787 18.830 1.00 13.64 265 ARG B O 1
ATOM 4509 N N . ASN B 1 266 ? 15.630 42.456 20.259 1.00 13.44 266 ASN B N 1
ATOM 4510 C CA . ASN B 1 266 ? 15.811 43.869 20.599 1.00 12.65 266 ASN B CA 1
ATOM 4511 C C . ASN B 1 266 ? 14.591 44.554 21.205 1.00 13.09 266 ASN B C 1
ATOM 4512 O O . ASN B 1 266 ? 14.521 45.784 21.277 1.00 13.27 266 ASN B O 1
ATOM 4517 N N . VAL B 1 267 ? 13.659 43.751 21.730 1.00 12.28 267 VAL B N 1
ATOM 4518 C CA . VAL B 1 267 ? 12.465 44.338 22.305 1.00 12.09 267 VAL B CA 1
ATOM 4519 C C . VAL B 1 267 ? 12.732 45.313 23.447 1.00 12.79 267 VAL B C 1
ATOM 4520 O O . VAL B 1 267 ? 11.976 46.266 23.647 1.00 12.29 267 VAL B O 1
ATOM 4524 N N . ALA B 1 268 ? 13.821 45.097 24.201 1.00 12.65 268 ALA B N 1
ATOM 4525 C CA . ALA B 1 268 ? 14.137 46.048 25.279 1.00 13.48 268 ALA B CA 1
ATOM 4526 C C . ALA B 1 268 ? 14.416 47.440 24.737 1.00 13.65 268 ALA B C 1
ATOM 4527 O O . ALA B 1 268 ? 14.292 48.431 25.474 1.00 13.82 268 ALA B O 1
ATOM 4529 N N . LEU B 1 269 ? 14.765 47.572 23.451 1.00 12.68 269 LEU B N 1
ATOM 4530 C CA . LEU B 1 269 ? 15.124 48.875 22.860 1.00 13.51 269 LEU B CA 1
ATOM 4531 C C . LEU B 1 269 ? 13.953 49.593 22.226 1.00 12.96 269 LEU B C 1
ATOM 4532 O O . LEU B 1 269 ? 14.100 50.748 21.848 1.00 13.77 269 LEU B O 1
ATOM 4537 N N . THR B 1 270 ? 12.794 48.940 22.084 1.00 13.27 270 THR B N 1
ATOM 4538 C CA . THR B 1 270 ? 11.810 49.420 21.121 1.00 13.01 270 THR B CA 1
ATOM 4539 C C . THR B 1 270 ? 10.455 49.724 21.743 1.00 13.44 270 THR B C 1
ATOM 4540 O O . THR B 1 270 ? 9.409 49.590 21.090 1.00 12.78 270 THR B O 1
ATOM 4544 N N . ALA B 1 271 ? 10.457 50.138 23.023 1.00 13.14 271 ALA B N 1
ATOM 4545 C CA . ALA B 1 271 ? 9.222 50.644 23.621 1.00 13.12 271 ALA B CA 1
ATOM 4546 C C . ALA B 1 271 ? 8.690 51.829 22.788 1.00 13.01 271 ALA B C 1
ATOM 4547 O O . ALA B 1 271 ? 9.462 52.478 22.085 1.00 12.93 271 ALA B O 1
ATOM 4549 N N . PRO B 1 272 ? 7.408 52.161 22.869 1.00 12.62 272 PRO B N 1
ATOM 4550 C CA . PRO B 1 272 ? 6.364 51.378 23.538 1.00 13.35 272 PRO B CA 1
ATOM 4551 C C . PRO B 1 272 ? 5.913 50.150 22.745 1.00 12.45 272 PRO B C 1
ATOM 4552 O O . PRO B 1 272 ? 6.358 49.964 21.595 1.00 13.33 272 PRO B O 1
ATOM 4556 N N . TYR B 1 273 ? 5.028 49.343 23.318 1.00 12.93 273 TYR B N 1
ATOM 4557 C CA . TYR B 1 273 ? 4.799 47.990 22.834 1.00 12.60 273 TYR B CA 1
ATOM 4558 C C . TYR B 1 273 ? 3.410 47.780 22.226 1.00 12.97 273 TYR B C 1
ATOM 4559 O O . TYR B 1 273 ? 2.518 48.591 22.432 1.00 13.69 273 TYR B O 1
ATOM 4568 N N . PHE B 1 274 ? 3.310 46.685 21.474 1.00 12.06 274 PHE B N 1
ATOM 4569 C CA . PHE B 1 274 ? 2.143 46.290 20.651 1.00 12.31 274 PHE B CA 1
ATOM 4570 C C . PHE B 1 274 ? 1.988 47.243 19.459 1.00 12.05 274 PHE B C 1
ATOM 4571 O O . PHE B 1 274 ? 2.666 48.281 19.366 1.00 13.13 274 PHE B O 1
ATOM 4579 N N . HIS B 1 275 ? 1.075 46.897 18.549 1.00 12.70 275 HIS B N 1
ATOM 4580 C CA . HIS B 1 275 ? 0.861 47.739 17.359 1.00 12.48 275 HIS B CA 1
ATOM 4581 C C . HIS B 1 275 ? 0.281 49.070 17.693 1.00 12.77 275 HIS B C 1
ATOM 4582 O O . HIS B 1 275 ? 0.386 49.994 16.899 1.00 13.22 275 HIS B O 1
ATOM 4589 N N . SER B 1 276 ? -0.336 49.165 18.870 1.00 12.98 276 SER B N 1
ATOM 4590 C CA . SER B 1 276 ? -1.008 50.354 19.316 1.00 13.03 276 SER B CA 1
ATOM 4591 C C . SER B 1 276 ? -0.054 51.301 20.103 1.00 14.27 276 SER B C 1
ATOM 4592 O O . SER B 1 276 ? -0.390 52.474 20.266 1.00 14.49 276 SER B O 1
ATOM 4595 N N . GLY B 1 277 ? 1.082 50.804 20.580 1.00 13.96 277 GLY B N 1
ATOM 4596 C CA . GLY B 1 277 ? 2.071 51.684 21.226 1.00 14.47 277 GLY B CA 1
ATOM 4597 C C . GLY B 1 277 ? 1.605 52.448 22.461 1.00 14.41 277 GLY B C 1
ATOM 4598 O O . GLY B 1 277 ? 2.062 53.560 22.697 1.00 15.47 277 GLY B O 1
ATOM 4599 N N . VAL B 1 278 ? 0.70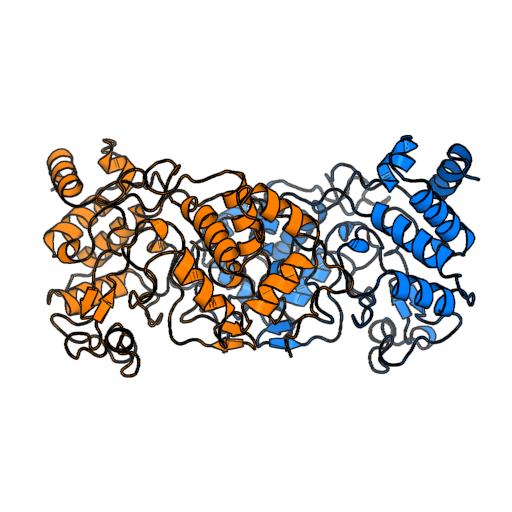6 51.854 23.258 1.00 14.65 278 VAL B N 1
ATOM 4600 C CA . VAL B 1 278 ? 0.267 52.521 24.497 1.00 15.97 278 VAL B CA 1
ATOM 4601 C C . VAL B 1 278 ? 0.869 51.883 25.764 1.00 14.11 278 VAL B C 1
ATOM 4602 O O . VAL B 1 278 ? 0.668 52.429 26.849 1.00 17.46 278 VAL B O 1
ATOM 4606 N N . VAL B 1 279 ? 1.616 50.789 25.647 1.00 15.07 279 VAL B N 1
ATOM 4607 C CA . VAL B 1 279 ? 2.184 50.114 26.821 1.00 14.88 279 VAL B CA 1
ATOM 4608 C C . VAL B 1 279 ? 3.690 50.442 26.805 1.00 14.78 279 VAL B C 1
ATOM 4609 O O . VAL B 1 279 ? 4.445 49.950 25.953 1.00 15.34 279 VAL B O 1
ATOM 4613 N N . TRP B 1 280 ? 4.138 51.246 27.765 1.00 15.00 280 TRP B N 1
ATOM 4614 C CA . TRP B 1 280 ? 5.531 51.678 27.830 1.00 15.32 280 TRP B CA 1
ATOM 4615 C C . TRP B 1 280 ? 6.412 50.684 28.578 1.00 15.83 280 TRP B C 1
ATOM 4616 O O . TRP B 1 280 ? 7.616 50.604 28.333 1.00 16.35 280 TRP B O 1
ATOM 4627 N N . GLU B 1 281 ? 5.830 49.900 29.490 1.00 15.40 281 GLU B N 1
ATOM 4628 C CA . GLU B 1 281 ? 6.592 49.012 30.342 1.00 16.73 281 GLU B CA 1
ATOM 4629 C C . GLU B 1 281 ? 6.596 47.608 29.768 1.00 15.02 281 GLU B C 1
ATOM 4630 O O . GLU B 1 281 ? 5.556 46.985 29.616 1.00 14.31 281 GLU B O 1
ATOM 4636 N N . LEU B 1 282 ? 7.772 47.070 29.504 1.00 14.23 282 LEU B N 1
ATOM 4637 C CA . LEU B 1 282 ? 7.875 45.727 28.948 1.00 14.51 282 LEU B CA 1
ATOM 4638 C C . LEU B 1 282 ? 7.276 44.665 29.857 1.00 14.68 282 LEU B C 1
ATOM 4639 O O . LEU B 1 282 ? 6.585 43.783 29.382 1.00 14.36 282 LEU B O 1
ATOM 4644 N N . ALA B 1 283 ? 7.494 44.781 31.168 1.00 15.12 283 ALA B N 1
ATOM 4645 C CA . ALA B 1 283 ? 6.876 43.821 32.085 1.00 15.50 283 ALA B CA 1
ATOM 4646 C C . ALA B 1 283 ? 5.341 43.846 32.017 1.00 15.54 283 ALA B C 1
ATOM 4647 O O . ALA B 1 283 ? 4.679 42.805 32.190 1.00 15.71 283 ALA B O 1
ATOM 4649 N N . GLU B 1 284 ? 4.746 45.014 31.776 1.00 14.88 284 GLU B N 1
ATOM 4650 C CA . GLU B 1 284 ? 3.293 45.058 31.569 1.00 15.68 284 GLU B CA 1
ATOM 4651 C C . GLU B 1 284 ? 2.865 44.384 30.270 1.00 14.86 284 GLU B C 1
ATOM 4652 O O . GLU B 1 284 ? 1.867 43.661 30.244 1.00 15.91 284 GLU B O 1
ATOM 4658 N N . ALA B 1 285 ? 3.640 44.589 29.201 1.00 14.49 285 ALA B N 1
ATOM 4659 C CA . ALA B 1 285 ? 3.360 43.868 27.950 1.00 14.35 285 ALA B CA 1
ATOM 4660 C C . ALA B 1 285 ? 3.421 42.336 28.156 1.00 13.92 285 ALA B C 1
ATOM 4661 O O . ALA B 1 285 ? 2.554 41.611 27.628 1.00 13.91 285 ALA B O 1
ATOM 4663 N N . VAL B 1 286 ? 4.398 41.884 28.937 1.00 14.48 286 VAL B N 1
ATOM 4664 C CA . VAL B 1 286 ? 4.553 40.479 29.265 1.00 14.46 286 VAL B CA 1
ATOM 4665 C C . VAL B 1 286 ? 3.324 39.949 30.017 1.00 15.02 286 VAL B C 1
ATOM 4666 O O . VAL B 1 286 ? 2.778 38.912 29.670 1.00 14.45 286 VAL B O 1
ATOM 4670 N N . LYS B 1 287 ? 2.834 40.725 30.977 1.00 15.02 287 LYS B N 1
ATOM 4671 C CA . LYS B 1 287 ? 1.635 40.324 31.739 1.00 15.88 287 LYS B CA 1
ATOM 4672 C C . LYS B 1 287 ? 0.415 40.300 30.825 1.00 15.83 287 LYS B C 1
ATOM 4673 O O . LYS B 1 287 ? -0.383 39.355 30.895 1.00 15.76 287 LYS B O 1
ATOM 4679 N N . ILE B 1 288 ? 0.257 41.311 29.963 1.00 14.93 288 ILE B N 1
ATOM 4680 C CA . ILE B 1 288 ? -0.862 41.353 29.042 1.00 15.03 288 ILE B CA 1
ATOM 4681 C C . ILE B 1 288 ? -0.844 40.155 28.126 1.00 14.53 288 ILE B C 1
ATOM 4682 O O . ILE B 1 288 ? -1.887 39.534 27.903 1.00 14.95 288 ILE B O 1
ATOM 4687 N N . MET B 1 289 ? 0.324 39.792 27.600 1.00 13.82 289 MET B N 1
ATOM 4688 C CA . MET B 1 289 ? 0.433 38.627 26.745 1.00 14.34 289 MET B CA 1
ATOM 4689 C C . MET B 1 289 ? 0.062 37.323 27.446 1.00 14.15 289 MET B C 1
ATOM 4690 O O . MET B 1 289 ? -0.646 36.511 26.887 1.00 14.64 289 MET B O 1
ATOM 4695 N N . SER B 1 290 ? 0.531 37.141 28.673 1.00 14.60 290 SER B N 1
ATOM 4696 C CA . SER B 1 290 ? 0.149 35.946 29.428 1.00 15.78 290 SER B CA 1
ATOM 4697 C C . SER B 1 290 ? -1.361 35.836 29.647 1.00 17.00 290 SER B C 1
ATOM 4698 O O . SER B 1 290 ? -1.966 34.776 29.391 1.00 16.79 290 SER B O 1
ATOM 4701 N N . SER B 1 291 ? -1.971 36.925 30.086 1.00 15.84 291 SER B N 1
ATOM 4702 C CA . SER B 1 291 ? -3.413 36.956 30.336 1.00 17.52 291 SER B CA 1
ATOM 4703 C C . SER B 1 291 ? -4.221 36.768 29.071 1.00 17.14 291 SER B C 1
ATOM 4704 O O . SER B 1 291 ? -5.164 35.972 29.039 1.00 17.96 291 SER B O 1
ATOM 4707 N N . ALA B 1 292 ? -3.843 37.491 28.016 1.00 15.91 292 ALA B N 1
ATOM 4708 C CA . ALA B 1 292 ? -4.625 37.488 26.765 1.00 15.39 292 ALA B CA 1
ATOM 4709 C C . ALA B 1 292 ? -4.433 36.240 25.930 1.00 14.98 292 ALA B C 1
ATOM 4710 O O . ALA B 1 292 ? -5.420 35.741 25.366 1.00 16.45 292 ALA B O 1
ATOM 4712 N N . GLN B 1 293 ? -3.201 35.733 25.826 1.00 14.95 293 GLN B N 1
ATOM 4713 C CA . GLN B 1 293 ? -2.898 34.675 24.880 1.00 15.88 293 GLN B CA 1
ATOM 4714 C C . GLN B 1 293 ? -2.905 33.289 25.512 1.00 16.76 293 GLN B C 1
ATOM 4715 O O . GLN B 1 293 ? -3.050 32.292 24.811 1.00 18.30 293 GLN B O 1
ATOM 4721 N N . ILE B 1 294 ? -2.665 33.245 26.816 1.00 16.92 294 ILE B N 1
ATOM 4722 C CA . ILE B 1 294 ? -2.491 31.974 27.520 1.00 17.66 294 ILE B CA 1
ATOM 4723 C C . ILE B 1 294 ? -3.523 31.746 28.618 1.00 18.14 294 ILE B C 1
ATOM 4724 O O . ILE B 1 294 ? -3.871 30.587 28.925 1.00 18.95 294 ILE B O 1
ATOM 4729 N N . GLY B 1 295 ? -4.010 32.823 29.225 1.00 18.24 295 GLY B N 1
ATOM 4730 C CA . GLY B 1 295 ? -4.971 32.700 30.338 1.00 20.82 295 GLY B CA 1
ATOM 4731 C C . GLY B 1 295 ? -4.321 32.394 31.678 1.00 21.76 295 GLY B C 1
ATOM 4732 O O . GLY B 1 295 ? -4.971 31.842 32.592 1.00 22.57 295 GLY B O 1
ATOM 4733 N N . THR B 1 296 ? -3.037 32.720 31.791 1.00 23.24 296 THR B N 1
ATOM 4734 C CA . THR B 1 296 ? -2.277 32.575 33.037 1.00 24.81 296 THR B CA 1
ATOM 4735 C C . THR B 1 296 ? -1.978 33.985 33.545 1.00 24.77 296 THR B C 1
ATOM 4736 O O . THR B 1 296 ? -1.552 34.842 32.765 1.00 24.02 296 THR B O 1
ATOM 4740 N N . GLU B 1 297 ? -2.213 34.237 34.828 1.00 24.47 297 GLU B N 1
ATOM 4741 C CA . GLU B 1 297 ? -1.813 35.495 35.453 1.00 24.54 297 GLU B CA 1
ATOM 4742 C C . GLU B 1 297 ? -0.414 35.313 36.016 1.00 24.40 297 GLU B C 1
ATOM 4743 O O . GLU B 1 297 ? -0.191 34.523 36.954 1.00 24.08 297 GLU B O 1
ATOM 4749 N N . LEU B 1 298 ? 0.548 36.034 35.457 1.00 24.05 298 LEU B N 1
ATOM 4750 C CA . LEU B 1 298 ? 1.912 35.949 35.972 1.00 24.22 298 LEU B CA 1
ATOM 4751 C C . LEU B 1 298 ? 2.013 36.733 37.280 1.00 24.76 298 LEU B C 1
ATOM 4752 O O . LEU B 1 298 ? 1.330 37.744 37.475 1.00 25.22 298 LEU B O 1
ATOM 4757 N N . THR B 1 299 ? 2.853 36.238 38.189 1.00 26.21 299 THR B N 1
ATOM 4758 C CA . THR B 1 299 ? 3.222 37.010 39.365 1.00 27.35 299 THR B CA 1
ATOM 4759 C C . THR B 1 299 ? 4.198 38.085 38.929 1.00 27.70 299 THR B C 1
ATOM 4760 O O . THR B 1 299 ? 4.798 37.992 37.844 1.00 27.06 299 THR B O 1
ATOM 4764 N N . ASP B 1 300 ? 4.374 39.087 39.785 1.00 28.26 300 ASP B N 1
ATOM 4765 C CA . ASP B 1 300 ? 5.327 40.162 39.531 1.00 28.54 300 ASP B CA 1
ATOM 4766 C C . ASP B 1 300 ? 6.713 39.600 39.272 1.00 27.74 300 ASP B C 1
ATOM 4767 O O . ASP B 1 300 ? 7.400 40.061 38.362 1.00 27.49 300 ASP B O 1
ATOM 4772 N N . GLN B 1 301 ? 7.114 38.599 40.055 1.00 26.53 301 GLN B N 1
ATOM 4773 C CA . GLN B 1 301 ? 8.423 37.978 39.878 1.00 25.88 301 GLN B CA 1
ATOM 4774 C C . GLN B 1 301 ? 8.568 37.262 38.534 1.00 24.61 301 GLN B C 1
ATOM 4775 O O . GLN B 1 301 ? 9.613 37.362 37.902 1.00 23.92 301 GLN B O 1
ATOM 4781 N N . GLN B 1 302 ? 7.533 36.536 38.108 1.00 22.92 302 GLN B N 1
ATOM 4782 C CA . GLN B 1 302 ? 7.593 35.828 36.825 1.00 21.76 302 GLN B CA 1
ATOM 4783 C C . GLN B 1 302 ? 7.680 36.853 35.686 1.00 19.85 302 GLN B C 1
ATOM 4784 O O . GLN B 1 302 ? 8.453 36.668 34.746 1.00 19.49 302 GLN B O 1
ATOM 4790 N N . ALA B 1 303 ? 6.927 37.954 35.812 1.00 17.55 303 ALA B N 1
ATOM 4791 C CA . ALA B 1 303 ? 6.930 38.973 34.755 1.00 17.32 303 ALA B CA 1
ATOM 4792 C C . ALA B 1 303 ? 8.297 39.647 34.709 1.00 17.79 303 ALA B C 1
ATOM 4793 O O . ALA B 1 303 ? 8.819 39.898 33.626 1.00 16.82 303 ALA B O 1
ATOM 4795 N N . GLU B 1 304 ? 8.880 39.939 35.875 1.00 18.85 304 GLU B N 1
ATOM 4796 C CA . GLU B 1 304 ? 10.212 40.564 35.942 1.00 19.09 304 GLU B CA 1
ATOM 4797 C C . GLU B 1 304 ? 11.259 39.610 35.396 1.00 18.68 304 GLU B C 1
ATOM 4798 O O . GLU B 1 304 ? 12.152 40.048 34.693 1.00 17.92 304 GLU B O 1
ATOM 4804 N N . ASP B 1 305 ? 11.184 38.333 35.753 1.00 16.40 305 ASP B N 1
ATOM 4805 C CA . ASP B 1 305 ? 12.126 37.342 35.205 1.00 17.23 305 ASP B CA 1
ATOM 4806 C C . ASP B 1 305 ? 12.055 37.250 33.673 1.00 16.35 305 ASP B C 1
ATOM 4807 O O . ASP B 1 305 ? 13.083 37.257 33.003 1.00 16.34 305 ASP B O 1
ATOM 4812 N N . ILE B 1 306 ? 10.843 37.118 33.142 1.00 15.56 306 ILE B N 1
ATOM 4813 C CA . ILE B 1 306 ? 10.683 37.076 31.684 1.00 15.97 306 ILE B CA 1
ATOM 4814 C C . ILE B 1 306 ? 11.194 38.349 31.024 1.00 15.23 306 ILE B C 1
ATOM 4815 O O . ILE B 1 306 ? 11.891 38.291 30.005 1.00 15.74 306 ILE B O 1
ATOM 4820 N N . THR B 1 307 ? 10.892 39.502 31.631 1.00 15.34 307 THR B N 1
ATOM 4821 C CA . THR B 1 307 ? 11.381 40.786 31.101 1.00 16.24 307 THR B CA 1
ATOM 4822 C C . THR B 1 307 ? 12.922 40.827 31.086 1.00 15.47 307 THR B C 1
ATOM 4823 O O . THR B 1 307 ? 13.530 41.291 30.135 1.00 16.43 307 THR B O 1
ATOM 4827 N N . ALA B 1 308 ? 13.545 40.343 32.159 1.00 16.55 308 ALA B N 1
ATOM 4828 C CA . ALA B 1 308 ? 14.996 40.254 32.187 1.00 15.49 308 ALA B CA 1
ATOM 4829 C C . ALA B 1 308 ? 15.520 39.356 31.072 1.00 14.91 308 ALA B C 1
ATOM 4830 O O . ALA B 1 308 ? 16.465 39.708 30.376 1.00 15.40 308 ALA B O 1
ATOM 4832 N N . PHE B 1 309 ? 14.874 38.217 30.881 1.00 14.54 309 PHE B N 1
ATOM 4833 C CA . PHE B 1 309 ? 15.252 37.351 29.787 1.00 14.54 309 PHE B CA 1
ATOM 4834 C C . PHE B 1 309 ? 15.117 38.058 28.432 1.00 14.37 309 PHE B C 1
ATOM 4835 O O . PHE B 1 309 ? 16.003 37.960 27.571 1.00 14.82 309 PHE B O 1
ATOM 4843 N N . LEU B 1 310 ? 14.021 38.793 28.232 1.00 13.95 310 LEU B N 1
ATOM 4844 C CA . LEU B 1 310 ? 13.870 39.483 26.941 1.00 13.20 310 LEU B CA 1
ATOM 4845 C C . LEU B 1 310 ? 15.010 40.452 26.677 1.00 13.55 310 LEU B C 1
ATOM 4846 O O . LEU B 1 310 ? 15.346 40.659 25.499 1.00 14.83 310 LEU B O 1
ATOM 4851 N N . GLY B 1 311 ? 15.617 41.049 27.723 1.00 14.25 311 GLY B N 1
ATOM 4852 C CA . GLY B 1 311 ? 16.796 41.924 27.559 1.00 15.28 311 GLY B CA 1
ATOM 4853 C C . GLY B 1 311 ? 17.967 41.189 26.921 1.00 14.90 311 GLY B C 1
ATOM 4854 O O . GLY B 1 311 ? 18.792 41.786 26.234 1.00 15.83 311 GLY B O 1
ATOM 4855 N N . THR B 1 312 ? 18.067 39.878 27.151 1.00 13.63 312 THR B N 1
ATOM 4856 C CA . THR B 1 312 ? 19.176 39.090 26.555 1.00 14.93 312 THR B CA 1
ATOM 4857 C C . THR B 1 312 ? 19.006 38.843 25.051 1.00 13.36 312 THR B C 1
ATOM 4858 O O . THR B 1 312 ? 19.829 38.167 24.398 1.00 14.50 312 THR B O 1
ATOM 4862 N N . LEU B 1 313 ? 17.872 39.304 24.491 1.00 13.81 313 LEU B N 1
ATOM 4863 C CA . LEU B 1 313 ? 17.647 39.286 23.048 1.00 14.71 313 LEU B CA 1
ATOM 4864 C C . LEU B 1 313 ? 18.157 40.544 22.340 1.00 14.62 313 LEU B C 1
ATOM 4865 O O . LEU B 1 313 ? 17.981 40.688 21.128 1.00 14.80 313 LEU B O 1
ATOM 4870 N N . THR B 1 314 ? 18.771 41.469 23.070 1.00 13.59 314 THR B N 1
ATOM 4871 C CA . THR B 1 314 ? 19.381 42.647 22.429 1.00 14.43 314 THR B CA 1
ATOM 4872 C C . THR B 1 314 ? 20.752 42.279 21.909 1.00 13.83 314 THR B C 1
ATOM 4873 O O . THR B 1 314 ? 21.642 41.878 22.700 1.00 14.07 314 THR B O 1
ATOM 4877 N N . GLY B 1 315 ? 20.919 42.321 20.591 1.00 13.69 315 GLY B N 1
ATOM 4878 C CA . GLY B 1 315 ? 22.209 42.016 19.974 1.00 13.95 315 GLY B CA 1
ATOM 4879 C C . GLY B 1 315 ? 23.102 43.213 19.779 1.00 13.71 315 GLY B C 1
ATOM 4880 O O . GLY B 1 315 ? 22.740 44.320 20.190 1.00 13.98 315 GLY B O 1
ATOM 4881 N N . GLU B 1 316 ? 24.216 42.996 19.109 1.00 13.88 316 GLU B N 1
ATOM 4882 C CA . GLU B 1 316 ? 25.107 44.090 18.716 1.00 14.88 316 GLU B CA 1
ATOM 4883 C C . GLU B 1 316 ? 24.405 45.017 17.725 1.00 13.91 316 GLU B C 1
ATOM 4884 O O . GLU B 1 316 ? 23.959 44.572 16.679 1.00 15.17 316 GLU B O 1
ATOM 4890 N N . GLN B 1 317 ? 24.318 46.294 18.070 1.00 13.69 317 GLN B N 1
ATOM 4891 C CA . GLN B 1 317 ? 23.630 47.262 17.201 1.00 12.31 317 GLN B CA 1
ATOM 4892 C C . GLN B 1 317 ? 24.553 47.662 16.077 1.00 13.22 317 GLN B C 1
ATOM 4893 O O . GLN B 1 317 ? 25.700 48.012 16.318 1.00 14.10 317 GLN B O 1
ATOM 4899 N N . PRO B 1 318 ? 24.077 47.676 14.846 1.00 12.27 318 PRO B N 1
ATOM 4900 C CA . PRO B 1 318 ? 24.892 48.155 13.729 1.00 13.16 318 PRO B CA 1
ATOM 4901 C C . PRO B 1 318 ? 25.505 49.533 13.937 1.00 12.78 318 PRO B C 1
ATOM 4902 O O . PRO B 1 318 ? 24.831 50.457 14.418 1.00 13.25 318 PRO B O 1
ATOM 4906 N N . VAL B 1 319 ? 26.769 49.650 13.583 1.00 12.22 319 VAL B N 1
ATOM 4907 C CA . VAL B 1 319 ? 27.532 50.893 13.678 1.00 13.04 319 VAL B CA 1
ATOM 4908 C C . VAL B 1 319 ? 27.631 51.391 12.247 1.00 13.15 319 VAL B C 1
ATOM 4909 O O . VAL B 1 319 ? 28.383 50.829 11.433 1.00 14.24 319 VAL B O 1
ATOM 4913 N N . ILE B 1 320 ? 26.808 52.393 11.927 1.00 12.80 320 ILE B N 1
ATOM 4914 C CA . ILE B 1 320 ? 26.593 52.820 10.546 1.00 13.11 320 ILE B CA 1
ATOM 4915 C C . ILE B 1 320 ? 27.139 54.226 10.342 1.00 12.57 320 ILE B C 1
ATOM 4916 O O . ILE B 1 320 ? 26.685 55.156 11.011 1.00 12.85 320 ILE B O 1
ATOM 4921 N N . ASP B 1 321 ? 28.122 54.368 9.463 1.00 12.05 321 ASP B N 1
ATOM 4922 C CA . ASP B 1 321 ? 28.613 55.706 9.055 1.00 13.69 321 ASP B CA 1
ATOM 4923 C C . ASP B 1 321 ? 27.522 56.395 8.228 1.00 12.43 321 ASP B C 1
ATOM 4924 O O . ASP B 1 321 ? 27.087 55.814 7.235 1.00 12.96 321 ASP B O 1
ATOM 4929 N N . HIS B 1 322 ? 27.091 57.594 8.624 1.00 12.25 322 HIS B N 1
ATOM 4930 C CA . HIS B 1 322 ? 26.006 58.243 7.887 1.00 11.49 322 HIS B CA 1
ATOM 4931 C C . HIS B 1 322 ? 26.513 58.530 6.478 1.00 11.46 322 HIS B C 1
ATOM 4932 O O . HIS B 1 322 ? 27.602 59.090 6.308 1.00 11.46 322 HIS B O 1
ATOM 4939 N N . PRO B 1 323 ? 25.767 58.154 5.446 1.00 10.13 323 PRO B N 1
ATOM 4940 C CA . PRO B 1 323 ? 26.254 58.372 4.085 1.00 11.03 323 PRO B CA 1
ATOM 4941 C C . PRO B 1 323 ? 26.296 59.849 3.706 1.00 10.82 323 PRO B C 1
ATOM 4942 O O . PRO B 1 323 ? 25.567 60.672 4.271 1.00 10.68 323 PRO B O 1
ATOM 4946 N N . ILE B 1 324 ? 27.186 60.167 2.785 1.00 10.52 324 ILE B N 1
ATOM 4947 C CA . ILE B 1 324 ? 27.251 61.501 2.169 1.00 11.12 324 ILE B CA 1
ATOM 4948 C C . ILE B 1 324 ? 26.364 61.459 0.942 1.00 11.37 324 ILE B C 1
ATOM 4949 O O . ILE B 1 324 ? 26.608 60.657 0.035 1.00 13.27 324 ILE B O 1
ATOM 4954 N N . LEU B 1 325 ? 25.289 62.223 0.923 1.00 10.64 325 LEU B N 1
ATOM 4955 C CA . LEU B 1 325 ? 24.251 62.064 -0.090 1.00 10.43 325 LEU B CA 1
ATOM 4956 C C . LEU B 1 325 ? 24.618 62.801 -1.369 1.00 11.14 325 LEU B C 1
ATOM 4957 O O . LEU B 1 325 ? 25.291 63.816 -1.323 1.00 11.03 325 LEU B O 1
ATOM 4962 N N . PRO B 1 326 ? 24.186 62.323 -2.530 1.00 11.33 326 PRO B N 1
ATOM 4963 C CA . PRO B 1 326 ? 24.401 63.052 -3.779 1.00 11.16 326 PRO B CA 1
ATOM 4964 C C . PRO B 1 326 ? 23.841 64.461 -3.735 1.00 11.44 326 PRO B C 1
ATOM 4965 O O . PRO B 1 326 ? 22.816 64.714 -3.121 1.00 12.15 326 PRO B O 1
ATOM 4969 N N . VAL B 1 327 ? 24.492 65.387 -4.405 1.00 11.11 327 VAL B N 1
ATOM 4970 C CA . VAL B 1 327 ? 24.051 66.767 -4.415 1.00 11.76 327 VAL B CA 1
ATOM 4971 C C . VAL B 1 327 ? 22.932 66.959 -5.446 1.00 10.79 327 VAL B C 1
ATOM 4972 O O . VAL B 1 327 ? 22.950 66.383 -6.529 1.00 12.82 327 VAL B O 1
ATOM 4976 N N . ARG B 1 328 ? 21.931 67.743 -5.078 1.00 10.11 328 ARG B N 1
ATOM 4977 C CA . ARG B 1 328 ? 20.843 68.034 -6.010 1.00 10.94 328 ARG B CA 1
ATOM 4978 C C . ARG B 1 328 ? 21.338 68.906 -7.173 1.00 11.28 328 ARG B C 1
ATOM 4979 O O . ARG B 1 328 ? 22.334 69.636 -7.053 1.00 12.64 328 ARG B O 1
ATOM 4987 N N . THR B 1 329 ? 20.607 68.836 -8.274 1.00 11.36 329 THR B N 1
ATOM 4988 C CA . THR B 1 329 ? 20.956 69.610 -9.471 1.00 11.73 329 THR B CA 1
ATOM 4989 C C . THR B 1 329 ? 19.753 70.428 -9.889 1.00 11.56 329 THR B C 1
ATOM 4990 O O . THR B 1 329 ? 18.700 70.404 -9.252 1.00 11.66 329 THR B O 1
ATOM 4994 N N . GLY B 1 330 ? 19.894 71.137 -11.015 1.00 12.21 330 GLY B N 1
ATOM 4995 C CA . GLY B 1 330 ? 18.889 72.132 -11.387 1.00 13.83 330 GLY B CA 1
ATOM 4996 C C . GLY B 1 330 ? 17.514 71.577 -11.598 1.00 13.15 330 GLY B C 1
ATOM 4997 O O . GLY B 1 330 ? 16.538 72.257 -11.309 1.00 15.76 330 GLY B O 1
ATOM 4998 N N . THR B 1 331 ? 17.407 70.368 -12.140 1.00 12.73 331 THR B N 1
ATOM 4999 C CA . THR B 1 331 ? 16.086 69.788 -12.382 1.00 13.38 331 THR B CA 1
ATOM 5000 C C . THR B 1 331 ? 15.640 68.775 -11.328 1.00 12.67 331 THR B C 1
ATOM 5001 O O . THR B 1 331 ? 14.629 68.117 -11.500 1.00 14.03 331 THR B O 1
ATOM 5005 N N . THR B 1 332 ? 16.389 68.636 -10.230 1.00 12.15 332 THR B N 1
ATOM 5006 C CA . THR B 1 332 ? 15.907 67.796 -9.132 1.00 11.44 332 THR B CA 1
ATOM 5007 C C . THR B 1 332 ? 14.553 68.380 -8.699 1.00 11.84 332 THR B C 1
ATOM 5008 O O . THR B 1 332 ? 14.458 69.591 -8.473 1.00 11.77 332 THR B O 1
ATOM 5012 N N . PRO B 1 333 ? 13.512 67.570 -8.527 1.00 11.80 333 PRO B N 1
ATOM 5013 C CA . PRO B 1 333 ? 12.225 68.102 -8.050 1.00 12.27 333 PRO B CA 1
ATOM 5014 C C . PRO B 1 333 ? 12.395 68.890 -6.752 1.00 11.76 333 PRO B C 1
ATOM 5015 O O . PRO B 1 333 ? 13.186 68.489 -5.870 1.00 12.33 33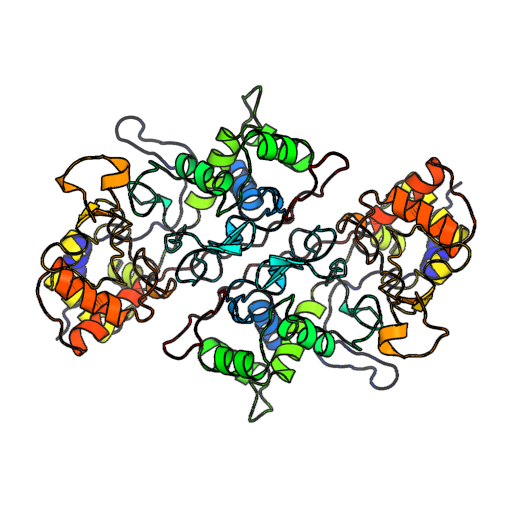3 PRO B O 1
ATOM 5019 N N . LEU B 1 334 ? 11.647 69.966 -6.615 1.00 11.15 334 LEU B N 1
ATOM 5020 C CA . LEU B 1 334 ? 11.745 70.791 -5.405 1.00 11.64 334 LEU B CA 1
ATOM 5021 C C . LEU B 1 334 ? 11.022 70.084 -4.259 1.00 11.08 334 LEU B C 1
ATOM 5022 O O . LEU B 1 334 ? 9.988 69.456 -4.482 1.00 12.03 334 LEU B O 1
ATOM 5027 N N . PRO B 1 335 ? 11.522 70.217 -3.037 1.00 11.68 335 PRO B N 1
ATOM 5028 C CA . PRO B 1 335 ? 10.773 69.759 -1.856 1.00 11.42 335 PRO B CA 1
ATOM 5029 C C . PRO B 1 335 ? 9.433 70.459 -1.793 1.00 11.96 335 PRO B C 1
ATOM 5030 O O . PRO B 1 335 ? 9.287 71.642 -2.194 1.00 12.58 335 PRO B O 1
ATOM 5034 N N . THR B 1 336 ? 8.425 69.724 -1.357 1.00 12.02 336 THR B N 1
ATOM 5035 C CA . THR B 1 336 ? 7.082 70.306 -1.190 1.00 13.01 336 THR B CA 1
ATOM 5036 C C . THR B 1 336 ? 6.556 69.975 0.235 1.00 12.42 336 THR B C 1
ATOM 5037 O O . THR B 1 336 ? 5.604 69.217 0.376 1.00 12.89 336 THR B O 1
ATOM 5041 N N . PRO B 1 337 ? 7.172 70.511 1.280 1.00 11.98 337 PRO B N 1
ATOM 5042 C CA . PRO B 1 337 ? 6.654 70.210 2.630 1.00 12.49 337 PRO B CA 1
ATOM 5043 C C . PRO B 1 337 ? 5.310 70.847 2.892 1.00 12.97 337 PRO B C 1
ATOM 5044 O O . PRO B 1 337 ? 4.543 70.311 3.704 1.00 13.72 337 PRO B O 1
ATOM 5048 N N . MET B 1 338 ? 5.019 71.961 2.225 1.00 13.84 338 MET B N 1
ATOM 5049 C CA . MET B 1 338 ? 3.772 72.715 2.436 1.00 16.62 338 MET B CA 1
ATOM 5050 C C . MET B 1 338 ? 2.831 72.515 1.253 1.00 18.31 338 MET B C 1
ATOM 5051 O O . MET B 1 338 ? 3.081 71.696 0.365 1.00 20.68 338 MET B O 1
#

B-factor: mean 18.65, std 9.84, range [7.9, 68.9]

Nearest PDB structures (foldseek):
  2c1v-assembly1_B  TM=1.003E+00  e=3.984E-68  Paracoccus pantotrophus
  2vhd-assembly1_B  TM=9.976E-01  e=1.001E-48  Pseudomonas aeruginosa
  4aam-assembly1_A  TM=9.884E-01  e=7.320E-46  Geobacter sulfurreducens PCA
  2c1u-assembly1_A  TM=8.579E-01  e=2.028E-50  Paracoccus pantotrophus
  3hq6-assembly1_A  TM=8.490E-01  e=1.992E-35  Geobacter sulfurreducens

Sequence (670 aa):
AIDNGALREEAKGVFEAIPEKMTAIKQTEDNPEGVPLTAEKIELGKVLFFDPRMSSSGLISCQTCHNVGLGGVDGLPTSIGHGWQKGPRNAPTMLNAIFNAAQFWDGRAADLAEQAKGPVQAGVEMSNTPDQVVKTINSMPEYVEAFKAAFPEEADPVTFDNFAAAIEQFEATLITPNSAFDRFLAGDDAAMTDQEKRGLQAFMETGCTACHYGVNFGGQDYHPFGLIAKPGAEVLPAGDTGRFEVTRTTDDEYVFRAAPLRNVALTAPYFHSGVVWELAEAVKIMSSAQIGTELTDQQAEDITAFLGTLTGEQPVIDHPILPVRTGTTPLPTPMAIDNGALREEAKGVFEAIPEKMTAIKQTEDNPEGVPLTAEKIELGKVLFFDPRMSSSGLISCQTCHNVGLGGVDGLPTSIGHGWQKGPRNAPTMLNAIFNAAQFWDGRAADLAEQAKGPVQAGVEMSNTPDQVVKTINSMPEYVEAFKAAFPEEADPVTFDNFAAAIEQFEATLITPNSAFDRFLAGDDAAMTDQEKRGLQAFMETGCTACHYGVNFGGQDYHPFGLIAKPGAEVLPAGDTGRFEVTRTTDDEYVFRAAPLRNVALTAPYFHSGVVWELAEAVKIMSSAQIGTELTDQQAEDITAFLGTLTGEQPVIDHPILPVRTGTTPLPTPM

Secondary structure (DSSP, 8-state):
---HHHHHHHHHTTB-PPPS---EE---SSSTT-EE--HHHHHHHHHHHT-GGGSTTSS--HHHHSBTTTTTB--SSS-B-GGGPBPSSPPPP-TTGGGSSSBSTT--BSSHHHHHHHHHH-TTTT---HHHHHHHHHTSHHHHHHHHHHSTT-SS-S-HHHHHHHHHHHHHT------HHHHHHTT-GGGS-HHHHHHHHHHHHHTGGGTS-BTTTS-SSEEETTSSSPPPTTTS-TT--BTHHHH--GGGTTEEEPPP-TTGGGS-SBTTTT-B--HHHHHHHHIIIII--PPPHHHHHHHHHHHHTT--PPP--BPP-PPPP-TTSPPP---/---HHHHHHHHHHHB-PPPS--SEE---SS-TT-EE--HHHHHHHHHHHT-GGGSTTSS--HHHHSBTTTTTB--SSS-B-GGGPBPSSPPPP-TTGGGSSSBSTT--BSSHHHHHHHHHH-TTTT---HHHHHHHHHT-HHHHHHHHHHSTT-SS---HHHHHHHHHHHHHT------HHHHHHTT-GGGS-HHHHHHHHHHHHHTGGGTS-BTTTS-SSEEETTSSSPPPTTTS-TT--BTHHHH--GGGTTEEEPPP-TTGGGS-SBTTTT-B--HHHHHHHHIIIII-----HHHHHHHHHHHHTT--PPP--BPP-PPPP-TTSPPP---